Protein AF-A0A7C2E1X7-F1 (afdb_monomer_lite)

Sequence (528 aa):
MRSPKETRCRRMRRSRRALAAYLLIASTAAFFLSAGSLPERTWADPPPRVALTFDDGYNFDHRILDFLSSEGIKATAFVIGSWAQNNPSLLREMDGLGWEICNHTQNHPWLTKIPDQQIQAELNACQAVIASTTGQHQPFFRPPGGFIDARVNGVVTSMGYIPVLWSMDSMDALGPRVPDVQSRVAGMVNGARDGSIILFHFGGRNTLELVQGVVKGLQQRGFCFVTLGELYGMKNIMRGGECGPGQAEAAERHYFAEGTTRPGYEEWLLVLNPGEEAVEVEATFFSSHGRERKSFSVPARWRISIDVNSEVPWRDDLSVLLESSSPTAAERMLYFNRGRGYDGASMSAGTQGAATRFYFAEGSIRPGFEEWLALFNPSGAAEARVELEFFGGGGALGKTSLEVPPQSRVTVKVNDLVEENELVGGEKDISMILKSPQGVVAERSQYFVYDNLVPGAHSGSGCCRPRQEWYFAEGTTRRFFDGYLVLFNPCRYATPVKVSFLGSDGDSREENVELAAGQRRTLRVNDS

Structure (mmCIF, N/CA/C/O backbone):
data_AF-A0A7C2E1X7-F1
#
_entry.id   AF-A0A7C2E1X7-F1
#
loop_
_atom_site.group_PDB
_atom_site.id
_atom_site.type_symbol
_atom_site.label_atom_id
_atom_site.label_alt_id
_atom_site.label_comp_id
_atom_site.label_asym_id
_atom_site.label_entity_id
_atom_site.label_seq_id
_atom_site.pdbx_PDB_ins_code
_atom_site.Cartn_x
_atom_site.Cartn_y
_atom_site.Cartn_z
_atom_site.occupancy
_atom_site.B_iso_or_equiv
_atom_site.auth_seq_id
_atom_site.auth_comp_id
_atom_site.auth_asym_id
_atom_site.auth_atom_id
_atom_site.pdbx_PDB_model_num
ATOM 1 N N . MET A 1 1 ? -81.992 -33.797 -13.852 1.00 32.78 1 MET A N 1
ATOM 2 C CA . MET A 1 1 ? -81.246 -34.852 -14.580 1.00 32.78 1 MET A CA 1
ATOM 3 C C . MET A 1 1 ? -80.000 -34.235 -15.210 1.00 32.78 1 MET A C 1
ATOM 5 O O . MET A 1 1 ? -80.014 -33.050 -15.505 1.00 32.78 1 MET A O 1
ATOM 9 N N . ARG A 1 2 ? -78.918 -35.017 -15.284 1.00 32.97 2 ARG A N 1
ATOM 10 C CA . ARG A 1 2 ? -77.522 -34.652 -15.610 1.00 32.97 2 ARG A CA 1
ATOM 11 C C . ARG A 1 2 ? -77.336 -33.929 -16.969 1.00 32.97 2 ARG A C 1
ATOM 13 O O . ARG A 1 2 ? -78.003 -34.328 -17.909 1.00 32.97 2 ARG A O 1
ATOM 20 N N . SER A 1 3 ? -76.408 -32.943 -16.997 1.00 32.53 3 SER A N 1
ATOM 21 C CA . SER A 1 3 ? -75.247 -32.678 -17.917 1.00 32.53 3 SER A CA 1
ATOM 22 C C . SER A 1 3 ? -75.360 -33.036 -19.425 1.00 32.53 3 SER A C 1
ATOM 24 O O . SER A 1 3 ? -75.965 -34.073 -19.676 1.00 32.53 3 SER A O 1
ATOM 26 N N . PRO A 1 4 ? -74.693 -32.367 -20.424 1.00 53.72 4 PRO A N 1
ATOM 27 C CA . PRO A 1 4 ? -73.405 -31.624 -20.347 1.00 53.72 4 PRO A CA 1
ATOM 28 C C . PRO A 1 4 ? -73.165 -30.369 -21.256 1.00 53.72 4 PRO A C 1
ATOM 30 O O . PRO A 1 4 ? -73.873 -30.124 -22.224 1.00 53.72 4 PRO A O 1
ATOM 33 N N . LYS A 1 5 ? -72.013 -29.716 -20.971 1.00 34.50 5 LYS A N 1
ATOM 34 C CA . LYS A 1 5 ? -70.957 -29.123 -21.853 1.00 34.50 5 LYS A CA 1
ATOM 35 C C . LYS A 1 5 ? -71.065 -27.719 -22.507 1.00 34.50 5 LYS A C 1
ATOM 37 O O . LYS A 1 5 ? -71.833 -27.481 -23.423 1.00 34.50 5 LYS A O 1
ATOM 42 N N . GLU A 1 6 ? -70.142 -26.863 -22.030 1.00 32.47 6 GLU A N 1
ATOM 43 C CA . GLU A 1 6 ? -69.135 -26.015 -22.722 1.00 32.47 6 GLU A CA 1
ATOM 44 C C . GLU A 1 6 ? -69.499 -25.227 -24.000 1.00 32.47 6 GLU A C 1
ATOM 46 O O . GLU A 1 6 ? -69.821 -25.803 -25.031 1.00 32.47 6 GLU A O 1
ATOM 51 N N . THR A 1 7 ? -69.258 -23.904 -24.018 1.00 32.28 7 THR A N 1
ATOM 52 C CA . THR A 1 7 ? -68.025 -23.250 -24.543 1.00 32.28 7 THR A CA 1
ATOM 53 C C . THR A 1 7 ? -68.104 -21.721 -24.321 1.00 32.28 7 THR A C 1
ATOM 55 O O . THR A 1 7 ? -69.172 -21.143 -24.130 1.00 32.28 7 THR A O 1
ATOM 58 N N . ARG A 1 8 ? -66.939 -21.072 -24.246 1.00 31.45 8 ARG A N 1
ATOM 59 C CA . ARG A 1 8 ? -66.637 -19.767 -23.637 1.00 31.45 8 ARG A CA 1
ATOM 60 C C . ARG A 1 8 ? -66.768 -18.564 -24.599 1.00 31.45 8 ARG A C 1
ATOM 62 O O . ARG A 1 8 ? -66.474 -18.677 -25.780 1.00 31.45 8 ARG A O 1
ATOM 69 N N . CYS A 1 9 ? -66.967 -17.389 -23.981 1.00 26.27 9 CYS A N 1
ATOM 70 C CA . CYS A 1 9 ? -66.371 -16.072 -24.303 1.00 26.27 9 CYS A CA 1
ATOM 71 C C . CYS A 1 9 ? -67.192 -15.018 -25.089 1.00 26.27 9 CYS A C 1
ATOM 73 O O . CYS A 1 9 ? -67.172 -14.981 -26.313 1.00 26.27 9 CYS A O 1
ATOM 75 N N . ARG A 1 10 ? -67.786 -14.052 -24.361 1.00 28.80 10 ARG A N 1
ATOM 76 C CA . ARG A 1 10 ? -67.476 -12.595 -24.421 1.00 28.80 10 ARG A CA 1
ATOM 77 C C . ARG A 1 10 ? -68.437 -11.801 -23.509 1.00 28.80 10 ARG A C 1
ATOM 79 O O . ARG A 1 10 ? -69.646 -11.805 -23.702 1.00 28.80 10 ARG A O 1
ATOM 86 N N . ARG A 1 11 ? -67.895 -11.098 -22.512 1.00 31.66 11 ARG A N 1
ATOM 87 C CA . ARG A 1 11 ? -68.569 -10.132 -21.610 1.00 31.66 11 ARG A CA 1
ATOM 88 C C . ARG A 1 11 ? -67.714 -8.859 -21.602 1.00 31.66 11 ARG A C 1
ATOM 90 O O . ARG A 1 11 ? -66.505 -8.978 -21.714 1.00 31.66 11 ARG A O 1
ATOM 97 N N . MET A 1 12 ? -68.197 -7.642 -21.386 1.00 29.92 12 MET A N 1
ATOM 98 C CA . MET A 1 12 ? -69.519 -7.014 -21.396 1.00 29.92 12 MET A CA 1
ATOM 99 C C . MET A 1 12 ? -69.208 -5.506 -21.307 1.00 29.92 12 MET A C 1
ATOM 101 O O . MET A 1 12 ? -68.336 -5.116 -20.537 1.00 29.92 12 MET A O 1
ATOM 105 N N . ARG A 1 13 ? -69.921 -4.656 -22.050 1.00 31.45 13 ARG A N 1
ATOM 106 C CA . ARG A 1 13 ? -69.968 -3.197 -21.834 1.00 31.45 13 ARG A CA 1
ATOM 107 C C . ARG A 1 13 ? -71.212 -2.850 -21.011 1.00 31.45 13 ARG A C 1
ATOM 109 O O . ARG A 1 13 ? -72.276 -3.346 -21.365 1.00 31.45 13 ARG A O 1
ATOM 116 N N . ARG A 1 14 ? -71.106 -1.923 -20.048 1.00 33.66 14 ARG A N 1
ATOM 117 C CA . ARG A 1 14 ? -72.150 -0.970 -19.573 1.00 33.66 14 ARG A CA 1
ATOM 118 C C . ARG A 1 14 ? -71.395 0.223 -18.940 1.00 33.66 14 ARG A C 1
ATOM 120 O O . ARG A 1 14 ? -70.594 -0.027 -18.056 1.00 33.66 14 ARG A O 1
ATOM 127 N N . SER A 1 15 ? -71.344 1.448 -19.492 1.00 33.19 15 SER A N 1
ATOM 128 C CA . SER A 1 15 ? -72.352 2.536 -19.633 1.00 33.19 15 SER A CA 1
ATOM 129 C C . SER A 1 15 ? -72.818 3.083 -18.263 1.00 33.19 15 SER A C 1
ATOM 131 O O . SER A 1 15 ? -73.256 2.265 -17.465 1.00 33.19 15 SER A O 1
ATOM 133 N N . ARG A 1 16 ? -72.829 4.384 -17.902 1.00 36.03 16 ARG A N 1
ATOM 134 C CA . ARG A 1 16 ? -73.091 5.663 -18.614 1.00 36.03 16 ARG A CA 1
ATOM 135 C C . ARG A 1 16 ? -72.651 6.891 -17.766 1.00 36.03 16 ARG A C 1
ATOM 137 O O . ARG A 1 16 ? -72.594 6.753 -16.549 1.00 36.03 16 ARG A O 1
ATOM 144 N N . ARG A 1 17 ? -72.606 8.071 -18.429 1.00 34.22 17 ARG A N 1
ATOM 145 C CA . ARG A 1 17 ? -72.828 9.498 -18.005 1.00 34.22 17 ARG A CA 1
ATOM 146 C C . ARG A 1 17 ? -71.587 10.377 -18.270 1.00 34.22 17 ARG A C 1
ATOM 148 O O . ARG A 1 17 ? -70.505 9.916 -17.960 1.00 34.22 17 ARG A O 1
ATOM 155 N N . ALA A 1 18 ? -71.613 11.625 -18.752 1.00 32.00 18 ALA A N 1
ATOM 156 C CA . ALA A 1 18 ? -72.516 12.519 -19.508 1.00 32.00 18 ALA A CA 1
ATOM 157 C C . ALA A 1 18 ? -71.715 13.837 -19.765 1.00 32.00 18 ALA A C 1
ATOM 159 O O . ALA A 1 18 ? -70.933 14.164 -18.885 1.00 32.00 18 ALA A O 1
ATOM 160 N N . LEU A 1 19 ? -71.962 14.557 -20.887 1.00 30.72 19 LEU A N 1
ATOM 161 C CA . LEU A 1 19 ? -71.685 15.999 -21.203 1.00 30.72 19 LEU A CA 1
ATOM 162 C C . LEU A 1 19 ? -70.266 16.585 -20.939 1.00 30.72 19 LEU A C 1
ATOM 164 O O . LEU A 1 19 ? -69.676 16.331 -19.908 1.00 30.72 19 LEU A O 1
ATOM 168 N N . ALA A 1 20 ? -69.676 17.523 -21.684 1.00 32.53 20 ALA A N 1
ATOM 169 C CA . ALA A 1 20 ? -69.815 18.166 -22.997 1.00 32.53 20 ALA A CA 1
ATOM 170 C C . ALA A 1 20 ? -68.614 19.141 -23.108 1.00 32.53 20 ALA A C 1
ATOM 172 O O . ALA A 1 20 ? -68.264 19.715 -22.082 1.00 32.53 20 ALA A O 1
ATOM 173 N N . ALA A 1 21 ? -68.022 19.354 -24.295 1.00 31.22 21 ALA A N 1
ATOM 174 C CA . ALA A 1 21 ? -67.459 20.642 -24.764 1.00 31.22 21 ALA A CA 1
ATOM 175 C C . ALA A 1 21 ? -66.490 20.466 -25.953 1.00 31.22 21 ALA A C 1
ATOM 177 O O . ALA A 1 21 ? -65.570 19.661 -25.904 1.00 31.22 21 ALA A O 1
ATOM 178 N N . TYR A 1 22 ? -66.747 21.265 -26.993 1.00 30.77 22 TYR A N 1
ATOM 179 C CA . TYR A 1 22 ? -65.837 21.851 -27.985 1.00 30.77 22 TYR A CA 1
ATOM 180 C C . TYR A 1 22 ? -64.663 21.041 -28.579 1.00 30.77 22 TYR A C 1
ATOM 182 O O . TYR A 1 22 ? -63.651 20.754 -27.951 1.00 30.77 22 TYR A O 1
ATOM 190 N N . LEU A 1 23 ? -64.788 20.821 -29.893 1.00 31.80 23 LEU A N 1
ATOM 191 C CA . LEU A 1 23 ? -63.716 20.584 -30.861 1.00 31.80 23 LEU A CA 1
ATOM 192 C C . LEU A 1 23 ? -62.629 21.674 -30.781 1.00 31.80 23 LEU A C 1
ATOM 194 O O . LEU A 1 23 ? -62.978 22.845 -30.907 1.00 31.80 23 LEU A O 1
ATOM 198 N N . LEU A 1 24 ? -61.344 21.303 -30.671 1.00 28.83 24 LEU A N 1
ATOM 199 C CA . LEU A 1 24 ? -60.321 21.463 -31.727 1.00 28.83 24 LEU A CA 1
ATOM 200 C C . LEU A 1 24 ? -58.896 21.079 -31.240 1.00 28.83 24 LEU A C 1
ATOM 202 O O . LEU A 1 24 ? -58.451 21.508 -30.184 1.00 28.83 24 LEU A O 1
ATOM 206 N N . ILE A 1 25 ? -58.189 20.351 -32.119 1.00 36.88 25 ILE A N 1
ATOM 207 C CA . ILE A 1 25 ? -56.732 20.093 -32.215 1.00 36.88 25 ILE A CA 1
ATOM 208 C C . ILE A 1 25 ? -56.118 19.102 -31.207 1.00 36.88 25 ILE A C 1
ATOM 210 O O . ILE A 1 25 ? -55.617 19.465 -30.151 1.00 36.88 25 ILE A O 1
ATOM 214 N N . ALA A 1 26 ? -56.007 17.842 -31.639 1.00 30.55 26 ALA A N 1
ATOM 215 C CA . ALA A 1 26 ? -54.925 16.953 -31.221 1.00 30.55 26 ALA A CA 1
ATOM 216 C C . ALA A 1 26 ? -54.430 16.194 -32.459 1.00 30.55 26 ALA A C 1
ATOM 218 O O . ALA A 1 26 ? -55.022 15.206 -32.891 1.00 30.55 26 ALA A O 1
ATOM 219 N N . SER A 1 27 ? -53.375 16.717 -33.080 1.00 34.56 27 SER A N 1
ATOM 220 C CA . SER A 1 27 ? -52.619 16.024 -34.116 1.00 34.56 27 SER A CA 1
ATOM 221 C C . SER A 1 27 ? -51.944 14.794 -33.514 1.00 34.56 27 SER A C 1
ATOM 223 O O . SER A 1 27 ? -51.177 14.884 -32.558 1.00 34.56 27 SER A O 1
ATOM 225 N N . THR A 1 28 ? -52.236 13.643 -34.101 1.00 38.34 28 THR A N 1
ATOM 226 C CA . THR A 1 28 ? -51.605 12.354 -33.842 1.00 38.34 28 THR A CA 1
ATOM 227 C C . THR A 1 28 ? -50.117 12.391 -34.186 1.00 38.34 28 THR A C 1
ATOM 229 O O . THR A 1 28 ? -49.759 12.438 -35.361 1.00 38.34 28 THR A O 1
ATOM 232 N N . ALA A 1 29 ? -49.257 12.284 -33.177 1.00 34.19 29 ALA A N 1
ATOM 233 C CA . ALA A 1 29 ? -47.898 11.781 -33.333 1.00 34.19 29 ALA A CA 1
ATOM 234 C C . ALA A 1 29 ? -47.753 10.572 -32.405 1.00 34.19 29 ALA A C 1
ATOM 236 O O . ALA A 1 29 ? -47.477 10.697 -31.214 1.00 34.19 29 ALA A O 1
ATOM 237 N N . ALA A 1 30 ? -48.012 9.387 -32.957 1.00 32.91 30 ALA A N 1
ATOM 238 C CA . ALA A 1 30 ? -47.587 8.141 -32.348 1.00 32.91 30 ALA A CA 1
ATOM 239 C C . ALA A 1 30 ? -46.056 8.098 -32.430 1.00 32.91 30 ALA A C 1
ATOM 241 O O . ALA A 1 30 ? -45.492 7.724 -33.457 1.00 32.91 30 ALA A O 1
ATOM 242 N N . PHE A 1 31 ? -45.382 8.527 -31.364 1.00 32.88 31 PHE A N 1
ATOM 243 C CA . PHE A 1 31 ? -43.976 8.207 -31.173 1.00 32.88 31 PHE A CA 1
ATOM 244 C C . PHE A 1 31 ? -43.893 6.709 -30.875 1.00 32.88 31 PHE A C 1
ATOM 246 O O . PHE A 1 31 ? -44.191 6.256 -29.770 1.00 32.88 31 PHE A O 1
ATOM 253 N N . PHE A 1 32 ? -43.491 5.933 -31.880 1.00 33.69 32 PHE A N 1
ATOM 254 C CA . PHE A 1 32 ? -42.748 4.712 -31.621 1.00 33.69 32 PHE A CA 1
ATOM 255 C C . PHE A 1 32 ? -41.500 5.132 -30.841 1.00 33.69 32 PHE A C 1
ATOM 257 O O . PHE A 1 32 ? -40.530 5.613 -31.421 1.00 33.69 32 PHE A O 1
ATOM 264 N N . LEU A 1 33 ? -41.532 4.990 -29.517 1.00 31.06 33 LEU A N 1
ATOM 265 C CA . LEU A 1 33 ? -40.307 4.842 -28.747 1.00 31.06 33 LEU A CA 1
ATOM 266 C C . LEU A 1 33 ? -39.695 3.525 -29.221 1.00 31.06 33 LEU A C 1
ATOM 268 O O . LEU A 1 33 ? -40.044 2.450 -28.733 1.00 31.06 33 LEU A O 1
ATOM 272 N N . SER A 1 34 ? -38.811 3.600 -30.222 1.00 31.91 34 SER A N 1
ATOM 273 C CA . SER A 1 34 ? -37.776 2.583 -30.337 1.00 31.91 34 SER A CA 1
ATOM 274 C C . SER A 1 34 ? -37.136 2.504 -28.959 1.00 31.91 34 SER A C 1
ATOM 276 O O . SER A 1 34 ? -36.837 3.553 -28.382 1.00 31.91 34 SER A O 1
ATOM 278 N N . ALA A 1 35 ? -36.957 1.298 -28.427 1.00 37.38 35 ALA A N 1
ATOM 279 C CA . ALA A 1 35 ? -36.055 1.084 -27.312 1.00 37.38 35 ALA A CA 1
ATOM 280 C C . ALA A 1 35 ? -34.696 1.646 -27.743 1.00 37.38 35 ALA A C 1
ATOM 282 O O . ALA A 1 35 ? -33.957 1.002 -28.482 1.00 37.38 35 ALA A O 1
ATOM 283 N N . GLY A 1 36 ? -34.441 2.907 -27.393 1.00 31.80 36 GLY A N 1
ATOM 284 C CA . GLY A 1 36 ? -33.149 3.525 -27.566 1.00 31.80 36 GLY A CA 1
ATOM 285 C C . GLY A 1 36 ? -32.239 2.715 -26.678 1.00 31.80 36 GLY A C 1
ATOM 286 O O . GLY A 1 36 ? -32.358 2.776 -25.455 1.00 31.80 36 GLY A O 1
ATOM 287 N N . SER A 1 37 ? -31.398 1.895 -27.299 1.00 37.72 37 SER A N 1
ATOM 288 C CA . SER A 1 37 ? -30.182 1.425 -26.666 1.00 37.72 37 SER A CA 1
ATOM 289 C C . SER A 1 37 ? -29.575 2.628 -25.956 1.00 37.72 37 SER A C 1
ATOM 291 O O . SER A 1 37 ? -29.376 3.675 -26.584 1.00 37.72 37 SER A O 1
ATOM 293 N N . LEU A 1 38 ? -29.346 2.492 -24.647 1.00 32.72 38 LEU A N 1
ATOM 294 C CA . LEU A 1 38 ? -28.453 3.380 -23.910 1.00 32.72 38 LEU A CA 1
ATOM 295 C C . LEU A 1 38 ? -27.246 3.654 -24.817 1.00 32.72 38 LEU A C 1
ATOM 297 O O . LEU A 1 38 ? -26.795 2.702 -25.462 1.00 32.72 38 LEU A O 1
ATOM 301 N N . PRO A 1 39 ? -26.753 4.900 -24.937 1.00 31.66 39 PRO A N 1
ATOM 302 C CA . PRO A 1 39 ? -25.530 5.122 -25.684 1.00 31.66 39 PRO A CA 1
ATOM 303 C C . PRO A 1 39 ? -24.493 4.186 -25.073 1.00 31.66 39 PRO A C 1
ATOM 305 O O . PRO A 1 39 ? -24.171 4.305 -23.888 1.00 31.66 39 PRO A O 1
ATOM 308 N N . GLU A 1 40 ? -24.048 3.199 -25.852 1.00 32.66 40 GLU A N 1
ATOM 309 C CA . GLU A 1 40 ? -22.852 2.446 -25.530 1.00 32.66 40 GLU A CA 1
ATOM 310 C C . GLU A 1 40 ? -21.811 3.517 -25.232 1.00 32.66 40 GLU A C 1
ATOM 312 O O . GLU A 1 40 ? -21.479 4.338 -26.091 1.00 32.66 40 GLU A O 1
ATOM 317 N N . ARG A 1 41 ? -21.350 3.576 -23.981 1.00 32.28 41 ARG A N 1
ATOM 318 C CA . ARG A 1 41 ? -20.080 4.217 -23.680 1.00 32.28 41 ARG A CA 1
ATOM 319 C C . ARG A 1 41 ? -19.079 3.399 -24.486 1.00 32.28 41 ARG A C 1
ATOM 321 O O . ARG A 1 41 ? -18.617 2.358 -24.030 1.00 32.28 41 ARG A O 1
ATOM 328 N N . THR A 1 42 ? -18.822 3.809 -25.723 1.00 29.17 42 THR A N 1
ATOM 329 C CA . THR A 1 42 ? -17.685 3.322 -26.481 1.00 29.17 42 THR A CA 1
ATOM 330 C C . THR A 1 42 ? -16.493 3.860 -25.715 1.00 29.17 42 THR A C 1
ATOM 332 O O . THR A 1 42 ? -16.123 5.026 -25.866 1.00 29.17 42 THR A O 1
ATOM 335 N N . TRP A 1 43 ? -15.971 3.060 -24.788 1.00 32.22 43 TRP A N 1
ATOM 336 C CA . TRP A 1 43 ? -14.614 3.231 -24.306 1.00 32.22 43 TRP A CA 1
ATOM 337 C C . TRP A 1 43 ? -13.777 3.264 -25.580 1.00 32.22 43 TRP A C 1
ATOM 339 O O . TRP A 1 43 ? -13.671 2.250 -26.263 1.00 32.22 43 TRP A O 1
ATOM 349 N N . ALA A 1 44 ? -13.329 4.449 -26.003 1.00 38.94 44 ALA A N 1
ATOM 350 C CA . ALA A 1 44 ? -12.331 4.504 -27.054 1.00 38.94 44 ALA A CA 1
ATOM 351 C C . ALA A 1 44 ? -11.185 3.616 -26.569 1.00 38.94 44 ALA A C 1
ATOM 353 O O . ALA A 1 44 ? -10.798 3.736 -25.400 1.00 38.94 44 ALA A O 1
ATOM 354 N N . ASP A 1 45 ? -10.714 2.699 -27.417 1.00 41.56 45 ASP A N 1
ATOM 355 C CA . ASP A 1 45 ? -9.568 1.872 -27.061 1.00 41.56 45 ASP A CA 1
ATOM 356 C C . ASP A 1 45 ? -8.461 2.799 -26.539 1.00 41.56 45 ASP A C 1
ATOM 358 O O . ASP A 1 45 ? -8.239 3.873 -27.121 1.00 41.56 45 ASP A O 1
ATOM 362 N N . PRO A 1 46 ? -7.816 2.454 -25.411 1.00 55.94 46 PRO A N 1
ATOM 363 C CA . PRO A 1 46 ? -6.755 3.282 -24.870 1.00 55.94 46 PRO A CA 1
ATOM 364 C C . PRO A 1 46 ? -5.694 3.521 -25.955 1.00 55.94 46 PRO A C 1
ATOM 366 O O . PRO A 1 46 ? -5.452 2.637 -26.784 1.00 55.94 46 PRO A O 1
ATOM 369 N N . PRO A 1 47 ? -5.069 4.711 -25.982 1.00 69.38 47 PRO A N 1
ATOM 370 C CA . PRO A 1 47 ? -4.065 5.022 -26.990 1.00 69.38 47 PRO A CA 1
ATOM 371 C C . PRO A 1 47 ? -2.950 3.964 -26.974 1.00 69.38 47 PRO A C 1
ATOM 373 O O . PRO A 1 47 ? -2.571 3.499 -25.893 1.00 69.38 47 PRO A O 1
ATOM 376 N N . PRO A 1 48 ? -2.417 3.570 -28.146 1.00 82.94 48 PRO A N 1
ATOM 377 C CA . PRO A 1 48 ? -1.390 2.540 -28.223 1.00 82.94 48 PRO A CA 1
ATOM 378 C C . PRO A 1 48 ? -0.139 2.971 -27.453 1.00 82.94 48 PRO A C 1
ATOM 380 O O . PRO A 1 48 ? 0.280 4.125 -27.516 1.00 82.94 48 PRO A O 1
ATOM 383 N N . ARG A 1 49 ? 0.477 2.045 -26.725 1.00 88.56 49 ARG A N 1
ATOM 384 C CA . ARG A 1 49 ? 1.583 2.311 -25.802 1.00 88.56 49 ARG A CA 1
ATOM 385 C C . ARG A 1 49 ? 2.905 1.776 -26.338 1.00 88.56 49 ARG A C 1
ATOM 387 O O . ARG A 1 49 ? 2.955 0.736 -26.997 1.00 88.56 49 ARG A O 1
ATOM 394 N N . VAL A 1 50 ? 3.988 2.480 -26.028 1.00 97.06 50 VAL A N 1
ATOM 395 C CA . VAL A 1 50 ? 5.362 2.088 -26.361 1.00 97.06 50 VAL A CA 1
ATOM 396 C C . VAL A 1 50 ? 6.302 2.400 -25.199 1.00 97.06 50 VAL A C 1
ATOM 398 O O . VAL A 1 50 ? 6.167 3.445 -24.565 1.00 97.06 50 VAL A O 1
ATOM 401 N N . ALA A 1 51 ? 7.271 1.521 -24.944 1.00 97.81 51 ALA A N 1
ATOM 402 C CA . ALA A 1 51 ? 8.334 1.763 -23.973 1.00 97.81 51 ALA A CA 1
ATOM 403 C C . ALA A 1 51 ? 9.653 2.101 -24.671 1.00 97.81 51 ALA A C 1
ATOM 405 O O . ALA A 1 51 ? 10.144 1.336 -25.510 1.00 97.81 51 ALA A O 1
ATOM 406 N N . LEU A 1 52 ? 10.238 3.242 -24.302 1.00 98.50 52 LEU A N 1
ATOM 407 C CA . LEU A 1 52 ? 11.614 3.581 -24.658 1.00 98.50 52 LEU A CA 1
ATOM 408 C C . LEU A 1 52 ? 12.535 2.993 -23.597 1.00 98.50 52 LEU A C 1
ATOM 410 O O . LEU A 1 52 ? 12.356 3.251 -22.406 1.00 98.50 52 LEU A O 1
ATOM 414 N N . THR A 1 53 ? 13.508 2.196 -24.031 1.00 98.56 53 THR A N 1
ATOM 415 C CA . THR A 1 53 ? 14.465 1.559 -23.128 1.00 98.56 53 THR A CA 1
ATOM 416 C C . THR A 1 53 ? 15.892 1.879 -23.530 1.00 98.56 53 THR A C 1
ATOM 418 O O . THR A 1 53 ? 16.194 1.923 -24.722 1.00 98.56 53 THR A O 1
ATOM 421 N N . PHE A 1 54 ? 16.752 2.100 -22.541 1.00 98.25 54 PHE A N 1
ATOM 422 C CA . PHE A 1 54 ? 18.139 2.509 -22.747 1.00 98.25 54 PHE A CA 1
ATOM 423 C C . PHE A 1 54 ? 19.089 1.585 -21.995 1.00 98.25 54 PHE A C 1
ATOM 425 O O . PHE A 1 54 ? 18.974 1.466 -20.777 1.00 98.25 54 PHE A O 1
ATOM 432 N N . ASP A 1 55 ? 20.027 0.974 -22.711 1.00 97.62 55 ASP A N 1
ATOM 433 C CA . ASP A 1 55 ? 21.022 0.071 -22.137 1.00 97.62 55 ASP A CA 1
ATOM 434 C C . ASP A 1 55 ? 22.349 0.789 -21.841 1.00 97.62 55 ASP A C 1
ATOM 436 O O . ASP A 1 55 ? 22.687 1.835 -22.416 1.00 97.62 55 ASP A O 1
ATOM 440 N N . ASP A 1 56 ? 23.111 0.169 -20.943 1.00 89.56 56 ASP A N 1
ATOM 441 C CA . ASP A 1 56 ? 24.463 0.513 -20.510 1.00 89.56 56 ASP A CA 1
ATOM 442 C C . ASP A 1 56 ? 24.565 1.766 -19.625 1.00 89.56 56 ASP A C 1
ATOM 444 O O . ASP A 1 56 ? 24.164 1.761 -18.461 1.00 89.56 56 ASP A O 1
ATOM 448 N N . GLY A 1 57 ? 25.219 2.809 -20.145 1.00 75.44 57 GLY A N 1
ATOM 449 C CA . GLY A 1 57 ? 25.597 4.023 -19.422 1.00 75.44 57 GLY A CA 1
ATOM 450 C C . GLY A 1 57 ? 26.943 4.617 -19.861 1.00 75.44 57 GLY A C 1
ATOM 451 O O . GLY A 1 57 ? 27.223 5.789 -19.613 1.00 75.44 57 GLY A O 1
ATOM 452 N N . TYR A 1 58 ? 27.792 3.868 -20.570 1.00 84.69 58 TYR A N 1
ATOM 453 C CA . TYR A 1 58 ? 29.029 4.434 -21.120 1.00 84.69 58 TYR A CA 1
ATOM 454 C C . TYR A 1 58 ? 28.744 5.516 -22.170 1.00 84.69 58 TYR A C 1
ATOM 456 O O . TYR A 1 58 ? 27.800 5.400 -22.944 1.00 84.69 58 TYR A O 1
ATOM 464 N N . ASN A 1 59 ? 29.594 6.550 -22.214 1.00 86.56 59 ASN A N 1
ATOM 465 C CA . ASN A 1 59 ? 29.482 7.691 -23.138 1.00 86.56 59 ASN A CA 1
ATOM 466 C C . ASN A 1 59 ? 28.097 8.360 -23.137 1.00 86.56 59 ASN A C 1
ATOM 468 O O . ASN A 1 59 ? 27.630 8.813 -24.178 1.00 86.56 59 ASN A O 1
ATOM 472 N N . PHE A 1 60 ? 27.452 8.394 -21.972 1.00 91.06 60 PHE A N 1
ATOM 473 C CA . PHE A 1 60 ? 26.119 8.946 -21.784 1.00 91.06 60 PHE A CA 1
ATOM 474 C C . PHE A 1 60 ? 25.968 10.360 -22.366 1.00 91.06 60 PHE A C 1
ATOM 476 O O . PHE A 1 60 ? 26.698 11.277 -21.984 1.00 91.06 60 PHE A O 1
ATOM 483 N N . ASP A 1 61 ? 24.989 10.541 -23.255 1.00 93.19 61 ASP A N 1
ATOM 484 C CA . ASP A 1 61 ? 24.614 11.848 -23.795 1.00 93.19 61 ASP A CA 1
ATOM 485 C C . ASP A 1 61 ? 23.456 12.459 -22.993 1.00 93.19 61 ASP A C 1
ATOM 487 O O . ASP A 1 61 ? 22.290 12.098 -23.163 1.00 93.19 61 ASP A O 1
ATOM 491 N N . HIS A 1 62 ? 23.782 13.417 -22.121 1.00 93.94 62 HIS A N 1
ATOM 492 C CA . HIS A 1 62 ? 22.823 14.060 -21.210 1.00 93.94 62 HIS A CA 1
ATOM 493 C C . HIS A 1 62 ? 21.666 14.769 -21.935 1.00 93.94 62 HIS A C 1
ATOM 495 O O . HIS A 1 62 ? 20.544 14.800 -21.434 1.00 93.94 62 HIS A O 1
ATOM 501 N N . ARG A 1 63 ? 21.868 15.167 -23.198 1.00 95.94 63 ARG A N 1
ATOM 502 C CA . ARG A 1 63 ? 20.825 15.781 -24.038 1.00 95.94 63 ARG A CA 1
ATOM 503 C C . ARG A 1 63 ? 19.618 14.868 -24.283 1.00 95.94 63 ARG A C 1
ATOM 505 O O . ARG A 1 63 ? 18.547 15.363 -24.631 1.00 95.94 63 ARG A O 1
ATOM 512 N N . ILE A 1 64 ? 19.770 13.548 -24.135 1.00 96.31 64 ILE A N 1
ATOM 513 C CA . ILE A 1 64 ? 18.656 12.592 -24.231 1.00 96.31 64 ILE A CA 1
ATOM 514 C C . ILE A 1 64 ? 17.685 12.789 -23.060 1.00 96.31 64 ILE A C 1
ATOM 516 O O . ILE A 1 64 ? 16.474 12.822 -23.280 1.00 96.31 64 ILE A O 1
ATOM 520 N N . LEU A 1 65 ? 18.206 12.950 -21.838 1.00 95.38 65 LEU A N 1
ATOM 521 C CA . LEU A 1 65 ? 17.391 13.209 -20.647 1.00 95.38 65 LEU A CA 1
ATOM 522 C C . LEU A 1 65 ? 16.692 14.557 -20.761 1.00 95.38 65 LEU A C 1
ATOM 524 O O . LEU A 1 65 ? 15.483 14.617 -20.551 1.00 95.38 65 LEU A O 1
ATOM 528 N N . ASP A 1 66 ? 17.423 15.600 -21.163 1.00 94.38 66 ASP A N 1
ATOM 529 C CA . ASP A 1 66 ? 16.856 16.936 -21.376 1.00 94.38 66 ASP A CA 1
ATOM 530 C C . ASP A 1 66 ? 15.680 16.894 -22.358 1.00 94.38 66 ASP A C 1
ATOM 532 O O . ASP A 1 66 ? 14.606 17.432 -22.084 1.00 94.38 66 ASP A O 1
ATOM 536 N N . PHE A 1 67 ? 15.863 16.214 -23.495 1.00 97.44 67 PHE A N 1
ATOM 537 C CA . PHE A 1 67 ? 14.822 16.087 -24.507 1.00 97.44 67 PHE A CA 1
ATOM 538 C C . PHE A 1 67 ? 13.599 15.330 -23.978 1.00 97.44 67 PHE A C 1
ATOM 540 O O . PHE A 1 67 ? 12.489 15.857 -24.044 1.00 97.44 67 PHE A O 1
ATOM 547 N N . LEU A 1 68 ? 13.780 14.129 -23.419 1.00 96.31 68 LEU A N 1
ATOM 548 C CA . LEU A 1 68 ? 12.657 13.322 -22.933 1.00 96.31 68 LEU A CA 1
ATOM 549 C C . LEU A 1 68 ? 11.918 14.009 -21.778 1.00 96.31 68 LEU A C 1
ATOM 551 O O . LEU A 1 68 ? 10.689 14.005 -21.758 1.00 96.31 68 LEU A O 1
ATOM 555 N N . SER A 1 69 ? 12.647 14.675 -20.881 1.00 91.00 69 SER A N 1
ATOM 556 C CA . SER A 1 69 ? 12.071 15.499 -19.815 1.00 91.00 69 SER A CA 1
ATOM 557 C C . SER A 1 69 ? 11.242 16.661 -20.375 1.00 91.00 69 SER A C 1
ATOM 559 O O . SER A 1 69 ? 10.109 16.871 -19.943 1.00 91.00 69 SER A O 1
ATOM 561 N N . SER A 1 70 ? 11.746 17.366 -21.399 1.00 87.12 70 SER A N 1
ATOM 562 C CA . SER A 1 70 ? 11.013 18.465 -22.051 1.00 87.12 70 SER A CA 1
ATOM 563 C C . SER A 1 70 ? 9.722 18.015 -22.747 1.00 87.12 70 SER A C 1
ATOM 565 O O . SER A 1 70 ? 8.766 18.783 -22.828 1.00 87.12 70 SER A O 1
ATOM 567 N N . GLU A 1 71 ? 9.674 16.757 -23.190 1.00 88.50 71 GLU A N 1
ATOM 568 C CA . GLU A 1 71 ? 8.497 16.125 -23.794 1.00 88.50 71 GLU A CA 1
ATOM 569 C C . GLU A 1 71 ? 7.574 15.466 -22.747 1.00 88.50 71 GLU A C 1
ATOM 571 O O . GLU A 1 71 ? 6.528 14.920 -23.098 1.00 88.50 71 GLU A O 1
ATOM 576 N N . GLY A 1 72 ? 7.944 15.487 -21.459 1.00 81.88 72 GLY A N 1
ATOM 577 C CA . GLY A 1 72 ? 7.201 14.821 -20.385 1.00 81.88 72 GLY A CA 1
ATOM 578 C C . GLY A 1 72 ? 7.212 13.289 -20.483 1.00 81.88 72 GLY A C 1
ATOM 579 O O . GLY A 1 72 ? 6.296 12.634 -19.984 1.00 81.88 72 GLY A O 1
ATOM 580 N N . ILE A 1 73 ? 8.218 12.713 -21.146 1.00 90.38 73 ILE A N 1
ATOM 581 C CA . ILE A 1 73 ? 8.338 11.276 -21.404 1.00 90.38 73 ILE A CA 1
ATOM 582 C C . ILE A 1 73 ? 9.234 10.620 -20.352 1.00 90.38 73 ILE A C 1
ATOM 584 O O . ILE A 1 73 ? 10.396 10.987 -20.169 1.00 90.38 73 ILE A O 1
ATOM 588 N N . LYS A 1 74 ? 8.699 9.581 -19.707 1.00 89.12 74 LYS A N 1
ATOM 589 C CA . LYS A 1 74 ? 9.457 8.657 -18.855 1.00 89.12 74 LYS A CA 1
ATOM 590 C C . LYS A 1 74 ? 9.990 7.495 -19.691 1.00 89.12 74 LYS A C 1
ATOM 592 O O . LYS A 1 74 ? 9.372 7.105 -20.683 1.00 89.12 74 LYS A O 1
ATOM 597 N N . ALA A 1 75 ? 11.110 6.922 -19.273 1.00 96.69 75 ALA A N 1
ATOM 598 C CA . ALA A 1 75 ? 11.715 5.764 -19.924 1.00 96.69 75 ALA A CA 1
ATOM 599 C C . ALA A 1 75 ? 12.204 4.737 -18.893 1.00 96.69 75 ALA A C 1
ATOM 601 O O . ALA A 1 75 ? 12.165 4.981 -17.684 1.00 96.69 75 ALA A O 1
ATOM 602 N N . THR A 1 76 ? 12.667 3.585 -19.379 1.00 98.19 76 THR A N 1
ATOM 603 C CA . THR A 1 76 ? 13.287 2.549 -18.543 1.00 98.19 76 THR A CA 1
ATOM 604 C C . THR A 1 76 ? 14.764 2.384 -18.907 1.00 98.19 76 THR A C 1
ATOM 606 O O . THR A 1 76 ? 15.105 2.085 -20.050 1.00 98.19 76 THR A O 1
ATOM 609 N N . ALA A 1 77 ? 15.655 2.562 -17.938 1.00 98.12 77 ALA A N 1
ATOM 610 C CA . ALA A 1 77 ? 17.096 2.408 -18.093 1.00 98.12 77 ALA A CA 1
ATOM 611 C C . ALA A 1 77 ? 17.556 1.042 -17.565 1.00 98.12 77 ALA A C 1
ATOM 613 O O . ALA A 1 77 ? 17.300 0.716 -16.411 1.00 98.12 77 ALA A O 1
ATOM 614 N N . PHE A 1 78 ? 18.274 0.261 -18.367 1.00 98.56 78 PHE A N 1
ATOM 615 C CA . PHE A 1 78 ? 18.978 -0.945 -17.936 1.00 98.56 78 PHE A CA 1
ATOM 616 C C . PHE A 1 78 ? 20.453 -0.606 -17.731 1.00 98.56 78 PHE A C 1
ATOM 618 O O . PHE A 1 78 ? 21.219 -0.508 -18.688 1.00 98.56 78 PHE A O 1
ATOM 625 N N . VAL A 1 79 ? 20.860 -0.429 -16.473 1.00 98.12 79 VAL A N 1
ATOM 626 C CA . VAL A 1 79 ? 22.195 0.086 -16.138 1.00 98.12 79 VAL A CA 1
ATOM 627 C C . VAL A 1 79 ? 23.168 -1.022 -15.750 1.00 98.12 79 VAL A C 1
ATOM 629 O O . VAL A 1 79 ? 22.823 -1.958 -15.024 1.00 98.12 79 VAL A O 1
ATOM 632 N N . ILE A 1 80 ? 24.420 -0.888 -16.191 1.00 98.44 80 ILE A N 1
ATOM 633 C CA . ILE A 1 80 ? 25.519 -1.743 -15.726 1.00 98.44 80 ILE A CA 1
ATOM 634 C C . ILE A 1 80 ? 25.913 -1.303 -14.312 1.00 98.44 80 ILE A C 1
ATOM 636 O O . ILE A 1 80 ? 26.199 -0.128 -14.072 1.00 98.44 80 ILE A O 1
ATOM 640 N N . GLY A 1 81 ? 25.979 -2.241 -13.367 1.00 97.94 81 GLY A N 1
ATOM 641 C CA . GLY A 1 81 ? 26.221 -1.930 -11.954 1.00 97.94 81 GLY A CA 1
ATOM 642 C C . GLY A 1 81 ? 27.553 -1.215 -11.685 1.00 97.94 81 GLY A C 1
ATOM 643 O O . GLY A 1 81 ? 27.592 -0.244 -10.931 1.00 97.94 81 GLY A O 1
ATOM 644 N N . SER A 1 82 ? 28.641 -1.617 -12.347 1.00 97.75 82 SER A N 1
ATOM 645 C CA . SER A 1 82 ? 29.948 -0.943 -12.233 1.00 97.75 82 SER A CA 1
ATOM 646 C C . SER A 1 82 ? 29.941 0.485 -12.790 1.00 97.75 82 SER A C 1
ATOM 648 O O . SER A 1 82 ? 30.626 1.365 -12.266 1.00 97.75 82 SER A O 1
ATOM 650 N N . TRP A 1 83 ? 29.134 0.756 -13.817 1.00 97.25 83 TRP A N 1
ATOM 651 C CA . TRP A 1 83 ? 28.920 2.115 -14.301 1.00 97.25 83 TRP A CA 1
ATOM 652 C C . TRP A 1 83 ? 28.073 2.925 -13.313 1.00 97.25 83 TRP A C 1
ATOM 654 O O . TRP A 1 83 ? 28.451 4.040 -12.953 1.00 97.25 83 TRP A O 1
ATOM 664 N N . ALA A 1 84 ? 26.982 2.345 -12.812 1.00 97.44 84 ALA A N 1
ATOM 665 C CA . ALA A 1 84 ? 26.088 2.977 -11.849 1.00 97.44 84 ALA A CA 1
ATOM 666 C C . ALA A 1 84 ? 26.810 3.395 -10.554 1.00 97.44 84 ALA A C 1
ATOM 668 O O . ALA A 1 84 ? 26.584 4.498 -10.057 1.00 97.44 84 ALA A O 1
ATOM 669 N N . GLN A 1 85 ? 27.749 2.576 -10.061 1.00 97.31 85 GLN A N 1
ATOM 670 C CA . GLN A 1 85 ? 28.598 2.898 -8.901 1.00 97.31 85 GLN A CA 1
ATOM 671 C C . GLN A 1 85 ? 29.377 4.205 -9.077 1.00 97.31 85 GLN A C 1
ATOM 673 O O . GLN A 1 85 ? 29.563 4.950 -8.118 1.00 97.31 85 GLN A O 1
ATOM 678 N N . ASN A 1 86 ? 29.823 4.484 -10.302 1.00 97.06 86 ASN A N 1
ATOM 679 C CA . ASN A 1 86 ? 30.603 5.673 -10.629 1.00 97.06 86 ASN A CA 1
ATOM 680 C C . ASN A 1 86 ? 29.729 6.871 -11.033 1.00 97.06 86 ASN A C 1
ATOM 682 O O . ASN A 1 86 ? 30.242 7.982 -11.139 1.00 97.06 86 ASN A O 1
ATOM 686 N N . ASN A 1 87 ? 28.422 6.670 -11.237 1.00 97.06 87 ASN A N 1
ATOM 687 C CA . ASN A 1 87 ? 27.491 7.700 -11.705 1.00 97.06 87 ASN A CA 1
ATOM 688 C C . ASN A 1 87 ? 26.229 7.828 -10.820 1.00 97.06 87 ASN A C 1
ATOM 690 O O . ASN A 1 87 ? 25.117 7.943 -11.341 1.00 97.06 87 ASN A O 1
ATOM 694 N N . PRO A 1 88 ? 26.345 7.855 -9.476 1.00 96.31 88 PRO A N 1
ATOM 695 C CA . PRO A 1 88 ? 25.178 7.824 -8.596 1.00 96.31 88 PRO A CA 1
ATOM 696 C C . PRO A 1 88 ? 24.314 9.093 -8.676 1.00 96.31 88 PRO A C 1
ATOM 698 O O . PRO A 1 88 ? 23.119 9.041 -8.396 1.00 96.31 88 PRO A O 1
ATOM 701 N N . SER A 1 89 ? 24.892 10.244 -9.046 1.00 96.06 89 SER A N 1
ATOM 702 C CA . SER A 1 89 ? 24.127 11.480 -9.272 1.00 96.06 89 SER A CA 1
ATOM 703 C C . SER A 1 89 ? 23.169 11.342 -10.448 1.00 96.06 89 SER A C 1
ATOM 705 O O . SER A 1 89 ? 22.033 11.787 -10.355 1.00 96.06 89 SER A O 1
ATOM 707 N N . LEU A 1 90 ? 23.614 10.680 -11.513 1.00 95.81 90 LEU A N 1
ATOM 708 C CA . LEU A 1 90 ? 22.834 10.503 -12.725 1.00 95.81 90 LEU A CA 1
ATOM 709 C C . LEU A 1 90 ? 21.707 9.480 -12.530 1.00 95.81 90 LEU A C 1
ATOM 711 O O . LEU A 1 90 ? 20.602 9.677 -13.024 1.00 95.81 90 LEU A O 1
ATOM 715 N N . LEU A 1 91 ? 21.951 8.428 -11.742 1.00 96.62 91 LEU A N 1
ATOM 716 C CA . LEU A 1 91 ? 20.890 7.514 -11.309 1.00 96.62 91 LEU A CA 1
ATOM 717 C C . LEU A 1 91 ? 19.797 8.254 -10.527 1.00 96.62 91 LEU A C 1
ATOM 719 O O . LEU A 1 91 ? 18.618 8.076 -10.810 1.00 96.62 91 LEU A O 1
ATOM 723 N N . ARG A 1 92 ? 20.177 9.112 -9.573 1.00 93.25 92 ARG A N 1
ATOM 724 C CA . ARG A 1 92 ? 19.208 9.928 -8.822 1.00 93.25 92 ARG A CA 1
ATOM 725 C C . ARG A 1 92 ? 18.465 10.931 -9.701 1.00 93.25 92 ARG A C 1
ATOM 727 O O . ARG A 1 92 ? 17.312 11.229 -9.425 1.00 93.25 92 ARG A O 1
ATOM 734 N N . GLU A 1 93 ? 19.112 11.458 -10.736 1.00 93.19 93 GLU A N 1
ATOM 735 C CA . GLU A 1 93 ? 18.469 12.348 -11.703 1.00 93.19 93 GLU A CA 1
ATOM 736 C C . GLU A 1 93 ? 17.407 11.606 -12.523 1.00 93.19 93 GLU A C 1
ATOM 738 O O . GLU A 1 93 ? 16.263 12.048 -12.565 1.00 93.19 93 GLU A O 1
ATOM 743 N N . MET A 1 94 ? 17.743 10.441 -13.093 1.00 94.56 94 MET A N 1
ATOM 744 C CA . MET A 1 94 ? 16.773 9.586 -13.792 1.00 94.56 94 MET A CA 1
ATOM 745 C C . MET A 1 94 ? 15.594 9.199 -12.883 1.00 94.56 94 MET A C 1
ATOM 747 O O . MET A 1 94 ? 14.438 9.319 -13.285 1.00 94.56 94 MET A O 1
ATOM 751 N N . ASP A 1 95 ? 15.878 8.794 -11.644 1.00 91.12 95 ASP A N 1
ATOM 752 C CA . ASP A 1 95 ? 14.865 8.472 -10.632 1.00 91.12 95 ASP A CA 1
ATOM 753 C C . ASP A 1 95 ? 13.958 9.677 -10.319 1.00 91.12 95 ASP A C 1
ATOM 755 O O . ASP A 1 95 ? 12.734 9.566 -10.346 1.00 91.12 95 ASP A O 1
ATOM 759 N N . GLY A 1 96 ? 14.541 10.866 -10.128 1.00 79.25 96 GLY A N 1
ATOM 760 C CA . GLY A 1 96 ? 13.802 12.112 -9.908 1.00 79.25 96 GLY A CA 1
ATOM 761 C C . GLY A 1 96 ? 12.929 12.542 -11.094 1.00 79.25 96 GLY A C 1
ATOM 762 O O . GLY A 1 96 ? 11.919 13.218 -10.896 1.00 79.25 96 GLY A O 1
ATOM 763 N N . LEU A 1 97 ? 13.274 12.115 -12.314 1.00 80.75 97 LEU A N 1
ATOM 764 C CA . LEU A 1 97 ? 12.458 12.274 -13.525 1.00 80.75 97 LEU A CA 1
ATOM 765 C C . LEU A 1 97 ? 11.372 11.188 -13.664 1.00 80.75 97 LEU A C 1
ATOM 767 O O . LEU A 1 97 ? 10.593 11.206 -14.618 1.00 80.75 97 LEU A O 1
ATOM 771 N N . GLY A 1 98 ? 11.298 10.244 -12.724 1.00 83.19 98 GLY A N 1
ATOM 772 C CA . GLY A 1 98 ? 10.330 9.152 -12.718 1.00 83.19 98 GLY A CA 1
ATOM 773 C C . GLY A 1 98 ? 10.654 8.028 -13.702 1.00 83.19 98 GLY A C 1
ATOM 774 O O . GLY A 1 98 ? 9.735 7.332 -14.134 1.00 83.19 98 GLY A O 1
ATOM 775 N N . TRP A 1 99 ? 11.920 7.869 -14.097 1.00 94.00 99 TRP A N 1
ATOM 776 C CA . TRP A 1 99 ? 12.356 6.736 -14.914 1.00 94.00 99 TRP A CA 1
ATOM 777 C C . TRP A 1 99 ? 12.459 5.466 -14.074 1.00 94.00 99 TRP A C 1
ATOM 779 O O . TRP A 1 99 ? 12.785 5.508 -12.890 1.00 94.00 99 TRP A O 1
ATOM 789 N N . GLU A 1 100 ? 12.255 4.316 -14.707 1.00 94.00 100 GLU A N 1
ATOM 790 C CA . GLU A 1 100 ? 12.565 3.024 -14.094 1.00 94.00 100 GLU A CA 1
ATOM 791 C C . GLU A 1 100 ? 14.045 2.694 -14.278 1.00 94.00 100 GLU A C 1
ATOM 793 O O . GLU A 1 100 ? 14.552 2.741 -15.397 1.00 94.00 100 GLU A O 1
ATOM 798 N N . ILE A 1 101 ? 14.730 2.300 -13.206 1.00 96.81 101 ILE A N 1
ATOM 799 C CA . ILE A 1 101 ? 16.140 1.900 -13.250 1.00 96.81 101 ILE A CA 1
ATOM 800 C C . ILE A 1 101 ? 16.227 0.404 -12.958 1.00 96.81 101 ILE A C 1
ATOM 802 O O . ILE A 1 101 ? 15.871 -0.074 -11.881 1.00 96.81 101 ILE A O 1
ATOM 806 N N . CYS A 1 102 ? 16.676 -0.337 -13.963 1.00 97.56 102 CYS A N 1
ATOM 807 C CA . CYS A 1 102 ? 16.609 -1.785 -14.063 1.00 97.56 102 CYS A CA 1
ATOM 808 C C . CYS A 1 102 ? 18.000 -2.398 -14.245 1.00 97.56 102 CYS A C 1
ATOM 810 O O . CYS A 1 102 ? 18.979 -1.729 -14.581 1.00 97.56 102 CYS A O 1
ATOM 812 N N . ASN A 1 103 ? 18.083 -3.704 -14.015 1.00 98.12 103 ASN A N 1
ATOM 813 C CA . ASN A 1 103 ? 19.344 -4.420 -13.895 1.00 98.12 103 ASN A CA 1
ATOM 814 C C . ASN A 1 103 ? 19.902 -4.841 -15.267 1.00 98.12 103 ASN A C 1
ATOM 816 O O . ASN A 1 103 ? 19.245 -5.578 -16.009 1.00 98.12 103 ASN A O 1
ATOM 820 N N . HIS A 1 104 ? 21.133 -4.430 -15.587 1.00 98.31 104 HIS A N 1
ATOM 821 C CA . HIS A 1 104 ? 21.865 -4.887 -16.776 1.00 98.31 104 HIS A CA 1
ATOM 822 C C . HIS A 1 104 ? 23.157 -5.629 -16.430 1.00 98.31 104 HIS A C 1
ATOM 824 O O . HIS A 1 104 ? 24.140 -5.566 -17.167 1.00 98.31 104 HIS A O 1
ATOM 830 N N . THR A 1 105 ? 23.146 -6.368 -15.314 1.00 98.56 105 THR A N 1
ATOM 831 C CA . THR A 1 105 ? 24.293 -7.054 -14.691 1.00 98.56 105 THR A CA 1
ATOM 832 C C . THR A 1 105 ? 25.349 -6.095 -14.131 1.00 98.56 105 THR A C 1
ATOM 834 O O . THR A 1 105 ? 25.302 -4.882 -14.335 1.00 98.56 105 THR A O 1
ATOM 837 N N . GLN A 1 106 ? 26.304 -6.613 -13.361 1.00 98.25 106 GLN A N 1
ATOM 838 C CA . GLN A 1 106 ? 27.318 -5.787 -12.709 1.00 98.25 106 GLN A CA 1
ATOM 839 C C . GLN A 1 106 ? 28.417 -5.368 -13.691 1.00 98.25 106 GLN A C 1
ATOM 841 O O . GLN A 1 106 ? 28.864 -4.219 -13.659 1.00 98.25 106 GLN A O 1
ATOM 846 N N . ASN A 1 107 ? 28.846 -6.287 -14.556 1.00 97.62 107 ASN A N 1
ATOM 847 C CA . ASN A 1 107 ? 30.002 -6.123 -15.440 1.00 97.62 107 ASN A CA 1
ATOM 848 C C . ASN A 1 107 ? 29.711 -6.491 -16.904 1.00 97.62 107 ASN A C 1
ATOM 850 O O . ASN A 1 107 ? 30.643 -6.652 -17.691 1.00 97.62 107 ASN A O 1
ATOM 854 N N . HIS A 1 108 ? 28.437 -6.647 -17.270 1.00 97.38 108 HIS A N 1
ATOM 855 C CA . HIS A 1 108 ? 27.996 -6.935 -18.636 1.00 97.38 108 HIS A CA 1
ATOM 856 C C . HIS A 1 108 ? 28.544 -8.249 -19.266 1.00 97.38 108 HIS A C 1
ATOM 858 O O . HIS A 1 108 ? 28.860 -8.271 -20.462 1.00 97.38 108 HIS A O 1
ATOM 864 N N . PRO A 1 109 ? 28.677 -9.382 -18.531 1.00 98.00 109 PRO A N 1
ATOM 865 C CA . PRO A 1 109 ? 29.089 -10.646 -19.138 1.00 98.00 109 PRO A CA 1
ATOM 866 C C . PRO A 1 109 ? 27.946 -11.310 -19.918 1.00 98.00 109 PRO A C 1
ATOM 868 O O . PRO A 1 109 ? 26.769 -11.208 -19.573 1.00 98.00 109 PRO A O 1
ATOM 871 N N . TRP A 1 110 ? 28.290 -12.116 -20.923 1.00 98.06 110 TRP A N 1
ATOM 872 C CA . TRP A 1 110 ? 27.315 -13.017 -21.540 1.00 98.06 110 TRP A CA 1
ATOM 873 C C . TRP A 1 110 ? 26.958 -14.143 -20.570 1.00 98.06 110 TRP A C 1
ATOM 875 O O . TRP A 1 110 ? 27.757 -15.050 -20.331 1.00 98.06 110 TRP A O 1
ATOM 885 N N . LEU A 1 111 ? 25.734 -14.118 -20.037 1.00 97.75 111 LEU A N 1
ATOM 886 C CA . LEU A 1 111 ? 25.291 -15.062 -19.003 1.00 97.75 111 LEU A CA 1
ATOM 887 C C . LEU A 1 111 ? 25.320 -16.530 -19.465 1.00 97.75 111 LEU A C 1
ATOM 889 O O . LEU A 1 111 ? 25.545 -17.451 -18.680 1.00 97.75 111 LEU A O 1
ATOM 893 N N . THR A 1 112 ? 25.174 -16.761 -20.770 1.00 97.81 112 THR A N 1
ATOM 894 C CA . THR A 1 112 ? 25.296 -18.091 -21.389 1.00 97.81 112 THR A CA 1
ATOM 895 C C . THR A 1 112 ? 26.717 -18.667 -21.321 1.00 97.81 112 THR A C 1
ATOM 897 O O . THR A 1 112 ? 26.914 -19.845 -21.617 1.00 97.81 112 THR A O 1
ATOM 900 N N . LYS A 1 113 ? 27.715 -17.862 -20.932 1.00 97.81 113 LYS A N 1
ATOM 901 C CA . LYS A 1 113 ? 29.133 -18.241 -20.830 1.00 97.81 113 LYS A CA 1
ATOM 902 C C . LYS A 1 113 ? 29.648 -18.342 -19.396 1.00 97.81 113 LYS A C 1
ATOM 904 O O . LYS A 1 113 ? 30.811 -18.695 -19.221 1.00 97.81 113 LYS A O 1
ATOM 909 N N . ILE A 1 114 ? 28.810 -18.068 -18.396 1.00 98.19 114 ILE A N 1
ATOM 910 C CA . ILE A 1 114 ? 29.202 -18.109 -16.983 1.00 98.19 114 ILE A CA 1
ATOM 911 C C . ILE A 1 114 ? 28.325 -19.084 -16.169 1.00 98.19 114 ILE A C 1
ATOM 913 O O . ILE A 1 114 ? 27.180 -19.360 -16.555 1.00 98.19 114 ILE A O 1
ATOM 917 N N . PRO A 1 115 ? 28.842 -19.632 -15.049 1.00 98.19 115 PRO A N 1
ATOM 918 C CA . PRO A 1 115 ? 28.082 -20.500 -14.149 1.00 98.19 115 PRO A CA 1
ATOM 919 C C . PRO A 1 115 ? 26.954 -19.766 -13.412 1.00 98.19 115 PRO A C 1
ATOM 921 O O . PRO A 1 115 ? 27.053 -18.570 -13.146 1.00 98.19 115 PRO A O 1
ATOM 924 N N . ASP A 1 116 ? 25.928 -20.502 -12.983 1.00 97.44 116 ASP A N 1
ATOM 925 C CA . ASP A 1 116 ? 24.723 -19.961 -12.331 1.00 97.44 116 ASP A CA 1
ATOM 926 C C . ASP A 1 116 ? 25.030 -19.112 -11.085 1.00 97.44 116 ASP A C 1
ATOM 928 O O . ASP A 1 116 ? 24.427 -18.060 -10.886 1.00 97.44 116 ASP A O 1
ATOM 932 N N . GLN A 1 117 ? 26.025 -19.505 -10.280 1.00 96.12 117 GLN A N 1
ATOM 933 C CA . GLN A 1 117 ? 26.458 -18.721 -9.117 1.00 96.12 117 GLN A CA 1
ATOM 934 C C . GLN A 1 117 ? 27.007 -17.341 -9.515 1.00 96.12 117 GLN A C 1
ATOM 936 O O . GLN A 1 117 ? 26.794 -16.361 -8.804 1.00 96.12 117 GLN A O 1
ATOM 941 N N . GLN A 1 118 ? 27.696 -17.244 -10.657 1.00 98.00 118 GLN A N 1
ATOM 942 C CA . GLN A 1 118 ? 28.183 -15.961 -11.167 1.00 98.00 118 GLN A CA 1
ATOM 943 C C . GLN A 1 118 ? 27.039 -15.121 -11.737 1.00 98.00 118 GLN A C 1
ATOM 945 O O . GLN A 1 118 ? 27.035 -13.915 -11.525 1.00 98.00 118 GLN A O 1
ATOM 950 N N . ILE A 1 119 ? 26.032 -15.739 -12.371 1.00 97.75 119 ILE A N 1
ATOM 951 C CA . ILE A 1 119 ? 24.802 -15.037 -12.780 1.00 97.75 119 ILE A CA 1
ATOM 952 C C . ILE A 1 119 ? 24.135 -14.392 -11.557 1.00 97.75 119 ILE A C 1
ATOM 954 O O . ILE A 1 119 ? 23.818 -13.204 -11.579 1.00 97.75 119 ILE A O 1
ATOM 958 N N . GLN A 1 120 ? 23.972 -15.156 -10.471 1.00 91.19 120 GLN A N 1
ATOM 959 C CA . GLN A 1 120 ? 23.381 -14.648 -9.232 1.00 91.19 120 GLN A CA 1
ATOM 960 C C . GLN A 1 120 ? 24.195 -13.489 -8.644 1.00 91.19 120 GLN A C 1
ATOM 962 O O . GLN A 1 120 ? 23.624 -12.477 -8.239 1.00 91.19 120 GLN A O 1
ATOM 967 N N . ALA A 1 121 ? 25.526 -13.611 -8.623 1.00 96.19 121 ALA A N 1
ATOM 968 C CA . ALA A 1 121 ? 26.413 -12.565 -8.123 1.00 96.19 121 ALA A CA 1
ATOM 969 C C . ALA A 1 121 ? 26.333 -11.277 -8.963 1.00 96.19 121 ALA A C 1
ATOM 971 O O . ALA A 1 121 ? 26.236 -10.191 -8.398 1.00 96.19 121 ALA A O 1
ATOM 972 N N . GLU A 1 122 ? 26.322 -11.396 -10.293 1.00 98.56 122 GLU A N 1
ATOM 973 C CA . GLU A 1 122 ? 26.202 -10.269 -11.224 1.00 98.56 122 GLU A CA 1
ATOM 974 C C . GLU A 1 122 ? 24.890 -9.499 -11.026 1.00 98.56 122 GLU A C 1
ATOM 976 O O . GLU A 1 122 ? 24.894 -8.269 -10.944 1.00 98.56 122 GLU A O 1
ATOM 981 N N . LEU A 1 123 ? 23.768 -10.213 -10.899 1.00 96.88 123 LEU A N 1
ATOM 982 C CA . LEU A 1 123 ? 22.464 -9.586 -10.696 1.00 96.88 123 LEU A CA 1
ATOM 983 C C . LEU A 1 123 ? 22.339 -8.965 -9.302 1.00 96.88 123 LEU A C 1
ATOM 985 O O . LEU A 1 123 ? 21.900 -7.822 -9.188 1.00 96.88 123 LEU A O 1
ATOM 989 N N . ASN A 1 124 ? 22.761 -9.666 -8.247 1.00 93.81 124 ASN A N 1
ATOM 990 C CA . ASN A 1 124 ? 22.681 -9.148 -6.879 1.00 93.81 124 ASN A CA 1
ATOM 991 C C . ASN A 1 124 ? 23.565 -7.911 -6.675 1.00 93.81 124 ASN A C 1
ATOM 993 O O . ASN A 1 124 ? 23.129 -6.948 -6.045 1.00 93.81 124 ASN A O 1
ATOM 997 N N . ALA A 1 125 ? 24.785 -7.910 -7.224 1.00 97.19 125 ALA A N 1
ATOM 998 C CA . ALA A 1 125 ? 25.696 -6.775 -7.104 1.00 97.19 125 ALA A CA 1
ATOM 999 C C . ALA A 1 125 ? 25.146 -5.527 -7.810 1.00 97.19 125 ALA A C 1
ATOM 1001 O O . ALA A 1 125 ? 25.107 -4.458 -7.202 1.00 97.19 125 ALA A O 1
ATOM 1002 N N . CYS A 1 126 ? 24.642 -5.670 -9.041 1.00 97.94 126 CYS A N 1
ATOM 1003 C CA . CYS A 1 126 ? 24.017 -4.560 -9.762 1.00 97.94 126 CYS A CA 1
ATOM 1004 C C . CYS A 1 126 ? 22.787 -4.025 -9.012 1.00 97.94 126 CYS A C 1
ATOM 1006 O O . CYS A 1 126 ? 22.665 -2.819 -8.789 1.00 97.94 126 CYS A O 1
ATOM 1008 N N . GLN A 1 127 ? 21.917 -4.918 -8.530 1.00 96.00 127 GLN A N 1
ATOM 1009 C CA . GLN A 1 127 ? 20.711 -4.517 -7.808 1.00 96.00 127 GLN A CA 1
ATOM 1010 C C . GLN A 1 127 ? 21.017 -3.781 -6.504 1.00 96.00 127 GLN A C 1
ATOM 1012 O O . GLN A 1 127 ? 20.332 -2.813 -6.181 1.00 96.00 127 GLN A O 1
ATOM 1017 N N . ALA A 1 128 ? 22.051 -4.195 -5.766 1.00 87.69 128 ALA A N 1
ATOM 1018 C CA . ALA A 1 128 ? 22.473 -3.512 -4.545 1.00 87.69 128 ALA A CA 1
ATOM 1019 C C . ALA A 1 128 ? 22.907 -2.061 -4.815 1.00 87.69 128 ALA A C 1
ATOM 1021 O O . ALA A 1 128 ? 22.609 -1.163 -4.025 1.00 87.69 128 ALA A O 1
ATOM 1022 N N . VAL A 1 129 ? 23.568 -1.804 -5.947 1.00 95.12 129 VAL A N 1
ATOM 1023 C CA . VAL A 1 129 ? 23.968 -0.450 -6.364 1.00 95.12 129 VAL A CA 1
ATOM 1024 C C . VAL A 1 129 ? 22.747 0.404 -6.704 1.00 95.12 129 VAL A C 1
ATOM 1026 O O . VAL A 1 129 ? 22.639 1.531 -6.219 1.00 95.12 129 VAL A O 1
ATOM 1029 N N . ILE A 1 130 ? 21.810 -0.131 -7.495 1.00 93.56 130 ILE A N 1
ATOM 1030 C CA . ILE A 1 130 ? 20.577 0.580 -7.872 1.00 93.56 130 ILE A CA 1
ATOM 1031 C C . ILE A 1 130 ? 19.771 0.927 -6.615 1.00 93.56 130 ILE A C 1
ATOM 1033 O O . ILE A 1 130 ? 19.435 2.094 -6.394 1.00 93.56 130 ILE A O 1
ATOM 1037 N N . ALA A 1 131 ? 19.544 -0.066 -5.753 1.00 82.44 131 ALA A N 1
ATOM 1038 C CA . ALA A 1 131 ? 18.785 0.067 -4.517 1.00 82.44 131 ALA A CA 1
ATOM 1039 C C . ALA A 1 131 ? 19.412 1.074 -3.548 1.00 82.44 131 ALA A C 1
ATOM 1041 O O . ALA A 1 131 ? 18.731 1.974 -3.067 1.00 82.44 131 ALA A O 1
ATOM 1042 N N . SER A 1 132 ? 20.722 0.982 -3.300 1.00 83.56 132 SER A N 1
ATOM 1043 C CA . SER A 1 132 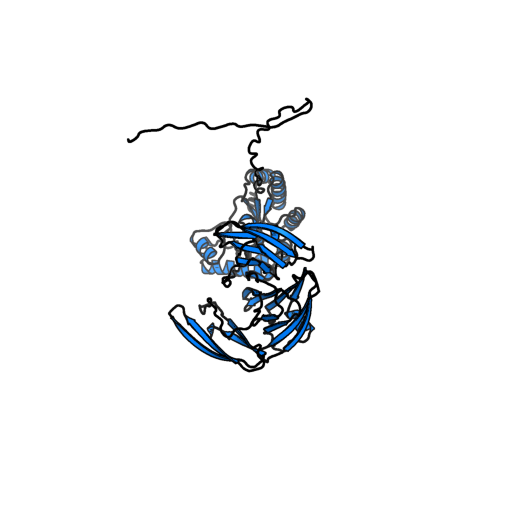? 21.405 1.916 -2.392 1.00 83.56 132 SER A CA 1
ATOM 1044 C C . SER A 1 132 ? 21.438 3.357 -2.913 1.00 83.56 132 SER A C 1
ATOM 1046 O O . SER A 1 132 ? 21.553 4.289 -2.119 1.00 83.56 132 SER A O 1
ATOM 1048 N N . THR A 1 133 ? 21.322 3.559 -4.229 1.00 84.81 133 THR A N 1
ATOM 1049 C CA . THR A 1 133 ? 21.391 4.891 -4.847 1.00 84.81 133 THR A CA 1
ATOM 1050 C C . THR A 1 133 ? 20.022 5.552 -5.004 1.00 84.81 133 THR A C 1
ATOM 1052 O O . THR A 1 133 ? 19.926 6.772 -4.860 1.00 84.81 133 THR A O 1
ATOM 1055 N N . THR A 1 134 ? 18.989 4.764 -5.314 1.00 81.94 134 THR A N 1
ATOM 1056 C CA . THR A 1 134 ? 17.664 5.252 -5.758 1.00 81.94 134 THR A CA 1
ATOM 1057 C C . THR A 1 134 ? 16.499 4.670 -4.957 1.00 81.94 134 THR A C 1
ATOM 1059 O O . THR A 1 134 ? 15.398 5.200 -4.978 1.00 81.94 134 THR A O 1
ATOM 1062 N N . GLY A 1 135 ? 16.711 3.567 -4.236 1.00 78.50 135 GLY A N 1
ATOM 1063 C CA . GLY A 1 135 ? 15.637 2.803 -3.600 1.00 78.50 135 GLY A CA 1
ATOM 1064 C C . GLY A 1 135 ? 14.774 1.993 -4.575 1.00 78.50 135 GLY A C 1
ATOM 1065 O O . GLY A 1 135 ? 13.849 1.322 -4.126 1.00 78.50 135 GLY A O 1
ATOM 1066 N N . GLN A 1 136 ? 15.053 2.022 -5.885 1.00 84.00 136 GLN A N 1
ATOM 1067 C CA . GLN A 1 136 ? 14.285 1.259 -6.866 1.00 84.00 136 GLN A CA 1
ATOM 1068 C C . GLN A 1 136 ? 14.627 -0.235 -6.851 1.00 84.00 136 GLN A C 1
ATOM 1070 O O . GLN A 1 136 ? 15.788 -0.640 -6.752 1.00 84.00 136 GLN A O 1
ATOM 1075 N N . HIS A 1 137 ? 13.592 -1.055 -7.035 1.00 81.88 137 HIS A N 1
ATOM 1076 C CA . HIS A 1 137 ? 13.687 -2.509 -7.126 1.00 81.88 137 HIS A CA 1
ATOM 1077 C C . HIS A 1 137 ? 12.741 -3.076 -8.196 1.00 81.88 137 HIS A C 1
ATOM 1079 O O . HIS A 1 137 ? 11.894 -3.932 -7.922 1.00 81.88 137 HIS A O 1
ATOM 1085 N N . GLN A 1 138 ? 12.880 -2.596 -9.429 1.00 82.94 138 GLN A N 1
ATOM 1086 C CA . GLN A 1 138 ? 12.126 -3.149 -10.553 1.00 82.94 138 GLN A CA 1
ATOM 1087 C C . GLN A 1 138 ? 12.527 -4.617 -10.792 1.00 82.94 138 GLN A C 1
ATOM 1089 O O . GLN A 1 138 ? 13.679 -4.985 -10.558 1.00 82.94 138 GLN A O 1
ATOM 1094 N N . PRO A 1 139 ? 11.617 -5.486 -11.262 1.00 84.50 139 PRO A N 1
ATOM 1095 C CA . PRO A 1 139 ? 11.883 -6.902 -11.443 1.00 84.50 139 PRO A CA 1
ATOM 1096 C C . PRO A 1 139 ? 12.525 -7.127 -12.815 1.00 84.50 139 PRO A C 1
ATOM 1098 O O . PRO A 1 139 ? 12.739 -8.260 -13.217 1.00 84.50 139 PRO A O 1
ATOM 1101 N N . PHE A 1 140 ? 12.756 -6.072 -13.597 1.00 95.00 140 PHE A N 1
ATOM 1102 C CA . PHE A 1 140 ? 13.198 -6.181 -14.966 1.00 95.00 140 PHE A CA 1
ATOM 1103 C C . PHE A 1 140 ? 14.709 -6.298 -15.000 1.00 95.00 140 PHE A C 1
ATOM 1105 O O . PHE A 1 140 ? 15.449 -5.542 -14.366 1.00 95.00 140 PHE A O 1
ATOM 1112 N N . PHE A 1 141 ? 15.156 -7.245 -15.804 1.00 96.00 141 PHE A N 1
ATOM 1113 C CA . PHE A 1 141 ? 16.554 -7.417 -16.134 1.00 96.00 141 PHE A CA 1
ATOM 1114 C C . PHE A 1 141 ? 16.672 -7.604 -17.643 1.00 96.00 141 PHE A C 1
ATOM 1116 O O . PHE A 1 141 ? 15.826 -8.259 -18.257 1.00 96.00 141 PHE A O 1
ATOM 1123 N N . ARG A 1 142 ? 17.730 -7.062 -18.243 1.00 98.50 142 ARG A N 1
ATOM 1124 C CA . ARG A 1 142 ? 18.043 -7.310 -19.652 1.00 98.50 142 ARG A CA 1
ATOM 1125 C C . ARG A 1 142 ? 19.351 -8.093 -19.774 1.00 98.50 142 ARG A C 1
ATOM 1127 O O . ARG A 1 142 ? 20.359 -7.645 -19.227 1.00 98.50 142 ARG A O 1
ATOM 1134 N N . PRO A 1 143 ? 19.375 -9.249 -20.463 1.00 98.00 143 PRO A N 1
ATOM 1135 C CA . PRO A 1 143 ? 20.608 -10.004 -20.673 1.00 98.00 143 PRO A CA 1
ATOM 1136 C C . PRO A 1 143 ? 21.565 -9.239 -21.599 1.00 98.00 143 PRO A C 1
ATOM 1138 O O . PRO A 1 143 ? 21.142 -8.851 -22.691 1.00 98.00 143 PRO A O 1
ATOM 1141 N N . PRO A 1 144 ? 22.851 -9.080 -21.229 1.00 97.31 144 PRO A N 1
ATOM 1142 C CA . PRO A 1 144 ? 23.875 -8.525 -22.109 1.00 97.31 144 PRO A CA 1
ATOM 1143 C C . PRO A 1 144 ? 23.871 -9.172 -23.499 1.00 97.31 144 PRO A C 1
ATOM 1145 O O . PRO A 1 144 ? 23.960 -10.398 -23.639 1.00 97.31 144 PRO A O 1
ATOM 1148 N N . GLY A 1 145 ? 23.734 -8.342 -24.536 1.00 93.00 145 GLY A N 1
ATOM 1149 C CA . GLY A 1 145 ? 23.646 -8.771 -25.938 1.00 93.00 145 GLY A CA 1
ATOM 1150 C C . GLY A 1 145 ? 22.381 -9.556 -26.313 1.00 93.00 145 GLY A C 1
ATOM 1151 O O . GLY A 1 145 ? 22.349 -10.177 -27.372 1.00 93.00 145 GLY A O 1
ATOM 1152 N N . GLY A 1 146 ? 21.358 -9.590 -25.454 1.00 95.81 146 GLY A N 1
ATOM 1153 C CA . GLY A 1 146 ? 20.150 -10.390 -25.673 1.00 95.81 146 GLY A CA 1
ATOM 1154 C C . GLY A 1 146 ? 20.360 -11.901 -25.494 1.00 95.81 146 GLY A C 1
ATOM 1155 O O . GLY A 1 146 ? 19.457 -12.687 -25.781 1.00 95.81 146 GLY A O 1
ATOM 1156 N N . PHE A 1 147 ? 21.539 -12.338 -25.032 1.00 96.31 147 PHE A N 1
ATOM 1157 C CA . PHE A 1 147 ? 21.878 -13.757 -24.938 1.00 96.31 147 PHE A CA 1
ATOM 1158 C C . PHE A 1 147 ? 21.256 -14.410 -23.702 1.00 96.31 147 PHE A C 1
ATOM 1160 O O . PHE A 1 147 ? 21.775 -14.302 -22.589 1.00 96.31 147 PHE A O 1
ATOM 1167 N N . ILE A 1 148 ? 20.176 -15.156 -23.921 1.00 95.50 148 ILE A N 1
ATOM 1168 C CA . ILE A 1 148 ? 19.474 -15.930 -22.898 1.00 95.50 148 ILE A CA 1
ATOM 1169 C C . ILE A 1 148 ? 19.128 -17.327 -23.430 1.00 95.50 148 ILE A C 1
ATOM 1171 O O . ILE A 1 148 ? 18.704 -17.482 -24.572 1.00 95.50 148 ILE A O 1
ATOM 1175 N N . ASP A 1 149 ? 19.334 -18.351 -22.604 1.00 96.62 149 ASP A N 1
ATOM 1176 C CA . ASP A 1 149 ? 18.912 -19.732 -22.858 1.00 96.62 149 ASP A CA 1
ATOM 1177 C C . ASP A 1 149 ? 17.985 -20.214 -21.726 1.00 96.62 149 ASP A C 1
ATOM 1179 O O . ASP A 1 149 ? 17.741 -19.491 -20.756 1.00 96.62 149 ASP A O 1
ATOM 1183 N N . ALA A 1 150 ? 17.448 -21.433 -21.831 1.00 96.50 150 ALA A N 1
ATOM 1184 C CA . ALA A 1 150 ? 16.524 -21.969 -20.828 1.00 96.50 150 ALA A CA 1
ATOM 1185 C C . ALA A 1 150 ? 17.138 -22.052 -19.415 1.00 96.50 150 ALA A C 1
ATOM 1187 O O . ALA A 1 150 ? 16.423 -21.858 -18.432 1.00 96.50 150 ALA A O 1
ATOM 1188 N N . ARG A 1 151 ? 18.453 -22.298 -19.309 1.00 97.81 151 ARG A N 1
ATOM 1189 C CA . ARG A 1 151 ? 19.168 -22.347 -18.025 1.00 97.81 151 ARG A CA 1
ATOM 1190 C C . ARG A 1 151 ? 19.243 -20.952 -17.421 1.00 97.81 151 ARG A C 1
ATOM 1192 O O . ARG A 1 151 ? 18.814 -20.767 -16.287 1.00 97.81 151 ARG A O 1
ATOM 1199 N N . VAL A 1 152 ? 19.727 -19.972 -18.184 1.00 97.12 152 VAL A N 1
ATOM 1200 C CA . VAL A 1 152 ? 19.806 -18.575 -17.737 1.00 97.12 152 VAL A CA 1
ATOM 1201 C C . VAL A 1 152 ? 18.417 -18.076 -17.336 1.00 97.12 152 VAL A C 1
ATOM 1203 O O . VAL A 1 152 ? 18.271 -17.537 -16.245 1.00 97.12 152 VAL A O 1
ATOM 1206 N N . ASN A 1 153 ? 17.385 -18.323 -18.152 1.00 92.06 153 ASN A N 1
ATOM 1207 C CA . ASN A 1 153 ? 16.006 -17.944 -17.839 1.00 92.06 153 ASN A CA 1
ATOM 1208 C C . ASN A 1 153 ? 15.511 -18.557 -16.517 1.00 92.06 153 ASN A C 1
ATOM 1210 O O . ASN A 1 153 ? 14.925 -17.853 -15.699 1.00 92.06 153 ASN A O 1
ATOM 1214 N N . GLY A 1 154 ? 15.771 -19.846 -16.275 1.00 80.12 154 GLY A N 1
ATOM 1215 C CA . GLY A 1 154 ? 15.417 -20.506 -15.014 1.00 80.12 154 GLY A CA 1
ATOM 1216 C C . GLY A 1 154 ? 16.112 -19.882 -13.799 1.00 80.12 154 GLY A C 1
ATOM 1217 O O . GLY A 1 154 ? 15.469 -19.622 -12.786 1.00 80.12 154 GLY A O 1
ATOM 1218 N N . VAL A 1 155 ? 17.407 -19.572 -13.916 1.00 84.12 155 VAL A N 1
ATOM 1219 C CA . VAL A 1 155 ? 18.179 -18.932 -12.839 1.00 84.12 155 VAL A CA 1
ATOM 1220 C C . VAL A 1 155 ? 17.611 -17.552 -12.514 1.00 84.12 155 VAL A C 1
ATOM 1222 O O . VAL A 1 155 ? 17.263 -17.293 -11.365 1.00 84.12 155 VAL A O 1
ATOM 1225 N N . VAL A 1 156 ? 17.462 -16.675 -13.507 1.00 85.81 156 VAL A N 1
ATOM 1226 C CA . VAL A 1 156 ? 17.034 -15.286 -13.260 1.00 85.81 156 VAL A CA 1
ATOM 1227 C C . VAL A 1 156 ? 15.580 -15.194 -12.781 1.00 85.81 156 VAL A C 1
ATOM 1229 O O . VAL A 1 156 ? 15.288 -14.411 -11.880 1.00 85.81 156 VAL A O 1
ATOM 1232 N N . THR A 1 157 ? 14.682 -16.048 -13.285 1.00 82.38 157 THR A N 1
ATOM 1233 C CA . THR A 1 157 ? 13.290 -16.112 -12.800 1.00 82.38 157 THR A CA 1
ATOM 1234 C C . THR A 1 157 ? 13.198 -16.654 -11.375 1.00 82.38 157 THR A C 1
ATOM 1236 O O . THR A 1 157 ? 12.412 -16.136 -10.586 1.00 82.38 157 THR A O 1
ATOM 1239 N N . SER A 1 158 ? 14.049 -17.614 -10.985 1.00 76.44 158 SER A N 1
ATOM 1240 C CA . SER A 1 158 ? 14.127 -18.085 -9.589 1.00 76.44 158 SER A CA 1
ATOM 1241 C C . SER A 1 158 ? 14.591 -17.003 -8.604 1.00 76.44 158 SER A C 1
ATOM 1243 O O . SER A 1 158 ? 14.307 -17.085 -7.413 1.00 76.44 158 SER A O 1
ATOM 1245 N N . MET A 1 159 ? 15.270 -15.969 -9.109 1.00 84.38 159 MET A N 1
ATOM 1246 C CA . MET A 1 159 ? 15.677 -14.786 -8.349 1.00 84.38 159 MET A CA 1
ATOM 1247 C C . MET A 1 159 ? 14.617 -13.671 -8.352 1.00 84.38 159 MET A C 1
ATOM 1249 O O . MET A 1 159 ? 14.865 -12.600 -7.805 1.00 84.38 159 MET A O 1
ATOM 1253 N N . GLY A 1 160 ? 13.456 -13.893 -8.978 1.00 76.62 160 GLY A N 1
ATOM 1254 C CA . GLY A 1 160 ? 12.375 -12.911 -9.073 1.00 76.62 160 GLY A CA 1
ATOM 1255 C C . GLY A 1 160 ? 12.516 -11.900 -10.215 1.00 76.62 160 GLY A C 1
ATOM 1256 O O . GLY A 1 160 ? 11.758 -10.933 -10.246 1.00 76.62 160 GLY A O 1
ATOM 1257 N N . TYR A 1 161 ? 13.450 -12.106 -11.155 1.00 86.94 161 TYR A N 1
ATOM 1258 C CA . TYR A 1 161 ? 13.578 -11.243 -12.331 1.00 86.94 161 TYR A CA 1
ATOM 1259 C C . TYR A 1 161 ? 12.704 -11.699 -13.504 1.00 86.94 161 TYR A C 1
ATOM 1261 O O . TYR A 1 161 ? 12.553 -12.887 -13.788 1.00 86.94 161 TYR A O 1
ATOM 1269 N N . ILE A 1 162 ? 12.219 -10.715 -14.251 1.00 90.94 162 ILE A N 1
ATOM 1270 C CA . ILE A 1 162 ? 11.559 -10.818 -15.545 1.00 90.94 162 ILE A CA 1
ATOM 1271 C C . ILE A 1 162 ? 12.580 -10.397 -16.613 1.00 90.94 162 ILE A C 1
ATOM 1273 O O . ILE A 1 162 ? 12.949 -9.219 -16.672 1.00 90.94 162 ILE A O 1
ATOM 1277 N N . PRO A 1 163 ? 13.057 -11.325 -17.463 1.00 93.00 163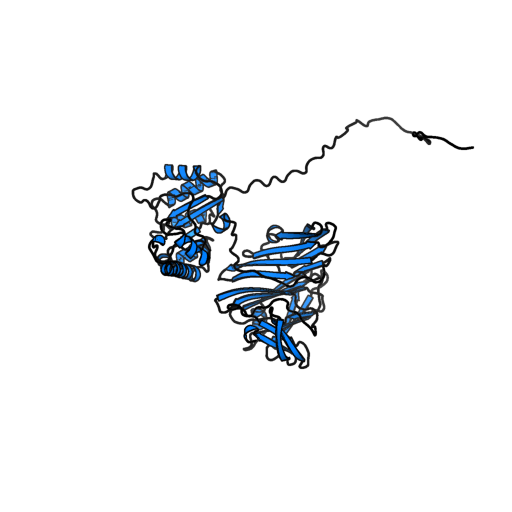 PRO A N 1
ATOM 1278 C CA . PRO A 1 163 ? 13.925 -10.981 -18.581 1.00 93.00 163 PRO A CA 1
ATOM 1279 C C . PRO A 1 163 ? 13.178 -10.151 -19.624 1.00 93.00 163 PRO A C 1
ATOM 1281 O O . PRO A 1 163 ? 12.132 -10.570 -20.121 1.00 93.00 163 PRO A O 1
ATOM 1284 N N . VAL A 1 164 ? 13.735 -9.001 -19.996 1.00 97.31 164 VAL A N 1
ATOM 1285 C CA . VAL A 1 164 ? 13.143 -8.095 -20.983 1.00 97.31 164 VAL A CA 1
ATOM 1286 C C . VAL A 1 164 ? 14.069 -7.945 -22.184 1.00 97.31 164 VAL A C 1
ATOM 1288 O O . VAL A 1 164 ? 15.167 -7.400 -22.084 1.00 97.31 164 VAL A O 1
ATOM 1291 N N . LEU A 1 165 ? 13.598 -8.401 -23.345 1.00 96.69 165 LEU A N 1
ATOM 1292 C CA . LEU A 1 165 ? 14.234 -8.139 -24.639 1.00 96.69 165 LEU A CA 1
ATOM 1293 C C . LEU A 1 165 ? 13.634 -6.870 -25.268 1.00 96.69 165 LEU A C 1
ATOM 1295 O O . LEU A 1 165 ? 13.249 -5.932 -24.568 1.00 96.69 165 LEU A O 1
ATOM 1299 N N . TRP A 1 166 ? 13.573 -6.809 -26.590 1.00 98.00 166 TRP A N 1
ATOM 1300 C CA . TRP A 1 166 ? 12.987 -5.701 -27.327 1.00 98.00 166 TRP A CA 1
ATOM 1301 C C . TRP A 1 166 ? 12.268 -6.229 -28.562 1.00 98.00 166 TRP A C 1
ATOM 1303 O O . TRP A 1 166 ? 12.644 -7.249 -29.139 1.00 98.00 166 TRP A O 1
ATOM 1313 N N . SER A 1 167 ? 11.225 -5.518 -28.981 1.00 96.69 167 SER A N 1
ATOM 1314 C CA . SER A 1 167 ? 10.543 -5.782 -30.251 1.00 96.69 167 SER A CA 1
ATOM 1315 C C . SER A 1 167 ? 11.160 -4.987 -31.402 1.00 96.69 167 SER A C 1
ATOM 1317 O O . SER A 1 167 ? 10.971 -5.336 -32.565 1.00 96.69 167 SER A O 1
ATOM 1319 N N . MET A 1 168 ? 11.867 -3.892 -31.094 1.00 96.31 168 MET A N 1
ATOM 1320 C CA . MET A 1 168 ? 12.505 -3.020 -32.080 1.00 96.31 168 MET A CA 1
ATOM 1321 C C . MET A 1 168 ? 13.879 -2.565 -31.594 1.00 96.31 168 MET A C 1
ATOM 1323 O O . MET A 1 168 ? 14.014 -2.048 -30.492 1.00 96.31 168 MET A O 1
ATOM 1327 N N . ASP A 1 169 ? 14.885 -2.754 -32.440 1.00 96.62 169 ASP A N 1
ATOM 1328 C CA . ASP A 1 169 ? 16.273 -2.361 -32.189 1.00 96.62 169 ASP A CA 1
ATOM 1329 C C . ASP A 1 169 ? 16.580 -1.041 -32.912 1.00 96.62 169 ASP A C 1
ATOM 1331 O O . ASP A 1 169 ? 16.309 -0.935 -34.115 1.00 96.62 169 ASP A O 1
ATOM 1335 N N . SER A 1 170 ? 17.116 -0.026 -32.233 1.00 95.62 170 SER A N 1
ATOM 1336 C CA . SER A 1 170 ? 17.558 1.214 -32.888 1.00 95.62 170 SER A CA 1
ATOM 1337 C C . SER A 1 170 ? 18.768 0.992 -33.801 1.00 95.62 170 SER A C 1
ATOM 1339 O O . SER A 1 170 ? 18.950 1.742 -34.762 1.00 95.62 170 SER A O 1
ATOM 1341 N N . MET A 1 171 ? 19.542 -0.071 -33.551 1.00 94.81 171 MET A N 1
ATOM 1342 C CA . MET A 1 171 ? 20.828 -0.387 -34.170 1.00 94.81 171 MET A CA 1
ATOM 1343 C C . MET A 1 171 ? 21.932 0.646 -33.883 1.00 94.81 171 MET A C 1
ATOM 1345 O O . MET A 1 171 ? 22.966 0.619 -34.552 1.00 94.81 171 MET A O 1
ATOM 1349 N N . ASP A 1 172 ? 21.750 1.534 -32.900 1.00 92.94 172 ASP A N 1
ATOM 1350 C CA . ASP A 1 172 ? 22.700 2.602 -32.533 1.00 92.94 172 ASP A CA 1
ATOM 1351 C C . ASP A 1 172 ? 24.050 2.077 -31.994 1.00 92.94 172 ASP A C 1
ATOM 1353 O O . ASP A 1 172 ? 25.079 2.749 -32.119 1.00 92.94 172 ASP A O 1
ATOM 1357 N N . ALA A 1 173 ? 24.085 0.838 -31.496 1.00 91.12 173 ALA A N 1
ATOM 1358 C CA . ALA A 1 173 ? 25.292 0.154 -31.031 1.00 91.12 173 ALA A CA 1
ATOM 1359 C C . ALA A 1 173 ? 26.176 -0.428 -32.158 1.00 91.12 173 ALA A C 1
ATOM 1361 O O . ALA A 1 173 ? 27.282 -0.901 -31.897 1.00 91.12 173 ALA A O 1
ATOM 1362 N N . LEU A 1 174 ? 25.755 -0.382 -33.432 1.00 88.12 174 LEU A N 1
ATOM 1363 C CA . LEU A 1 174 ? 26.528 -0.954 -34.552 1.00 88.12 174 LEU A CA 1
ATOM 1364 C C . LEU A 1 174 ? 27.722 -0.088 -35.018 1.00 88.12 174 LEU A C 1
ATOM 1366 O O . LEU A 1 174 ? 28.424 -0.446 -35.975 1.00 88.12 174 LEU A O 1
ATOM 1370 N N . GLY A 1 175 ? 27.962 1.064 -34.383 1.00 81.19 175 GLY A N 1
ATOM 1371 C CA . GLY A 1 175 ? 29.112 1.934 -34.649 1.00 81.19 175 GLY A CA 1
ATOM 1372 C C . GLY A 1 175 ? 29.190 2.426 -36.110 1.00 81.19 175 GLY A C 1
ATOM 1373 O O . GLY A 1 175 ? 28.326 3.173 -36.571 1.00 81.19 175 GLY A O 1
ATOM 1374 N N . PRO A 1 176 ? 30.220 2.070 -36.900 1.00 78.62 176 PRO A N 1
ATOM 1375 C CA . PRO A 1 176 ? 30.286 2.440 -38.317 1.00 78.62 176 PRO A CA 1
ATOM 1376 C C . PRO A 1 176 ? 29.146 1.894 -39.185 1.00 78.62 176 PRO A C 1
ATOM 1378 O O . PRO A 1 176 ? 28.933 2.413 -40.276 1.00 78.62 176 PRO A O 1
ATOM 1381 N N . ARG A 1 177 ? 28.434 0.858 -38.723 1.00 82.94 177 ARG A N 1
ATOM 1382 C CA . ARG A 1 177 ? 27.371 0.178 -39.477 1.00 82.94 177 ARG A CA 1
ATOM 1383 C C . ARG A 1 177 ? 25.958 0.649 -39.111 1.00 82.94 177 ARG A C 1
ATOM 1385 O O . ARG A 1 177 ? 25.003 0.047 -39.596 1.00 82.94 177 ARG A O 1
ATOM 1392 N N . VAL A 1 178 ? 25.816 1.680 -38.268 1.00 78.31 178 VAL A N 1
ATOM 1393 C CA . VAL A 1 178 ? 24.497 2.258 -37.955 1.00 78.31 178 VAL A CA 1
ATOM 1394 C C . VAL A 1 178 ? 23.825 2.718 -39.260 1.00 78.31 178 VAL A C 1
ATOM 1396 O O . VAL A 1 178 ? 24.474 3.412 -40.050 1.00 78.31 178 VAL A O 1
ATOM 1399 N N . PRO A 1 179 ? 22.565 2.322 -39.525 1.00 80.12 179 PRO A N 1
ATOM 1400 C CA . PRO A 1 179 ? 21.834 2.765 -40.707 1.00 80.12 179 PRO A CA 1
ATOM 1401 C C . PRO A 1 179 ? 21.646 4.286 -40.746 1.00 80.12 179 PRO A C 1
ATOM 1403 O O . PRO A 1 179 ? 21.753 4.972 -39.731 1.00 80.12 179 PRO A O 1
ATOM 1406 N N . ASP A 1 180 ? 21.300 4.814 -41.920 1.00 92.38 180 ASP A N 1
ATOM 1407 C CA . ASP A 1 180 ? 20.854 6.203 -42.045 1.00 92.38 180 ASP A CA 1
ATOM 1408 C C . ASP A 1 180 ? 19.714 6.510 -41.052 1.00 92.38 180 ASP A C 1
ATOM 1410 O O . ASP A 1 180 ? 18.737 5.757 -40.960 1.00 92.38 180 ASP A O 1
ATOM 1414 N N . VAL A 1 181 ? 19.844 7.620 -40.315 1.00 93.44 181 VAL A N 1
ATOM 1415 C CA . VAL A 1 181 ? 18.941 7.988 -39.212 1.00 93.44 181 VAL A CA 1
ATOM 1416 C C . VAL A 1 181 ? 17.505 8.115 -39.705 1.00 93.44 181 VAL A C 1
ATOM 1418 O O . VAL A 1 181 ? 16.598 7.570 -39.082 1.00 93.44 181 VAL A O 1
ATOM 1421 N N . GLN A 1 182 ? 17.287 8.780 -40.844 1.00 95.12 182 GLN A N 1
ATOM 1422 C CA . GLN A 1 182 ? 15.940 9.009 -41.376 1.00 95.12 182 GLN A CA 1
ATOM 1423 C C . GLN A 1 182 ? 15.266 7.690 -41.755 1.00 95.12 182 GLN A C 1
ATOM 1425 O O . GLN A 1 182 ? 14.128 7.423 -41.366 1.00 95.12 182 GLN A O 1
ATOM 1430 N N . SER A 1 183 ? 16.000 6.828 -42.456 1.00 94.81 183 SER A N 1
ATOM 1431 C CA . SER A 1 183 ? 15.525 5.505 -42.856 1.00 94.81 183 SER A CA 1
ATOM 1432 C C . SER A 1 183 ? 15.221 4.618 -41.644 1.00 94.81 183 SER A C 1
ATOM 1434 O O . SER A 1 183 ? 14.205 3.917 -41.620 1.00 94.81 183 SER A O 1
ATOM 1436 N N . ARG A 1 184 ? 16.067 4.668 -40.604 1.00 96.31 184 ARG A N 1
ATOM 1437 C CA . ARG A 1 184 ? 15.864 3.899 -39.369 1.00 96.31 184 ARG A CA 1
ATOM 1438 C C . ARG A 1 184 ? 14.661 4.405 -38.574 1.00 96.31 184 ARG A C 1
ATOM 1440 O O . ARG A 1 184 ? 13.830 3.587 -38.180 1.00 96.31 184 ARG A O 1
ATOM 1447 N N . VAL A 1 185 ? 14.528 5.721 -38.392 1.00 97.81 185 VAL A N 1
ATOM 1448 C CA . VAL A 1 185 ? 13.361 6.348 -37.748 1.00 97.81 185 VAL A CA 1
ATOM 1449 C C . VAL A 1 185 ? 12.083 5.950 -38.474 1.00 97.81 185 VAL A C 1
ATOM 1451 O O . VAL A 1 185 ? 11.162 5.449 -37.835 1.00 97.81 185 VAL A O 1
ATOM 1454 N N . ALA A 1 186 ? 12.036 6.083 -39.803 1.00 97.19 186 ALA A N 1
ATOM 1455 C CA . ALA A 1 186 ? 10.866 5.701 -40.589 1.00 97.19 186 ALA A CA 1
ATOM 1456 C C . ALA A 1 186 ? 10.505 4.217 -40.399 1.00 97.19 186 ALA A C 1
ATOM 1458 O O . ALA A 1 186 ? 9.334 3.881 -40.222 1.00 97.19 186 ALA A O 1
ATOM 1459 N N . GLY A 1 187 ? 11.503 3.327 -40.381 1.00 97.12 187 GLY A N 1
ATOM 1460 C CA . GLY A 1 187 ? 11.303 1.902 -40.115 1.00 97.12 187 GLY A CA 1
ATOM 1461 C C . GLY A 1 187 ? 10.697 1.626 -38.735 1.00 97.12 187 GLY A C 1
ATOM 1462 O O . GLY A 1 187 ? 9.718 0.886 -38.639 1.00 97.12 187 GLY A O 1
ATOM 1463 N N . MET A 1 188 ? 11.230 2.245 -37.678 1.00 97.56 188 MET A N 1
ATOM 1464 C CA . MET A 1 188 ? 10.721 2.081 -36.308 1.00 97.56 188 MET A CA 1
ATOM 1465 C C . MET A 1 188 ? 9.321 2.681 -36.146 1.00 97.56 188 MET A C 1
ATOM 1467 O O . MET A 1 188 ? 8.421 2.025 -35.623 1.00 97.56 188 MET A O 1
ATOM 1471 N N . VAL A 1 189 ? 9.104 3.892 -36.665 1.00 97.94 189 VAL A N 1
ATOM 1472 C CA . VAL A 1 189 ? 7.809 4.576 -36.602 1.00 97.94 189 VAL A CA 1
ATOM 1473 C C . VAL A 1 189 ? 6.743 3.789 -37.352 1.00 97.94 189 VAL A C 1
ATOM 1475 O O . VAL A 1 189 ? 5.647 3.665 -36.831 1.00 97.94 189 VAL A O 1
ATOM 1478 N N . ASN A 1 190 ? 7.031 3.203 -38.516 1.00 97.12 190 ASN A N 1
ATOM 1479 C CA . ASN A 1 190 ? 6.056 2.389 -39.257 1.00 97.12 190 ASN A CA 1
ATOM 1480 C C . ASN A 1 190 ? 5.852 0.990 -38.643 1.00 97.12 190 ASN A C 1
ATOM 1482 O O . ASN A 1 190 ? 4.752 0.424 -38.694 1.00 97.12 190 ASN A O 1
ATOM 1486 N N . GLY A 1 191 ? 6.911 0.425 -38.061 1.00 96.69 191 GLY A N 1
ATOM 1487 C CA . GLY A 1 191 ? 6.909 -0.894 -37.432 1.00 96.69 191 GLY A CA 1
ATOM 1488 C C . GLY A 1 191 ? 6.191 -0.939 -36.084 1.00 96.69 191 GLY A C 1
ATOM 1489 O O . GLY A 1 191 ? 5.614 -1.972 -35.755 1.00 96.69 191 GLY A O 1
ATOM 1490 N N . ALA A 1 192 ? 6.155 0.172 -35.341 1.00 97.00 192 ALA A N 1
ATOM 1491 C CA . ALA A 1 192 ? 5.611 0.204 -33.987 1.00 97.00 192 ALA A CA 1
ATOM 1492 C C . ALA A 1 192 ? 4.138 -0.231 -33.913 1.00 97.00 192 ALA A C 1
ATOM 1494 O O . ALA A 1 192 ? 3.296 0.164 -34.738 1.00 97.00 192 ALA A O 1
ATOM 1495 N N . ARG A 1 193 ? 3.847 -1.037 -32.892 1.00 94.50 193 ARG A N 1
ATOM 1496 C CA . ARG A 1 193 ? 2.529 -1.545 -32.476 1.00 94.50 193 ARG A CA 1
ATOM 1497 C C . ARG A 1 193 ? 2.323 -1.267 -30.986 1.00 94.50 193 ARG A C 1
ATOM 1499 O O . ARG A 1 193 ? 3.310 -1.051 -30.283 1.00 94.50 193 ARG A O 1
ATOM 1506 N N . ASP A 1 194 ? 1.078 -1.281 -30.514 1.00 90.44 194 ASP A N 1
ATOM 1507 C CA . ASP A 1 194 ? 0.813 -1.263 -29.068 1.00 90.44 194 ASP A CA 1
ATOM 1508 C C . ASP A 1 194 ? 1.600 -2.391 -28.379 1.00 90.44 194 ASP A C 1
ATOM 1510 O O . ASP A 1 194 ? 1.691 -3.497 -28.919 1.00 90.44 194 ASP A O 1
ATOM 1514 N N . GLY A 1 195 ? 2.238 -2.096 -27.246 1.00 88.25 195 GLY A N 1
ATOM 1515 C CA . GLY A 1 195 ? 3.115 -3.046 -26.556 1.00 88.25 195 GLY A CA 1
ATOM 1516 C C . GLY A 1 195 ? 4.577 -3.044 -27.019 1.00 88.25 195 GLY A C 1
ATOM 1517 O O . GLY A 1 195 ? 5.362 -3.857 -26.535 1.00 88.25 195 GLY A O 1
ATOM 1518 N N . SER A 1 196 ? 4.976 -2.184 -27.963 1.00 97.19 196 SER A N 1
ATOM 1519 C CA . SER A 1 196 ? 6.356 -2.202 -28.472 1.00 97.19 196 SER A CA 1
ATOM 1520 C C . SER A 1 196 ? 7.375 -1.760 -27.415 1.00 97.19 196 SER A C 1
ATOM 1522 O O . SER A 1 196 ? 7.171 -0.771 -26.715 1.00 97.19 196 SER A O 1
ATOM 1524 N N . ILE A 1 197 ? 8.516 -2.449 -27.366 1.00 98.50 197 ILE A N 1
ATOM 1525 C CA . ILE A 1 197 ? 9.687 -2.113 -26.544 1.00 98.50 197 ILE A CA 1
ATOM 1526 C C . ILE A 1 197 ? 10.834 -1.758 -27.490 1.00 98.50 197 ILE A C 1
ATOM 1528 O O . ILE A 1 197 ? 11.240 -2.592 -28.309 1.00 98.50 197 ILE A O 1
ATOM 1532 N N . ILE A 1 198 ? 11.327 -0.522 -27.397 1.00 98.44 198 ILE A N 1
ATOM 1533 C CA . ILE A 1 198 ? 12.387 0.006 -28.262 1.00 98.44 198 ILE A CA 1
ATOM 1534 C C . ILE A 1 198 ? 13.706 0.030 -27.499 1.00 98.44 198 ILE A C 1
ATOM 1536 O O . ILE A 1 198 ? 13.789 0.642 -26.434 1.00 98.44 198 ILE A O 1
ATOM 1540 N N . LEU A 1 199 ? 14.723 -0.630 -28.047 1.00 98.38 199 LEU A N 1
ATOM 1541 C CA . LEU A 1 199 ? 16.086 -0.617 -27.526 1.00 98.38 199 LEU A CA 1
ATOM 1542 C C . LEU A 1 199 ? 16.875 0.563 -28.102 1.00 98.38 199 LEU A C 1
ATOM 1544 O O . LEU A 1 199 ? 16.960 0.701 -29.322 1.00 98.38 199 LEU A O 1
ATOM 1548 N N . PHE A 1 200 ? 17.493 1.338 -27.214 1.00 97.94 200 PHE A N 1
ATOM 1549 C CA . PHE A 1 200 ? 18.537 2.325 -27.479 1.00 97.94 200 PHE A CA 1
ATOM 1550 C C . PHE A 1 200 ? 19.722 2.104 -26.532 1.00 97.94 200 PHE A C 1
ATOM 1552 O O . PHE A 1 200 ? 19.594 1.406 -25.528 1.00 97.94 200 PHE A O 1
ATOM 1559 N N . HIS A 1 201 ? 20.845 2.765 -26.799 1.00 96.69 201 HIS A N 1
ATOM 1560 C CA . HIS A 1 201 ? 21.992 2.821 -25.887 1.00 96.69 201 HIS A CA 1
ATOM 1561 C C . HIS A 1 201 ? 22.361 4.275 -25.599 1.00 96.69 201 HIS A C 1
ATOM 1563 O O . HIS A 1 201 ? 22.447 5.090 -26.524 1.00 96.69 201 HIS A O 1
ATOM 1569 N N . PHE A 1 202 ? 22.632 4.605 -24.332 1.00 89.25 202 PHE A N 1
ATOM 1570 C CA . PHE A 1 202 ? 22.919 5.985 -23.903 1.00 89.25 202 PHE A CA 1
ATOM 1571 C C . PHE A 1 202 ? 24.097 6.644 -24.635 1.00 89.25 202 PHE A C 1
ATOM 1573 O O . PHE A 1 202 ? 24.090 7.856 -24.837 1.00 89.25 202 PHE A O 1
ATOM 1580 N N . GLY A 1 203 ? 25.095 5.849 -25.026 1.00 87.56 203 GLY A N 1
ATOM 1581 C CA . GLY A 1 203 ? 26.269 6.283 -25.789 1.00 87.56 203 GLY A CA 1
ATOM 1582 C C . GLY A 1 203 ? 26.308 5.758 -27.225 1.00 87.56 203 GLY A C 1
ATOM 1583 O O . GLY A 1 203 ? 27.383 5.701 -27.827 1.00 87.56 203 GLY A O 1
ATOM 1584 N N . GLY A 1 204 ? 25.167 5.307 -27.752 1.00 90.56 204 GLY A N 1
ATOM 1585 C CA . GLY A 1 204 ? 25.041 4.821 -29.122 1.00 90.56 204 GLY A CA 1
ATOM 1586 C C . GLY A 1 204 ? 25.256 5.928 -30.157 1.00 90.56 204 GLY A C 1
ATOM 1587 O O . GLY A 1 204 ? 25.137 7.128 -29.891 1.00 90.56 204 GLY A O 1
ATOM 1588 N N . ARG A 1 205 ? 25.598 5.538 -31.387 1.00 90.94 205 ARG A N 1
ATOM 1589 C CA . ARG A 1 205 ? 25.822 6.509 -32.459 1.00 90.94 205 ARG A CA 1
ATOM 1590 C C . ARG A 1 205 ? 24.484 7.067 -32.945 1.00 90.94 205 ARG A C 1
ATOM 1592 O O . ARG A 1 205 ? 23.633 6.315 -33.408 1.00 90.94 205 ARG A O 1
ATOM 1599 N N . ASN A 1 206 ? 24.367 8.394 -32.938 1.00 93.69 206 ASN A N 1
ATOM 1600 C CA . ASN A 1 206 ? 23.169 9.144 -33.333 1.00 93.69 206 ASN A CA 1
ATOM 1601 C C . ASN A 1 206 ? 21.920 8.830 -32.479 1.00 93.69 206 ASN A C 1
ATOM 1603 O O . ASN A 1 206 ? 20.794 8.981 -32.959 1.00 93.69 206 ASN A O 1
ATOM 1607 N N . THR A 1 207 ? 22.091 8.349 -31.238 1.00 95.31 207 THR A N 1
ATOM 1608 C CA . THR A 1 207 ? 20.958 7.975 -30.375 1.00 95.31 207 THR A CA 1
ATOM 1609 C C . THR A 1 207 ? 19.998 9.141 -30.172 1.00 95.31 207 THR A C 1
ATOM 1611 O O . THR A 1 207 ? 18.791 8.951 -30.295 1.00 95.31 207 THR A O 1
ATOM 1614 N N . LEU A 1 208 ? 20.502 10.355 -29.925 1.00 95.88 208 LEU A N 1
ATOM 1615 C CA . LEU A 1 208 ? 19.656 11.533 -29.724 1.00 95.88 208 LEU A CA 1
ATOM 1616 C C . LEU A 1 208 ? 18.760 11.805 -30.940 1.00 95.88 208 LEU A C 1
ATOM 1618 O O . LEU A 1 208 ? 17.552 11.975 -30.791 1.00 95.88 208 LEU A O 1
ATOM 1622 N N . GLU A 1 209 ? 19.328 11.801 -32.146 1.00 96.56 209 GLU A N 1
ATOM 1623 C CA . GLU A 1 209 ? 18.584 12.053 -33.380 1.00 96.56 209 GLU A CA 1
ATOM 1624 C C . GLU A 1 209 ? 17.557 10.944 -33.660 1.00 96.56 209 GLU A C 1
ATOM 1626 O O . GLU A 1 209 ? 16.443 11.225 -34.115 1.00 96.56 209 GLU A O 1
ATOM 1631 N N . LEU A 1 210 ? 17.900 9.686 -33.357 1.00 97.81 210 LEU A N 1
ATOM 1632 C CA . LEU A 1 210 ? 16.975 8.556 -33.454 1.00 97.81 210 LEU A CA 1
ATOM 1633 C C . LEU A 1 210 ? 15.815 8.700 -32.457 1.00 97.81 210 LEU A C 1
ATOM 1635 O O . LEU A 1 210 ? 14.661 8.544 -32.855 1.00 97.81 210 LEU A O 1
ATOM 1639 N N . VAL A 1 211 ? 16.098 9.032 -31.193 1.00 98.06 211 VAL A N 1
ATOM 1640 C CA . VAL A 1 211 ? 15.087 9.241 -30.143 1.00 98.06 211 VAL A CA 1
ATOM 1641 C C . VAL A 1 211 ? 14.153 10.387 -30.525 1.00 98.06 211 VAL A C 1
ATOM 1643 O O . VAL A 1 211 ? 12.939 10.198 -30.521 1.00 98.06 211 VAL A O 1
ATOM 1646 N N . GLN A 1 212 ? 14.687 11.537 -30.942 1.00 98.19 212 GLN A N 1
ATOM 1647 C CA . GLN A 1 212 ? 13.886 12.687 -31.378 1.00 98.19 212 GLN A CA 1
ATOM 1648 C C . GLN A 1 212 ? 12.964 12.340 -32.551 1.00 98.19 212 GLN A C 1
ATOM 1650 O O . GLN A 1 212 ? 11.775 12.671 -32.541 1.00 98.19 212 GLN A O 1
ATOM 1655 N N . GLY A 1 213 ? 13.496 11.646 -33.562 1.00 98.19 213 GLY A N 1
ATOM 1656 C CA . GLY A 1 213 ? 12.721 11.225 -34.724 1.00 98.19 213 GLY A CA 1
ATOM 1657 C C . GLY A 1 213 ? 11.621 10.220 -34.374 1.00 98.19 213 GLY A C 1
ATOM 1658 O O . GLY A 1 213 ? 10.485 10.368 -34.831 1.00 98.19 213 GLY A O 1
ATOM 1659 N N . VAL A 1 214 ? 11.938 9.219 -33.546 1.00 98.44 214 VAL A N 1
ATOM 1660 C CA . VAL A 1 214 ? 10.978 8.199 -33.100 1.00 98.44 214 VAL A CA 1
ATOM 1661 C C . VAL A 1 214 ? 9.889 8.810 -32.235 1.00 98.44 21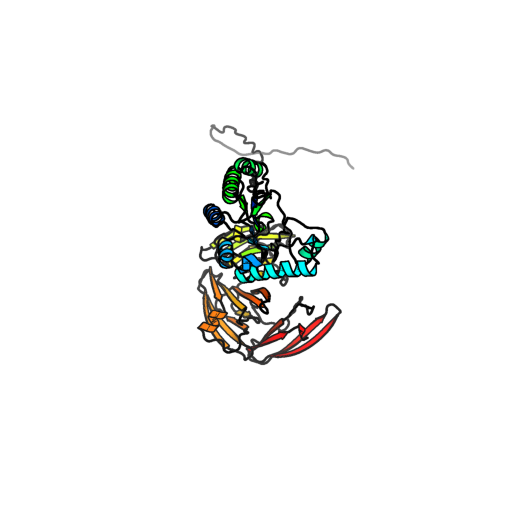4 VAL A C 1
ATOM 1663 O O . VAL A 1 214 ? 8.717 8.559 -32.507 1.00 98.44 214 VAL A O 1
ATOM 1666 N N . VAL A 1 215 ? 10.249 9.627 -31.241 1.00 98.25 215 VAL A N 1
ATOM 1667 C CA . VAL A 1 215 ? 9.281 10.279 -30.352 1.00 98.25 215 VAL A CA 1
ATOM 1668 C C . VAL A 1 215 ? 8.285 11.085 -31.175 1.00 98.25 215 VAL A C 1
ATOM 1670 O O . VAL A 1 215 ? 7.087 10.808 -31.137 1.00 98.25 215 VAL A O 1
ATOM 1673 N N . LYS A 1 216 ? 8.783 11.988 -32.025 1.00 96.94 216 LYS A N 1
ATOM 1674 C CA . LYS A 1 216 ? 7.933 12.826 -32.874 1.00 96.94 216 LYS A CA 1
ATOM 1675 C C . LYS A 1 216 ? 7.040 11.999 -33.802 1.00 96.94 216 LYS A C 1
ATOM 1677 O O . LYS A 1 216 ? 5.849 12.280 -33.931 1.00 96.94 216 LYS A O 1
ATOM 1682 N N . GLY A 1 217 ? 7.596 10.981 -34.460 1.00 97.69 217 GLY A N 1
ATOM 1683 C CA . GLY A 1 217 ? 6.841 10.138 -35.387 1.00 97.69 217 GLY A CA 1
ATOM 1684 C C . GLY A 1 217 ? 5.766 9.294 -34.696 1.00 97.69 217 GLY A C 1
ATOM 1685 O O . GLY A 1 217 ? 4.674 9.128 -35.235 1.00 97.69 217 GLY A O 1
ATOM 1686 N N . LEU A 1 218 ? 6.036 8.786 -33.493 1.00 97.00 218 LEU A N 1
ATOM 1687 C CA . LEU A 1 218 ? 5.075 7.991 -32.730 1.00 97.00 218 LEU A CA 1
ATOM 1688 C C . LEU A 1 218 ? 3.992 8.857 -32.070 1.00 97.00 218 LEU A C 1
ATOM 1690 O O . LEU A 1 218 ? 2.826 8.467 -32.118 1.00 97.00 218 LEU A O 1
ATOM 1694 N N . GLN A 1 219 ? 4.320 10.058 -31.578 1.00 90.62 219 GLN A N 1
ATOM 1695 C CA . GLN A 1 219 ? 3.319 11.044 -31.133 1.00 90.62 219 GLN A CA 1
ATOM 1696 C C . GLN A 1 219 ? 2.334 11.380 -32.264 1.00 90.62 219 GLN A C 1
ATOM 1698 O O . GLN A 1 219 ? 1.123 11.378 -32.057 1.00 90.62 219 GLN A O 1
ATOM 1703 N N . GLN A 1 220 ? 2.828 11.587 -33.493 1.00 93.44 220 GLN A N 1
ATOM 1704 C CA . GLN A 1 220 ? 1.978 11.823 -34.672 1.00 93.44 220 GLN A CA 1
ATOM 1705 C C . GLN A 1 220 ? 1.068 10.635 -35.011 1.00 93.44 220 GLN A C 1
ATOM 1707 O O . GLN A 1 220 ? -0.000 10.822 -35.592 1.00 93.44 220 GLN A O 1
ATOM 1712 N N . ARG A 1 221 ? 1.474 9.415 -34.644 1.00 92.38 221 ARG A N 1
ATOM 1713 C CA . ARG A 1 221 ? 0.665 8.195 -34.772 1.00 92.38 221 ARG A CA 1
ATOM 1714 C C . ARG A 1 221 ? -0.248 7.943 -33.563 1.00 92.38 221 ARG A C 1
ATOM 1716 O O . ARG A 1 221 ? -0.910 6.910 -33.536 1.00 92.38 221 ARG A O 1
ATOM 1723 N N . GLY A 1 222 ? -0.293 8.857 -32.591 1.00 80.31 222 GLY A N 1
ATOM 1724 C CA . GLY A 1 222 ? -1.149 8.765 -31.407 1.00 80.31 222 GLY A CA 1
ATOM 1725 C C . GLY A 1 222 ? -0.642 7.812 -30.324 1.00 80.31 222 GLY A C 1
ATOM 1726 O O . GLY A 1 222 ? -1.439 7.377 -29.499 1.00 80.31 222 GLY A O 1
ATOM 1727 N N . PHE A 1 223 ? 0.648 7.459 -30.327 1.00 89.06 223 PHE A N 1
ATOM 1728 C CA . PHE A 1 223 ? 1.222 6.614 -29.280 1.00 89.06 223 PHE A CA 1
ATOM 1729 C C . PHE A 1 223 ? 1.466 7.385 -27.983 1.00 89.06 223 PHE A C 1
ATOM 1731 O O . PHE A 1 223 ? 1.929 8.527 -27.999 1.00 89.06 223 PHE A O 1
ATOM 1738 N N . CYS A 1 224 ? 1.245 6.704 -26.863 1.00 84.88 224 CYS A N 1
ATOM 1739 C CA . CYS A 1 224 ? 1.687 7.124 -25.542 1.00 84.88 224 CYS A CA 1
ATOM 1740 C C . CYS A 1 224 ? 2.995 6.422 -25.167 1.00 84.88 224 CYS A C 1
ATOM 1742 O O . CYS A 1 224 ? 3.154 5.218 -25.377 1.00 84.88 224 CYS A O 1
ATOM 1744 N N . PHE A 1 225 ? 3.915 7.174 -24.571 1.00 88.44 225 PHE A N 1
ATOM 1745 C CA . PHE A 1 225 ? 5.162 6.637 -24.036 1.00 88.44 225 PHE A CA 1
ATOM 1746 C C . PHE A 1 225 ? 4.961 6.274 -22.577 1.00 88.44 225 PHE A C 1
ATOM 1748 O O . PHE A 1 225 ? 4.412 7.067 -21.813 1.00 88.44 225 PHE A O 1
ATOM 1755 N N . VAL A 1 226 ? 5.385 5.072 -22.221 1.00 86.38 226 VAL A N 1
ATOM 1756 C CA . VAL A 1 226 ? 5.219 4.502 -20.888 1.00 86.38 226 VAL A CA 1
ATOM 1757 C C . VAL A 1 226 ? 6.506 3.806 -20.460 1.00 86.38 226 VAL A C 1
ATOM 1759 O O . VAL A 1 226 ? 7.317 3.413 -21.304 1.00 86.38 226 VAL A O 1
ATOM 1762 N N . THR A 1 227 ? 6.702 3.623 -19.160 1.00 92.44 227 THR A N 1
ATOM 1763 C CA . THR A 1 227 ? 7.761 2.740 -18.652 1.00 92.44 227 THR A CA 1
ATOM 1764 C C . THR A 1 227 ? 7.413 1.265 -18.903 1.00 92.44 227 THR A C 1
ATOM 1766 O O . THR A 1 227 ? 6.292 0.932 -19.297 1.00 92.44 227 THR A O 1
ATOM 1769 N N . LEU A 1 228 ? 8.357 0.342 -18.689 1.00 92.94 228 LEU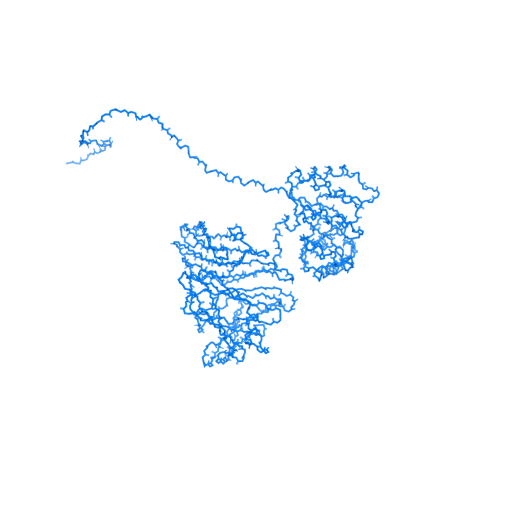 A N 1
ATOM 1770 C CA . LEU A 1 228 ? 8.072 -1.092 -18.802 1.00 92.94 228 LEU A CA 1
ATOM 1771 C C . LEU A 1 228 ? 7.042 -1.557 -17.773 1.00 92.94 228 LEU A C 1
ATOM 1773 O O . LEU A 1 228 ? 6.178 -2.366 -18.120 1.00 92.94 228 LEU A O 1
ATOM 1777 N N . GLY A 1 229 ? 7.090 -1.036 -16.546 1.00 86.38 229 GLY A N 1
ATOM 1778 C CA . GLY A 1 229 ? 6.087 -1.330 -15.528 1.00 86.38 229 GLY A CA 1
ATOM 1779 C C . GLY A 1 229 ? 4.692 -0.932 -15.998 1.00 86.38 229 GLY A C 1
ATOM 1780 O O . GLY A 1 229 ? 3.790 -1.765 -16.074 1.00 86.38 229 GLY A O 1
ATOM 1781 N N . GLU A 1 230 ? 4.531 0.310 -16.451 1.00 82.25 230 GLU A N 1
ATOM 1782 C CA . GLU A 1 230 ? 3.276 0.810 -17.020 1.00 82.25 230 GLU A CA 1
ATOM 1783 C C . GLU A 1 230 ? 2.822 0.005 -18.261 1.00 82.25 230 GLU A C 1
ATOM 1785 O O . GLU A 1 230 ? 1.626 -0.266 -18.422 1.00 82.25 230 GLU A O 1
ATOM 1790 N N . LEU A 1 231 ? 3.752 -0.424 -19.126 1.00 86.12 231 LEU A N 1
ATOM 1791 C CA . LEU A 1 231 ? 3.456 -1.222 -20.322 1.00 86.12 231 LEU A CA 1
ATOM 1792 C C . LEU A 1 231 ? 2.867 -2.592 -19.963 1.00 86.12 231 LEU A C 1
ATOM 1794 O O . LEU A 1 231 ? 1.813 -2.963 -20.487 1.00 86.12 231 LEU A O 1
ATOM 1798 N N . TYR A 1 232 ? 3.506 -3.308 -19.034 1.00 81.25 232 TYR A N 1
ATOM 1799 C CA . TYR A 1 232 ? 3.056 -4.617 -18.552 1.00 81.25 232 TYR A CA 1
ATOM 1800 C C . TYR A 1 232 ? 1.869 -4.543 -17.578 1.00 81.25 232 TYR A C 1
ATOM 1802 O O . TYR A 1 232 ? 1.445 -5.572 -17.056 1.00 81.25 232 TYR A O 1
ATOM 1810 N N . GLY A 1 233 ? 1.320 -3.350 -17.323 1.00 65.38 233 GLY A N 1
ATOM 1811 C CA . GLY A 1 233 ? 0.256 -3.161 -16.333 1.00 65.38 233 GLY A CA 1
ATOM 1812 C C . GLY A 1 233 ? 0.741 -3.340 -14.892 1.00 65.38 233 GLY A C 1
ATOM 1813 O O . GLY A 1 233 ? -0.069 -3.416 -13.976 1.00 65.38 233 GLY A O 1
ATOM 1814 N N . MET A 1 234 ? 2.058 -3.372 -14.687 1.00 60.56 234 MET A N 1
ATOM 1815 C CA . MET A 1 234 ? 2.724 -3.307 -13.394 1.00 60.56 234 MET A CA 1
ATOM 1816 C C . MET A 1 234 ? 2.840 -1.833 -12.991 1.00 60.56 234 MET A C 1
ATOM 1818 O O . MET A 1 234 ? 3.934 -1.273 -12.905 1.00 60.56 234 MET A O 1
ATOM 1822 N N . LYS A 1 235 ? 1.704 -1.159 -12.782 1.00 47.38 235 LYS A N 1
ATOM 1823 C CA . LYS A 1 235 ? 1.734 0.086 -12.011 1.00 47.38 235 LYS A CA 1
ATOM 1824 C C . LYS A 1 235 ? 2.215 -0.287 -10.618 1.00 47.38 235 LYS A C 1
ATOM 1826 O O . LYS A 1 235 ? 1.512 -1.026 -9.950 1.00 47.38 235 LYS A O 1
ATOM 1831 N N . ASN A 1 236 ? 3.404 0.197 -10.246 1.00 52.47 236 ASN A N 1
ATOM 1832 C CA . ASN A 1 236 ? 4.036 0.035 -8.936 1.00 52.47 236 ASN A CA 1
ATOM 1833 C C . ASN A 1 236 ? 4.035 -1.422 -8.457 1.00 52.47 236 ASN A C 1
ATOM 1835 O O . ASN A 1 236 ? 3.042 -1.903 -7.931 1.00 52.47 236 ASN A O 1
ATOM 1839 N N . ILE A 1 237 ? 5.145 -2.147 -8.588 1.00 50.47 237 ILE A N 1
ATOM 1840 C CA . ILE A 1 237 ? 5.249 -3.454 -7.924 1.00 50.47 237 ILE A CA 1
ATOM 1841 C C . ILE A 1 237 ? 5.116 -3.225 -6.429 1.00 50.47 237 ILE A C 1
ATOM 1843 O O . ILE A 1 237 ? 6.057 -2.785 -5.778 1.00 50.47 237 ILE A O 1
ATOM 1847 N N . MET A 1 238 ? 3.925 -3.501 -5.917 1.00 57.12 238 MET A N 1
ATOM 1848 C CA . MET A 1 238 ? 3.631 -3.485 -4.503 1.00 57.12 238 MET A CA 1
ATOM 1849 C C . MET A 1 238 ? 4.154 -4.805 -3.958 1.00 57.12 238 MET A C 1
ATOM 1851 O O . MET A 1 238 ? 3.616 -5.878 -4.245 1.00 57.12 238 MET A O 1
ATOM 1855 N N . ARG A 1 239 ? 5.265 -4.744 -3.229 1.00 57.56 239 ARG A N 1
ATOM 1856 C CA . ARG A 1 239 ? 5.824 -5.907 -2.545 1.00 57.56 239 ARG A CA 1
ATOM 1857 C C . ARG A 1 239 ? 5.115 -6.048 -1.207 1.00 57.56 239 ARG A C 1
ATOM 1859 O O . ARG A 1 239 ? 5.577 -5.561 -0.189 1.00 57.56 239 ARG A O 1
ATOM 1866 N N . GLY A 1 240 ? 3.956 -6.692 -1.212 1.00 63.47 240 GLY A N 1
ATOM 1867 C CA . GLY A 1 240 ? 3.218 -6.939 0.019 1.00 63.47 240 GLY A CA 1
ATOM 1868 C C . GLY A 1 240 ? 1.812 -7.440 -0.242 1.00 63.47 240 GLY A C 1
ATOM 1869 O O . GLY A 1 240 ? 1.207 -7.151 -1.271 1.00 63.47 240 GLY A O 1
ATOM 1870 N N . GLY A 1 241 ? 1.309 -8.214 0.704 1.00 72.06 241 GLY A N 1
ATOM 1871 C CA . GLY A 1 241 ? -0.079 -8.632 0.771 1.00 72.06 241 GLY A CA 1
ATOM 1872 C C . GLY A 1 241 ? -0.528 -8.501 2.213 1.00 72.06 241 GLY A C 1
ATOM 1873 O O . GLY A 1 241 ? 0.284 -8.642 3.123 1.00 72.06 241 GLY A O 1
ATOM 1874 N N . GLU A 1 242 ? -1.805 -8.217 2.395 1.00 82.44 242 GLU A N 1
ATOM 1875 C CA . GLU A 1 242 ? -2.427 -8.159 3.707 1.00 82.44 242 GLU A CA 1
ATOM 1876 C C . GLU A 1 242 ? -3.608 -9.126 3.733 1.00 82.44 242 GLU A C 1
ATOM 1878 O O . GLU A 1 242 ? -4.254 -9.390 2.713 1.00 82.44 242 GLU A O 1
ATOM 1883 N N . CYS A 1 243 ? -3.876 -9.648 4.916 1.00 80.75 243 CYS A N 1
ATOM 1884 C CA . CYS A 1 243 ? -5.049 -10.433 5.240 1.00 80.75 243 CYS A CA 1
ATOM 1885 C C . CYS A 1 243 ? -5.752 -9.776 6.427 1.00 80.75 243 CYS A C 1
ATOM 1887 O O . CYS A 1 243 ? -5.172 -8.995 7.173 1.00 80.75 243 CYS A O 1
ATOM 1889 N N . GLY A 1 244 ? -7.024 -10.077 6.635 1.00 79.12 244 GLY A N 1
ATOM 1890 C CA . GLY A 1 244 ? -7.651 -9.652 7.874 1.00 79.12 244 GLY A CA 1
ATOM 1891 C C . GLY A 1 244 ? -8.806 -10.540 8.269 1.00 79.12 244 GLY A C 1
ATOM 1892 O O . GLY A 1 244 ? -9.171 -11.472 7.545 1.00 79.12 244 GLY A O 1
ATOM 1893 N N . PRO A 1 245 ? -9.347 -10.296 9.469 1.00 80.94 245 PRO A N 1
ATOM 1894 C CA . PRO A 1 245 ? -10.396 -11.129 10.012 1.00 80.94 245 PRO A CA 1
ATOM 1895 C C . PRO A 1 245 ? -11.671 -10.945 9.192 1.00 80.94 245 PRO A C 1
ATOM 1897 O O . PRO A 1 245 ? -12.075 -9.824 8.890 1.00 80.94 245 PRO A O 1
ATOM 1900 N N . GLY A 1 246 ? -12.350 -12.051 8.894 1.00 85.19 246 GLY A N 1
ATOM 1901 C CA . GLY A 1 246 ? -13.683 -11.981 8.309 1.00 85.19 246 GLY A CA 1
ATOM 1902 C C . GLY A 1 246 ? -14.653 -11.231 9.229 1.00 85.19 246 GLY A C 1
ATOM 1903 O O . GLY A 1 246 ? -14.596 -11.349 10.457 1.00 85.19 246 GLY A O 1
ATOM 1904 N N . GLN A 1 247 ? -15.582 -10.483 8.636 1.00 89.50 247 GLN A N 1
ATOM 1905 C CA . GLN A 1 247 ? -16.676 -9.866 9.382 1.00 89.50 247 GLN A CA 1
ATOM 1906 C C . GLN A 1 247 ? -17.717 -10.923 9.753 1.00 89.50 247 GLN A C 1
ATOM 1908 O O . GLN A 1 247 ? -18.329 -11.544 8.886 1.00 89.50 247 GLN A O 1
ATOM 1913 N N . ALA A 1 248 ? -17.927 -11.113 11.057 1.00 88.31 248 ALA A N 1
ATOM 1914 C CA . ALA A 1 248 ? -18.907 -12.069 11.571 1.00 88.31 248 ALA A CA 1
ATOM 1915 C C . ALA A 1 248 ? -20.360 -11.671 11.247 1.00 88.31 248 ALA A C 1
ATOM 1917 O O . ALA A 1 248 ? -21.242 -12.527 11.232 1.00 88.31 248 ALA A O 1
ATOM 1918 N N . GLU A 1 249 ? -20.606 -10.383 10.991 1.00 91.81 249 GLU A N 1
ATOM 1919 C CA . GLU A 1 249 ? -21.925 -9.823 10.708 1.00 91.81 249 GLU A CA 1
ATOM 1920 C C . GLU A 1 249 ? -21.832 -8.777 9.592 1.00 91.81 249 GLU A C 1
ATOM 1922 O O . GLU A 1 249 ? -20.923 -7.945 9.581 1.00 91.81 249 GLU A O 1
ATOM 1927 N N . ALA A 1 250 ? -22.801 -8.807 8.676 1.00 95.38 250 ALA A N 1
ATOM 1928 C CA . ALA A 1 250 ? -23.025 -7.738 7.710 1.00 95.38 250 ALA A CA 1
ATOM 1929 C C . ALA A 1 250 ? -23.764 -6.560 8.373 1.00 95.38 250 ALA A C 1
ATOM 1931 O O . ALA A 1 250 ? -24.513 -6.754 9.331 1.00 95.38 250 ALA A O 1
ATOM 1932 N N . ALA A 1 251 ? -23.598 -5.348 7.845 1.00 97.12 251 ALA A N 1
ATOM 1933 C CA . ALA A 1 251 ? -24.211 -4.132 8.365 1.00 97.12 251 ALA A CA 1
ATOM 1934 C C . ALA A 1 251 ? -24.659 -3.183 7.248 1.00 97.12 251 ALA A C 1
ATOM 1936 O O . ALA A 1 251 ? -24.170 -3.230 6.127 1.00 97.12 251 ALA A O 1
ATOM 1937 N N . GLU A 1 252 ? -25.604 -2.302 7.564 1.00 97.75 252 GLU A N 1
ATOM 1938 C CA . GLU A 1 252 ? -26.081 -1.251 6.649 1.00 97.75 252 GLU A CA 1
ATOM 1939 C C . GLU A 1 252 ? -25.138 -0.041 6.601 1.00 97.75 252 GLU A C 1
ATOM 1941 O O . GLU A 1 252 ? -25.316 0.862 5.787 1.00 97.75 252 GLU A O 1
ATOM 1946 N N . ARG A 1 253 ? -24.161 0.017 7.517 1.00 97.75 253 ARG A N 1
ATOM 1947 C CA . ARG A 1 253 ? -23.213 1.123 7.648 1.00 97.75 253 ARG A CA 1
ATOM 1948 C C . ARG A 1 253 ? -21.807 0.617 7.890 1.00 97.75 253 ARG A C 1
ATOM 1950 O O . ARG A 1 253 ? -21.603 -0.228 8.759 1.00 97.75 253 ARG A O 1
ATOM 1957 N N . HIS A 1 254 ? -20.852 1.207 7.180 1.00 97.44 254 HIS A N 1
ATOM 1958 C CA . HIS A 1 254 ? -19.429 0.946 7.361 1.00 97.44 254 HIS A CA 1
ATOM 1959 C C . HIS A 1 254 ? -18.654 2.260 7.375 1.00 97.44 254 HIS A C 1
ATOM 1961 O O . HIS A 1 254 ? -18.721 3.035 6.420 1.00 97.44 254 HIS A O 1
ATOM 1967 N N . TYR A 1 255 ? -17.917 2.507 8.452 1.00 97.12 255 TYR A N 1
ATOM 1968 C CA . TYR A 1 255 ? -17.056 3.670 8.601 1.00 97.12 255 TYR A CA 1
ATOM 1969 C C . TYR A 1 255 ? -15.586 3.282 8.447 1.00 97.12 255 TYR A C 1
ATOM 1971 O O . TYR A 1 255 ? -15.129 2.295 9.026 1.00 97.12 255 TYR A O 1
ATOM 1979 N N . PHE A 1 256 ? -14.851 4.130 7.736 1.00 97.19 256 PHE A N 1
ATOM 1980 C CA . PHE A 1 256 ? -13.406 4.072 7.556 1.00 97.19 256 PHE A CA 1
ATOM 1981 C C . PHE A 1 256 ? -12.835 5.446 7.914 1.00 97.19 256 PHE A C 1
ATOM 1983 O O . PHE A 1 256 ? -13.165 6.446 7.275 1.00 97.19 256 PHE A O 1
ATOM 1990 N N . ALA A 1 257 ? -12.036 5.516 8.977 1.00 96.69 257 ALA A N 1
ATOM 1991 C CA . ALA A 1 257 ? -11.366 6.747 9.384 1.00 96.69 257 ALA A CA 1
ATOM 1992 C C . ALA A 1 257 ? -10.120 7.013 8.535 1.00 96.69 257 ALA A C 1
ATOM 1994 O O . ALA A 1 257 ? -9.884 8.156 8.154 1.00 96.69 257 ALA A O 1
ATOM 1995 N N . GLU A 1 258 ? -9.341 5.979 8.234 1.00 95.44 258 GLU A N 1
ATOM 1996 C CA . GLU A 1 258 ? -8.190 6.038 7.339 1.00 95.44 258 GLU A CA 1
ATOM 1997 C C . GLU A 1 258 ? -8.617 5.916 5.859 1.00 95.44 258 GLU A C 1
ATOM 1999 O O . GLU A 1 258 ? -9.693 5.409 5.535 1.00 95.44 258 GLU A O 1
ATOM 2004 N N . GLY A 1 259 ? -7.759 6.410 4.968 1.00 95.31 259 GLY A N 1
ATOM 2005 C CA . GLY A 1 259 ? -7.951 6.477 3.520 1.00 95.31 259 GLY A CA 1
ATOM 2006 C C . GLY A 1 259 ? -7.100 7.595 2.913 1.00 95.31 259 GLY A C 1
ATOM 2007 O O . GLY A 1 259 ? -6.797 8.587 3.588 1.00 95.31 259 GLY A O 1
ATOM 2008 N N . THR A 1 260 ? -6.653 7.450 1.672 1.00 94.31 260 THR A N 1
ATOM 2009 C CA . THR A 1 260 ? -5.906 8.485 0.958 1.00 94.31 260 THR A CA 1
ATOM 2010 C C . THR A 1 260 ? -5.902 8.249 -0.550 1.00 94.31 260 THR A C 1
ATOM 2012 O O . THR A 1 260 ? -5.737 7.132 -1.029 1.00 94.31 260 THR A O 1
ATOM 2015 N N . THR A 1 261 ? -6.008 9.337 -1.314 1.00 92.38 261 THR A N 1
ATOM 2016 C CA . THR A 1 261 ? -5.777 9.343 -2.770 1.00 92.38 261 THR A CA 1
ATOM 2017 C C . THR A 1 261 ? -4.457 10.005 -3.151 1.00 92.38 261 THR A C 1
ATOM 2019 O O . THR A 1 261 ? -4.218 10.317 -4.324 1.00 92.38 261 THR A O 1
ATOM 2022 N N . ARG A 1 262 ? -3.585 10.268 -2.167 1.00 86.12 262 ARG A N 1
ATOM 2023 C CA . ARG A 1 262 ? -2.260 10.856 -2.394 1.00 86.12 262 ARG A CA 1
ATOM 2024 C C . ARG A 1 262 ? -1.433 10.004 -3.373 1.00 86.12 262 ARG A C 1
ATOM 2026 O O . ARG A 1 262 ? -1.593 8.787 -3.436 1.00 86.12 262 ARG A O 1
ATOM 2033 N N . PRO A 1 263 ? -0.508 10.624 -4.130 1.00 79.81 263 PRO A N 1
ATOM 2034 C CA . PRO A 1 263 ? 0.421 9.884 -4.978 1.00 79.81 263 PRO A CA 1
ATOM 2035 C C . PRO A 1 263 ? 1.165 8.802 -4.195 1.00 79.81 263 PRO A C 1
ATOM 2037 O O . PRO A 1 263 ? 1.599 9.047 -3.071 1.00 79.81 263 PRO A O 1
ATOM 2040 N N . GLY A 1 264 ? 1.334 7.638 -4.817 1.00 77.12 264 GLY A N 1
ATOM 2041 C CA . GLY A 1 264 ? 1.952 6.477 -4.180 1.00 77.12 264 GLY A CA 1
ATOM 2042 C C . GLY A 1 264 ? 0.974 5.593 -3.408 1.00 77.12 264 GLY A C 1
ATOM 2043 O O . GLY A 1 264 ? 1.420 4.604 -2.851 1.00 77.12 264 GLY A O 1
ATOM 2044 N N . TYR A 1 265 ? -0.326 5.897 -3.394 1.00 86.38 265 TYR A N 1
ATOM 2045 C CA . TYR A 1 265 ? -1.357 5.064 -2.773 1.00 86.38 265 TYR A CA 1
ATOM 2046 C C . TYR A 1 265 ? -2.444 4.671 -3.773 1.00 86.38 265 TYR A C 1
ATOM 2048 O O . TYR A 1 265 ? -2.835 5.478 -4.619 1.00 86.38 265 TYR A O 1
ATOM 2056 N N . GLU A 1 266 ? -2.951 3.451 -3.634 1.00 90.19 266 GLU A N 1
ATOM 2057 C CA . GLU A 1 266 ? -4.121 2.922 -4.332 1.00 90.19 266 GLU A CA 1
ATOM 2058 C C . GLU A 1 266 ? -5.106 2.366 -3.298 1.00 90.19 266 GLU A C 1
ATOM 2060 O O . GLU A 1 266 ? -4.853 1.340 -2.664 1.00 90.19 266 GLU A O 1
ATOM 2065 N N . GLU A 1 267 ? -6.223 3.060 -3.112 1.00 94.81 267 GLU A N 1
ATOM 2066 C CA . GLU A 1 267 ? -7.274 2.703 -2.170 1.00 94.81 267 GLU A CA 1
ATOM 2067 C C . GLU A 1 267 ? -8.461 2.057 -2.888 1.00 94.81 267 GLU A C 1
ATOM 2069 O O . GLU A 1 267 ? -9.000 2.572 -3.871 1.00 94.81 267 GLU A O 1
ATOM 2074 N N . TRP A 1 268 ? -8.904 0.932 -2.336 1.00 96.25 268 TRP A N 1
ATOM 2075 C CA . TRP A 1 268 ? -10.014 0.144 -2.835 1.00 96.25 268 TRP A CA 1
ATOM 2076 C C . TRP A 1 268 ? -11.014 -0.136 -1.724 1.00 96.25 268 TRP A C 1
ATOM 2078 O O . TRP A 1 268 ? -10.649 -0.658 -0.671 1.00 96.25 268 TRP A O 1
ATOM 2088 N N . LEU A 1 269 ? -12.295 0.111 -1.986 1.00 98.12 269 LEU A N 1
ATOM 2089 C CA . LEU A 1 269 ? -13.374 -0.367 -1.121 1.00 98.12 269 LEU A CA 1
ATOM 2090 C C . LEU A 1 269 ? -13.933 -1.663 -1.700 1.00 98.12 269 LEU A C 1
ATOM 2092 O O . LEU A 1 269 ? -14.385 -1.716 -2.847 1.00 98.12 269 LEU A O 1
ATOM 2096 N N . LEU A 1 270 ? -13.882 -2.725 -0.908 1.00 97.25 270 LEU A N 1
ATOM 2097 C CA . LEU A 1 270 ? -14.380 -4.049 -1.245 1.00 97.25 270 LEU A CA 1
ATOM 2098 C C . LEU A 1 270 ? -15.730 -4.219 -0.563 1.00 97.25 270 LEU A C 1
ATOM 2100 O O . LEU A 1 270 ? -15.788 -4.261 0.660 1.00 97.25 270 LEU A O 1
ATOM 2104 N N . VAL A 1 271 ? -16.811 -4.309 -1.337 1.00 97.88 271 VAL A N 1
ATOM 2105 C CA . VAL A 1 271 ? -18.170 -4.376 -0.782 1.00 97.88 271 VAL A CA 1
ATOM 2106 C C . VAL A 1 271 ? -18.855 -5.648 -1.246 1.00 97.88 271 VAL A C 1
ATOM 2108 O O . VAL A 1 271 ? -19.122 -5.819 -2.437 1.00 97.88 271 VAL A O 1
ATOM 2111 N N . LEU A 1 272 ? -19.123 -6.542 -0.300 1.00 97.88 272 LEU A N 1
ATOM 2112 C CA . LEU A 1 272 ? -19.858 -7.784 -0.482 1.00 97.88 272 LEU A CA 1
ATOM 2113 C C . LEU A 1 272 ? -21.325 -7.571 -0.113 1.00 97.88 272 LEU A C 1
ATOM 2115 O O . LEU A 1 272 ? -21.650 -7.193 1.012 1.00 97.88 272 LEU A O 1
ATOM 2119 N N . ASN A 1 273 ? -22.211 -7.903 -1.044 1.00 97.69 273 ASN A N 1
ATOM 2120 C CA . ASN A 1 273 ? -23.627 -8.080 -0.780 1.00 97.69 273 ASN A CA 1
ATOM 2121 C C . ASN A 1 273 ? -23.918 -9.581 -0.598 1.00 97.69 273 ASN A C 1
ATOM 2123 O O . ASN A 1 273 ? -23.941 -10.320 -1.587 1.00 97.69 273 ASN A O 1
ATOM 2127 N N . PRO A 1 274 ? -24.138 -10.058 0.640 1.00 97.06 274 PRO A N 1
ATOM 2128 C CA . PRO A 1 274 ? -24.505 -11.449 0.890 1.00 97.06 274 PRO A CA 1
ATOM 2129 C C . PRO A 1 274 ? -25.987 -11.740 0.597 1.00 97.06 274 PRO A C 1
ATOM 2131 O O . PRO A 1 274 ? -26.391 -12.901 0.624 1.00 97.06 274 PRO A O 1
ATOM 2134 N N . GLY A 1 275 ? -26.801 -10.709 0.353 1.00 95.25 275 GLY A N 1
ATOM 2135 C CA . GLY A 1 275 ? -28.239 -10.815 0.145 1.00 95.25 275 GLY A CA 1
ATOM 2136 C C . GLY A 1 275 ? -28.641 -11.407 -1.207 1.00 95.25 275 GLY A C 1
ATOM 2137 O O . GLY A 1 275 ? -27.842 -11.552 -2.133 1.00 95.25 275 GLY A O 1
ATOM 2138 N N . GLU A 1 276 ? -29.930 -11.736 -1.311 1.00 97.00 276 GLU A N 1
ATOM 2139 C CA . GLU A 1 276 ? -30.557 -12.333 -2.501 1.00 97.00 276 GLU A CA 1
ATOM 2140 C C . GLU A 1 276 ? -30.971 -11.305 -3.563 1.00 97.00 276 GLU A C 1
ATOM 2142 O O . GLU A 1 276 ? -31.272 -11.674 -4.697 1.00 97.00 276 GLU A O 1
ATOM 2147 N N . GLU A 1 277 ? -30.980 -10.021 -3.212 1.00 96.81 277 GLU A N 1
ATOM 2148 C CA . GLU A 1 277 ? -31.345 -8.919 -4.100 1.00 96.81 277 GLU A CA 1
ATOM 2149 C C . GLU A 1 277 ? -30.168 -7.957 -4.260 1.00 96.81 277 GLU A C 1
ATOM 2151 O O . GLU A 1 277 ? -29.300 -7.869 -3.391 1.00 96.81 277 GLU A O 1
ATOM 2156 N N . ALA A 1 278 ? -30.108 -7.252 -5.392 1.00 97.00 278 ALA A N 1
ATOM 2157 C CA . ALA A 1 278 ? -29.111 -6.207 -5.584 1.00 97.00 278 ALA A CA 1
ATOM 2158 C C . ALA A 1 278 ? -29.360 -5.058 -4.597 1.00 97.00 278 ALA A C 1
ATOM 2160 O O . ALA A 1 278 ? -30.505 -4.663 -4.384 1.00 97.00 278 ALA A O 1
ATOM 2161 N N . VAL A 1 279 ? -28.288 -4.502 -4.039 1.00 97.94 279 VAL A N 1
ATOM 2162 C CA . VAL A 1 279 ? -28.349 -3.386 -3.089 1.00 97.94 279 VAL A CA 1
ATOM 2163 C C . VAL A 1 279 ? -27.640 -2.170 -3.673 1.00 97.94 279 VAL A C 1
ATOM 2165 O O . VAL A 1 279 ? -26.614 -2.294 -4.344 1.00 97.94 279 VAL A O 1
ATOM 2168 N N . GLU A 1 280 ? -28.198 -0.986 -3.446 1.00 98.31 280 GLU A N 1
ATOM 2169 C CA . GLU A 1 280 ? -27.485 0.267 -3.683 1.00 98.31 280 GLU A CA 1
ATOM 2170 C C . GLU A 1 280 ? -26.679 0.628 -2.431 1.00 98.31 280 GLU A C 1
ATOM 2172 O O . GLU A 1 280 ? -27.223 0.663 -1.324 1.00 98.31 280 GLU A O 1
ATOM 2177 N N . VAL A 1 281 ? -25.389 0.884 -2.625 1.00 98.56 281 VAL A N 1
ATOM 2178 C CA . VAL A 1 281 ? -24.463 1.362 -1.601 1.00 98.56 281 VAL A CA 1
ATOM 2179 C C . VAL A 1 281 ? -24.087 2.800 -1.936 1.00 98.56 281 VAL A C 1
ATOM 2181 O O . VAL A 1 281 ? -23.511 3.073 -2.989 1.00 98.56 281 VAL A O 1
ATOM 2184 N N . GLU A 1 282 ? -24.403 3.716 -1.033 1.00 98.69 282 GLU A N 1
ATOM 2185 C CA . GLU A 1 282 ? -24.007 5.116 -1.082 1.00 98.69 282 GLU A CA 1
ATOM 2186 C C . GLU A 1 282 ? -22.677 5.283 -0.336 1.00 98.69 282 GLU A C 1
ATOM 2188 O O . GLU A 1 282 ? -22.599 5.069 0.872 1.00 98.69 282 GLU A O 1
ATOM 2193 N N . ALA A 1 283 ? -21.621 5.677 -1.045 1.00 98.50 283 ALA A N 1
ATOM 2194 C CA . ALA A 1 283 ? -20.348 6.059 -0.452 1.00 98.50 283 ALA A CA 1
ATOM 2195 C C . ALA A 1 283 ? -20.281 7.577 -0.297 1.00 98.50 283 ALA A C 1
ATOM 2197 O O . ALA A 1 283 ? -20.426 8.322 -1.268 1.00 98.50 283 ALA A O 1
ATOM 2198 N N . THR A 1 284 ? -20.020 8.039 0.920 1.00 98.31 284 THR A N 1
ATOM 2199 C CA . THR A 1 284 ? -19.743 9.438 1.228 1.00 98.31 284 THR A CA 1
ATOM 2200 C C . THR A 1 284 ? -18.275 9.587 1.624 1.00 98.31 284 THR A C 1
ATOM 2202 O O . THR A 1 284 ? -17.843 9.024 2.630 1.00 98.31 284 THR A O 1
ATOM 2205 N N . PHE A 1 285 ? -17.528 10.368 0.846 1.00 98.12 285 PHE A N 1
ATOM 2206 C CA . PHE A 1 285 ? -16.111 10.671 1.039 1.00 98.12 285 PHE A CA 1
ATOM 2207 C C . PHE A 1 285 ? -15.950 12.028 1.724 1.00 98.12 285 PHE A C 1
ATOM 2209 O O . PHE A 1 285 ? -16.619 12.991 1.342 1.00 98.12 285 PHE A O 1
ATOM 2216 N N . PHE A 1 286 ? -15.054 12.115 2.706 1.00 97.06 286 PHE A N 1
ATOM 2217 C CA . PHE A 1 286 ? -14.762 13.326 3.479 1.00 97.06 286 PHE A CA 1
ATOM 2218 C C . PHE A 1 286 ? -13.269 13.645 3.388 1.00 97.06 286 PHE A C 1
ATOM 2220 O O . PHE A 1 286 ? -12.460 12.789 3.726 1.00 97.06 286 PHE A O 1
ATOM 2227 N N . SER A 1 287 ? -12.897 14.856 2.972 1.00 94.94 287 SER A N 1
ATOM 2228 C CA . SER A 1 287 ? -11.500 15.325 2.937 1.00 94.94 287 SER A CA 1
ATOM 2229 C C . SER A 1 287 ? -11.405 16.833 3.199 1.00 94.94 287 SER A C 1
ATOM 2231 O O . SER A 1 287 ? -12.415 17.492 3.464 1.00 94.94 287 SER A O 1
ATOM 2233 N N . SER A 1 288 ? -10.206 17.414 3.071 1.00 91.56 288 SER A N 1
ATOM 2234 C CA . SER A 1 288 ? -10.044 18.877 3.107 1.00 91.56 288 SER A CA 1
ATOM 2235 C C . SER A 1 288 ? -10.749 19.598 1.945 1.00 91.56 288 SER A C 1
ATOM 2237 O O . SER A 1 288 ? -11.043 20.788 2.045 1.00 91.56 288 SER A O 1
ATOM 2239 N N . HIS A 1 289 ? -11.093 18.875 0.873 1.00 89.44 289 HIS A N 1
ATOM 2240 C CA . HIS A 1 289 ? -11.851 19.391 -0.271 1.00 89.44 289 HIS A CA 1
ATOM 2241 C C . HIS A 1 289 ? -13.366 19.441 -0.010 1.00 89.44 289 HIS A C 1
ATOM 2243 O O . HIS A 1 289 ? -14.124 19.951 -0.837 1.00 89.44 289 HIS A O 1
ATOM 2249 N N . GLY A 1 290 ? -13.820 18.930 1.137 1.00 91.25 290 GLY A N 1
ATOM 2250 C CA . GLY A 1 290 ? -15.223 18.849 1.512 1.00 91.25 290 GLY A CA 1
ATOM 2251 C C . GLY A 1 290 ? -15.755 17.423 1.428 1.00 91.25 290 GLY A C 1
ATOM 2252 O O . GLY A 1 290 ? -15.076 16.466 1.800 1.00 91.25 290 GLY A O 1
ATOM 2253 N N . ARG A 1 291 ? -17.009 17.289 0.988 1.00 94.44 291 ARG A N 1
ATOM 2254 C CA . ARG A 1 291 ? -17.738 16.020 0.985 1.00 94.44 291 ARG A CA 1
ATOM 2255 C C . ARG A 1 291 ? -18.313 15.715 -0.387 1.00 94.44 291 ARG A C 1
ATOM 2257 O O . ARG A 1 291 ? -19.032 16.543 -0.944 1.00 94.44 291 ARG A O 1
ATOM 2264 N N . GLU A 1 292 ? -18.083 14.502 -0.870 1.00 96.88 292 GLU A N 1
ATOM 2265 C CA . GLU A 1 292 ? -18.635 14.000 -2.129 1.00 96.88 292 GLU A CA 1
ATOM 2266 C C . GLU A 1 292 ? -19.334 12.663 -1.913 1.00 96.88 292 GLU A C 1
ATOM 2268 O O . GLU A 1 292 ? -18.981 11.894 -1.023 1.00 96.88 292 GLU A O 1
ATOM 2273 N N . ARG A 1 293 ? -20.373 12.412 -2.707 1.00 98.06 293 ARG A N 1
ATOM 2274 C CA . ARG A 1 293 ? -21.232 11.241 -2.584 1.00 98.06 293 ARG A CA 1
ATOM 2275 C C . ARG A 1 293 ? -21.326 10.520 -3.919 1.00 98.06 293 ARG A C 1
ATOM 2277 O O . ARG A 1 293 ? -21.543 11.161 -4.947 1.00 98.06 293 ARG A O 1
ATOM 2284 N N . LYS A 1 294 ? -21.193 9.199 -3.886 1.00 98.06 294 LYS A N 1
ATOM 2285 C CA . LYS A 1 294 ? -21.285 8.304 -5.044 1.00 98.06 294 LYS A CA 1
ATOM 2286 C C . LYS A 1 294 ? -22.201 7.133 -4.706 1.00 98.06 294 LYS A C 1
ATOM 2288 O O . LYS A 1 294 ? -22.215 6.684 -3.566 1.00 98.06 294 LYS A O 1
ATOM 2293 N N . SER A 1 295 ? -22.919 6.624 -5.699 1.00 98.00 295 SER A N 1
ATOM 2294 C CA . SER A 1 295 ? -23.789 5.455 -5.551 1.00 98.00 295 SER A CA 1
ATOM 2295 C C . SER A 1 295 ? -23.269 4.305 -6.399 1.00 98.00 295 SER A C 1
ATOM 2297 O O . SER A 1 295 ? -22.955 4.489 -7.577 1.00 98.00 295 SER A O 1
ATOM 2299 N N . PHE A 1 296 ? -23.237 3.111 -5.817 1.00 97.12 296 PHE A N 1
ATOM 2300 C CA . PHE A 1 296 ? -22.773 1.892 -6.466 1.00 97.12 296 PHE A CA 1
ATOM 2301 C C . PHE A 1 296 ? -23.823 0.794 -6.318 1.00 97.12 296 PHE A C 1
ATOM 2303 O O . PHE A 1 296 ? -24.320 0.533 -5.225 1.00 97.12 296 PHE A O 1
ATOM 2310 N N . SER A 1 297 ? -24.158 0.120 -7.418 1.00 96.25 297 SER A N 1
ATOM 2311 C CA . SER A 1 297 ? -25.026 -1.057 -7.372 1.00 96.25 297 SER A CA 1
ATOM 2312 C C . SER A 1 297 ? -24.182 -2.305 -7.127 1.00 96.25 297 SER A C 1
ATOM 2314 O O . SER A 1 297 ? -23.278 -2.608 -7.908 1.00 96.25 297 SER A O 1
ATOM 2316 N N . VAL A 1 298 ? -24.485 -3.032 -6.053 1.00 96.44 298 VAL A N 1
ATOM 2317 C CA . VAL A 1 298 ? -23.838 -4.300 -5.705 1.00 96.44 298 VAL A CA 1
ATOM 2318 C C . VAL A 1 298 ? -24.824 -5.438 -5.980 1.00 96.44 298 VAL A C 1
ATOM 2320 O O . VAL A 1 298 ? -25.837 -5.551 -5.280 1.00 96.44 298 VAL A O 1
ATOM 2323 N N . PRO A 1 299 ? -24.573 -6.291 -6.990 1.00 97.00 299 PRO A N 1
ATOM 2324 C CA . PRO A 1 299 ? -25.467 -7.401 -7.305 1.00 97.00 299 PRO A CA 1
ATOM 2325 C C . PRO A 1 299 ? -25.649 -8.361 -6.123 1.00 97.00 299 PRO A C 1
ATOM 2327 O O . PRO A 1 299 ? -24.799 -8.442 -5.237 1.00 97.00 299 PRO A O 1
ATOM 2330 N N . ALA A 1 300 ? -26.752 -9.107 -6.133 1.00 94.38 300 ALA A N 1
ATOM 2331 C CA . ALA A 1 300 ? -27.012 -10.165 -5.161 1.00 94.38 300 ALA A CA 1
ATOM 2332 C C . ALA A 1 300 ? -25.876 -11.195 -5.137 1.00 94.38 300 ALA A C 1
ATOM 2334 O O . ALA A 1 300 ? -25.393 -11.606 -6.197 1.00 94.38 300 ALA A O 1
ATOM 2335 N N . ARG A 1 301 ? -25.489 -11.644 -3.938 1.00 93.75 301 ARG A N 1
ATOM 2336 C CA . ARG A 1 301 ? -24.429 -12.645 -3.715 1.00 93.75 301 ARG A CA 1
ATOM 2337 C C . ARG A 1 301 ? -23.127 -12.329 -4.458 1.00 93.75 301 ARG A C 1
ATOM 2339 O O . ARG A 1 301 ? -22.449 -13.228 -4.960 1.00 93.75 301 ARG A O 1
ATOM 2346 N N . TRP A 1 302 ? -22.798 -11.047 -4.560 1.00 95.75 302 TRP A N 1
ATOM 2347 C CA . TRP A 1 302 ? -21.654 -10.563 -5.320 1.00 95.75 302 TRP A CA 1
ATOM 2348 C C . TRP A 1 302 ? -20.854 -9.549 -4.517 1.00 95.75 302 TRP A C 1
ATOM 2350 O O . TRP A 1 302 ? -21.370 -8.888 -3.616 1.00 95.75 302 TRP A O 1
ATOM 2360 N N . ARG A 1 303 ? -19.580 -9.400 -4.879 1.00 96.25 303 ARG A N 1
ATOM 2361 C CA . ARG A 1 303 ? -18.697 -8.378 -4.323 1.00 96.25 303 ARG A CA 1
ATOM 2362 C C . ARG A 1 303 ? -18.135 -7.498 -5.428 1.00 96.25 303 ARG A C 1
ATOM 2364 O O . ARG A 1 303 ? -17.575 -8.013 -6.401 1.00 96.25 303 ARG A O 1
ATOM 2371 N N . ILE A 1 304 ? -18.230 -6.186 -5.248 1.00 95.06 304 ILE A N 1
ATOM 2372 C CA . ILE A 1 304 ? -17.586 -5.195 -6.117 1.00 95.06 304 ILE A CA 1
ATOM 2373 C C . ILE A 1 304 ? -16.303 -4.653 -5.475 1.00 95.06 304 ILE A C 1
ATOM 2375 O O . ILE A 1 304 ? -16.111 -4.752 -4.263 1.00 95.06 304 ILE A O 1
ATOM 2379 N N . SER A 1 305 ? -15.437 -4.086 -6.310 1.00 97.00 305 SER A N 1
ATOM 2380 C CA . SER A 1 305 ? -14.278 -3.289 -5.902 1.00 97.00 305 SER A CA 1
ATOM 2381 C C . SER A 1 305 ? -14.461 -1.882 -6.446 1.00 97.00 305 SER A C 1
ATOM 2383 O O . SER A 1 305 ? -14.668 -1.727 -7.649 1.00 97.00 305 SER A O 1
ATOM 2385 N N . ILE A 1 306 ? -14.392 -0.884 -5.575 1.00 96.25 306 ILE A N 1
ATOM 2386 C CA . ILE A 1 306 ? -14.491 0.533 -5.931 1.00 96.25 306 ILE A CA 1
ATOM 2387 C C . ILE A 1 306 ? -13.083 1.122 -5.859 1.00 96.25 306 ILE A C 1
ATOM 2389 O O . ILE A 1 306 ? -12.474 1.076 -4.793 1.00 96.25 306 ILE A O 1
ATOM 2393 N N . ASP A 1 307 ? -12.581 1.650 -6.976 1.00 94.94 307 ASP A N 1
ATOM 2394 C CA . ASP A 1 307 ? -11.306 2.377 -7.059 1.00 94.94 307 ASP A CA 1
ATOM 2395 C C . ASP A 1 307 ? -11.497 3.803 -6.530 1.00 94.94 307 ASP A C 1
ATOM 2397 O O . ASP A 1 307 ? -12.011 4.676 -7.234 1.00 94.94 307 ASP A O 1
ATOM 2401 N N . VAL A 1 308 ? -11.104 4.053 -5.283 1.00 97.62 308 VAL A N 1
ATOM 2402 C CA . VAL A 1 308 ? -11.323 5.354 -4.637 1.00 97.62 308 VAL A CA 1
ATOM 2403 C C . VAL A 1 308 ? -10.514 6.454 -5.328 1.00 97.62 308 VAL A C 1
ATOM 2405 O O . VAL A 1 308 ? -11.015 7.568 -5.492 1.00 97.62 308 VAL A O 1
ATOM 2408 N N . ASN A 1 309 ? -9.301 6.152 -5.803 1.00 91.88 309 ASN A N 1
ATOM 2409 C CA . ASN A 1 309 ? -8.448 7.113 -6.504 1.00 91.88 309 ASN A CA 1
ATOM 2410 C C . ASN A 1 309 ? -9.076 7.602 -7.811 1.00 91.88 309 ASN A C 1
ATOM 2412 O O . ASN A 1 309 ? -8.913 8.772 -8.161 1.00 91.88 309 ASN A O 1
ATOM 2416 N N . SER A 1 310 ? -9.792 6.730 -8.522 1.00 89.75 310 SER A N 1
ATOM 2417 C CA . SER A 1 310 ? -10.529 7.102 -9.733 1.00 89.75 310 SER A CA 1
ATOM 2418 C C . SER A 1 310 ? -11.818 7.874 -9.427 1.00 89.75 310 SER A C 1
ATOM 2420 O O . SER A 1 310 ? -12.180 8.782 -10.179 1.00 89.75 310 SER A O 1
ATOM 2422 N N . GLU A 1 311 ? -12.509 7.543 -8.333 1.00 93.56 311 GLU A N 1
ATOM 2423 C CA . GLU A 1 311 ? -13.792 8.164 -7.971 1.00 93.56 311 GLU A CA 1
ATOM 2424 C C . GLU A 1 311 ? -13.644 9.567 -7.365 1.00 93.56 311 GLU A C 1
ATOM 2426 O O . GLU A 1 311 ? -14.457 10.449 -7.663 1.00 93.56 311 GLU A O 1
ATOM 2431 N N . VAL A 1 312 ? -12.614 9.779 -6.537 1.00 93.81 312 VAL A N 1
ATOM 2432 C CA . VAL A 1 312 ? -12.310 11.050 -5.855 1.00 93.81 312 VAL A CA 1
ATOM 2433 C C . VAL A 1 312 ? -10.814 11.399 -5.966 1.00 93.81 312 VAL A C 1
ATOM 2435 O O . VAL A 1 312 ? -10.077 11.297 -4.988 1.00 93.81 312 VAL A O 1
ATOM 2438 N N . PRO A 1 313 ? -10.319 11.855 -7.136 1.00 90.50 313 PRO A N 1
ATOM 2439 C CA . PRO A 1 313 ? -8.888 12.066 -7.411 1.00 90.50 313 PRO A CA 1
ATOM 2440 C C . PRO A 1 313 ? -8.306 13.334 -6.747 1.00 90.50 313 PRO A C 1
ATOM 2442 O O . PRO A 1 313 ? -7.553 14.093 -7.360 1.00 90.50 313 PRO A O 1
ATOM 2445 N N . TRP A 1 314 ? -8.664 13.597 -5.491 1.00 88.56 314 TRP A N 1
ATOM 2446 C CA . TRP A 1 314 ? -8.303 14.802 -4.741 1.00 88.56 314 TRP A CA 1
ATOM 2447 C C . TRP A 1 314 ? -6.827 14.874 -4.357 1.00 88.56 314 TRP A C 1
ATOM 2449 O O . TRP A 1 314 ? -6.330 15.959 -4.065 1.00 88.56 314 TRP A O 1
ATOM 2459 N N . ARG A 1 315 ? -6.111 13.742 -4.381 1.00 88.69 315 ARG A N 1
ATOM 2460 C CA . ARG A 1 315 ? -4.712 13.642 -3.936 1.00 88.69 315 ARG A CA 1
ATOM 2461 C C . ARG A 1 315 ? -4.542 14.046 -2.470 1.00 88.69 315 ARG A C 1
ATOM 2463 O O . ARG A 1 315 ? -3.554 14.687 -2.110 1.00 88.69 315 ARG A O 1
ATOM 2470 N N . ASP A 1 316 ? -5.500 13.646 -1.641 1.00 91.62 316 ASP A N 1
ATOM 2471 C CA . ASP A 1 316 ? -5.594 14.011 -0.229 1.00 91.62 316 ASP A CA 1
ATOM 2472 C C . ASP A 1 316 ? -5.986 12.813 0.643 1.00 91.62 316 ASP A C 1
ATOM 2474 O O . ASP A 1 316 ? -6.439 11.786 0.133 1.00 91.62 316 ASP A O 1
ATOM 2478 N N . ASP A 1 317 ? -5.815 12.959 1.955 1.00 95.31 317 ASP A N 1
ATOM 2479 C CA . ASP A 1 317 ? -6.320 11.997 2.931 1.00 95.31 317 ASP A CA 1
ATOM 2480 C C . ASP A 1 317 ? -7.833 12.133 3.066 1.00 95.31 317 ASP A C 1
ATOM 2482 O O . ASP A 1 317 ? -8.391 13.232 2.987 1.00 95.31 317 ASP A O 1
ATOM 2486 N N . LEU A 1 318 ? -8.503 11.007 3.283 1.00 96.94 318 LEU A N 1
ATOM 2487 C CA . LEU A 1 318 ? -9.955 10.978 3.346 1.00 96.94 318 LEU A CA 1
ATOM 2488 C C . LEU A 1 318 ? -10.488 9.957 4.348 1.00 96.94 318 LEU A C 1
ATOM 2490 O O . LEU A 1 318 ? -9.775 9.067 4.804 1.00 96.94 318 LEU A O 1
ATOM 2494 N N . SER A 1 319 ? -11.756 10.117 4.696 1.00 98.06 319 SER A N 1
ATOM 2495 C CA . SER A 1 319 ? -12.547 9.129 5.428 1.00 98.06 319 SER A CA 1
ATOM 2496 C C . SER A 1 319 ? -13.771 8.759 4.602 1.00 98.06 319 SER A C 1
ATOM 2498 O O . SER A 1 319 ? -14.252 9.567 3.800 1.00 98.06 319 SER A O 1
ATOM 2500 N N . VAL A 1 320 ? -14.290 7.552 4.809 1.00 98.12 320 VAL A N 1
ATOM 2501 C CA . VAL A 1 320 ? -15.424 7.024 4.046 1.00 98.12 320 VAL A CA 1
ATOM 2502 C C . VAL A 1 320 ? -16.528 6.556 4.982 1.00 98.12 320 VAL A C 1
ATOM 2504 O O . VAL A 1 320 ? -16.281 5.881 5.981 1.00 98.12 320 VAL A O 1
ATOM 2507 N N . LEU A 1 321 ? -17.764 6.893 4.627 1.00 98.12 321 LEU A N 1
ATOM 2508 C CA . LEU A 1 321 ? -18.973 6.270 5.148 1.00 98.12 321 LEU A CA 1
ATOM 2509 C C . LEU A 1 321 ? -19.685 5.563 3.994 1.00 98.12 321 LEU A C 1
ATOM 2511 O O . LEU A 1 321 ? -20.067 6.217 3.027 1.00 98.12 321 LEU A O 1
ATOM 2515 N N . LEU A 1 322 ? -19.878 4.252 4.110 1.00 98.50 322 LEU A N 1
ATOM 2516 C CA . LEU A 1 322 ? -20.773 3.489 3.247 1.00 98.50 322 LEU A CA 1
ATOM 2517 C C . LEU A 1 322 ? -22.117 3.310 3.946 1.00 98.50 322 LEU A C 1
ATOM 2519 O O . LEU A 1 322 ? -22.146 2.867 5.093 1.00 98.50 322 LEU A O 1
ATOM 2523 N N . GLU A 1 323 ? -23.209 3.618 3.253 1.00 98.31 323 GLU A N 1
ATOM 2524 C CA . GLU A 1 323 ? -24.577 3.361 3.702 1.00 98.31 323 GLU A CA 1
ATOM 2525 C C . GLU A 1 323 ? -25.331 2.553 2.648 1.00 98.31 323 GLU A C 1
ATOM 2527 O O . GLU A 1 323 ? -25.205 2.796 1.450 1.00 98.31 323 GLU A O 1
ATOM 2532 N N . SER A 1 324 ? -26.136 1.593 3.080 1.00 97.88 324 SER A N 1
ATOM 2533 C CA . SER A 1 324 ? -26.930 0.748 2.193 1.00 97.88 324 SER A CA 1
ATOM 2534 C C . SER A 1 324 ? -28.302 0.463 2.794 1.00 97.88 324 SER A C 1
ATOM 2536 O O . SER A 1 324 ? -28.521 0.570 3.999 1.00 97.88 324 SER A O 1
ATOM 2538 N N . SER A 1 325 ? -29.262 0.110 1.940 1.00 94.88 325 SER A N 1
ATOM 2539 C CA . SER A 1 325 ? -30.622 -0.257 2.371 1.00 94.88 325 SER A CA 1
ATOM 2540 C C . SER A 1 325 ? -30.742 -1.706 2.856 1.00 94.88 325 SER A C 1
ATOM 2542 O O . SER A 1 325 ? -31.819 -2.136 3.265 1.00 94.88 325 SER A O 1
ATOM 2544 N N . SER A 1 326 ? -29.669 -2.491 2.768 1.00 96.56 326 SER A N 1
ATOM 2545 C CA . SER A 1 326 ? -29.616 -3.880 3.222 1.00 96.56 326 SER A CA 1
ATOM 2546 C C . SER A 1 326 ? -28.194 -4.237 3.657 1.00 96.56 326 SER A C 1
ATOM 2548 O O . SER A 1 326 ? -27.249 -3.731 3.051 1.00 96.56 326 SER A O 1
ATOM 2550 N N . PRO A 1 327 ? -28.015 -5.116 4.662 1.00 97.81 327 PRO A N 1
ATOM 2551 C CA . PRO A 1 327 ? -26.699 -5.408 5.219 1.00 97.81 327 PRO A CA 1
ATOM 2552 C C . PRO A 1 327 ? -25.664 -5.888 4.190 1.00 97.81 327 PRO A C 1
ATOM 2554 O O . PRO A 1 327 ? -25.893 -6.855 3.464 1.00 97.81 327 PRO A O 1
ATOM 2557 N N . THR A 1 328 ? -24.494 -5.253 4.195 1.00 98.12 328 THR A N 1
ATOM 2558 C CA . THR A 1 328 ? -23.303 -5.598 3.406 1.00 98.12 328 THR A CA 1
ATOM 2559 C C . THR A 1 328 ? -22.123 -5.943 4.314 1.00 98.12 328 THR A C 1
ATOM 2561 O O . THR A 1 328 ? -22.140 -5.650 5.504 1.00 98.12 328 THR A O 1
ATOM 2564 N N . ALA A 1 329 ? -21.083 -6.575 3.778 1.00 97.69 329 ALA A N 1
ATOM 2565 C CA . ALA A 1 329 ? -19.770 -6.593 4.422 1.00 97.69 329 ALA A CA 1
ATOM 2566 C C . ALA A 1 329 ? -18.834 -5.694 3.612 1.00 97.69 329 ALA A C 1
ATOM 2568 O O . ALA A 1 329 ? -18.865 -5.748 2.380 1.00 97.69 329 ALA A O 1
ATOM 2569 N N . ALA A 1 330 ? -18.025 -4.870 4.278 1.00 96.94 330 ALA A N 1
ATOM 2570 C CA . ALA A 1 330 ? -17.134 -3.948 3.580 1.00 96.94 330 ALA A CA 1
ATOM 2571 C C . ALA A 1 330 ? -15.745 -3.845 4.208 1.00 96.94 330 ALA A C 1
ATOM 2573 O O . ALA A 1 330 ? -15.611 -3.714 5.425 1.00 96.94 330 ALA A O 1
ATOM 2574 N N . GLU A 1 331 ? -14.724 -3.843 3.362 1.00 96.00 331 GLU A N 1
ATOM 2575 C CA . GLU A 1 331 ? -13.315 -3.703 3.730 1.00 96.00 331 GLU A CA 1
ATOM 2576 C C . GLU A 1 331 ? -12.670 -2.602 2.886 1.00 96.00 331 GLU A C 1
ATOM 2578 O O . GLU A 1 331 ? -13.057 -2.383 1.737 1.00 96.00 331 GLU A O 1
ATOM 2583 N N . ARG A 1 332 ? -11.668 -1.924 3.444 1.00 95.56 332 ARG A N 1
ATOM 2584 C CA . ARG A 1 332 ? -10.773 -1.031 2.707 1.00 95.56 332 ARG A CA 1
ATOM 2585 C C . ARG A 1 332 ? -9.450 -1.750 2.522 1.00 95.56 332 ARG A C 1
ATOM 2587 O O . ARG A 1 332 ? -8.827 -2.116 3.512 1.00 95.56 332 ARG A O 1
ATOM 2594 N N . MET A 1 333 ? -9.016 -1.893 1.277 1.00 93.94 333 MET A N 1
ATOM 2595 C CA . MET A 1 333 ? -7.665 -2.310 0.922 1.00 93.94 333 MET A CA 1
ATOM 2596 C C . MET A 1 333 ? -6.879 -1.088 0.456 1.00 93.94 333 MET A C 1
ATOM 2598 O O . MET A 1 333 ? -7.352 -0.335 -0.391 1.00 93.94 333 MET A O 1
ATOM 2602 N N . LEU A 1 334 ? -5.685 -0.900 0.997 1.00 92.44 334 LEU A N 1
ATOM 2603 C CA . LEU A 1 334 ? -4.784 0.181 0.636 1.00 92.44 334 LEU A CA 1
ATOM 2604 C C . LEU A 1 334 ? -3.460 -0.426 0.191 1.00 92.44 334 LEU A C 1
ATOM 2606 O O . LEU A 1 334 ? -2.767 -1.048 0.988 1.00 92.44 334 LEU A O 1
ATOM 2610 N N . TYR A 1 335 ? -3.095 -0.229 -1.067 1.00 88.81 335 TYR A N 1
ATOM 2611 C CA . TYR A 1 335 ? -1.751 -0.520 -1.550 1.00 88.81 335 TYR A CA 1
ATOM 2612 C C . TYR A 1 335 ? -0.942 0.764 -1.572 1.00 88.81 335 TYR A C 1
ATOM 2614 O O . TYR A 1 335 ? -1.468 1.824 -1.912 1.00 88.81 335 TYR A O 1
ATOM 2622 N N . PHE A 1 336 ? 0.337 0.691 -1.230 1.00 83.94 336 PHE A N 1
ATOM 2623 C CA . PHE A 1 336 ? 1.172 1.881 -1.197 1.00 83.94 336 PHE A CA 1
ATOM 2624 C C . PHE A 1 336 ? 2.614 1.603 -1.598 1.00 83.94 336 PHE A C 1
ATOM 2626 O O . PHE A 1 336 ? 3.179 0.553 -1.310 1.00 83.94 336 PHE A O 1
ATOM 2633 N N . ASN A 1 337 ? 3.221 2.609 -2.216 1.00 77.38 337 ASN A N 1
ATOM 2634 C CA . ASN A 1 337 ? 4.648 2.758 -2.420 1.00 77.38 337 ASN A CA 1
ATOM 2635 C C . ASN A 1 337 ? 5.014 4.206 -2.076 1.00 77.38 337 ASN A C 1
ATOM 2637 O O . ASN A 1 337 ? 4.768 5.139 -2.843 1.00 77.38 337 ASN A O 1
ATOM 2641 N N . ARG A 1 338 ? 5.592 4.389 -0.889 1.00 69.25 338 ARG A N 1
ATOM 2642 C CA . ARG A 1 338 ? 5.999 5.690 -0.338 1.00 69.25 338 ARG A CA 1
ATOM 2643 C C . ARG A 1 338 ? 7.460 6.029 -0.673 1.00 69.25 338 ARG A C 1
ATOM 2645 O O . ARG A 1 338 ? 7.984 7.030 -0.181 1.00 69.25 338 ARG A O 1
ATOM 2652 N N . GLY A 1 339 ? 8.128 5.214 -1.495 1.00 60.66 339 GLY A N 1
ATOM 2653 C CA . GLY A 1 339 ? 9.561 5.309 -1.767 1.00 60.66 339 GLY A CA 1
ATOM 2654 C C . GLY A 1 339 ? 10.433 4.876 -0.579 1.00 60.66 339 GLY A C 1
ATOM 2655 O O . GLY A 1 339 ? 9.940 4.482 0.476 1.00 60.66 339 GLY A O 1
ATOM 2656 N N . ARG A 1 340 ? 11.765 4.930 -0.752 1.00 53.16 340 ARG A N 1
ATOM 2657 C CA . ARG A 1 340 ? 12.772 4.561 0.276 1.00 53.16 340 ARG A CA 1
ATOM 2658 C C . ARG A 1 340 ? 12.607 3.148 0.863 1.00 53.16 340 ARG A C 1
ATOM 2660 O O . ARG A 1 340 ? 12.989 2.912 2.005 1.00 53.16 340 ARG A O 1
ATOM 2667 N N . GLY A 1 341 ? 12.039 2.231 0.083 1.00 55.59 341 GLY A N 1
ATOM 2668 C CA . GLY A 1 341 ? 11.771 0.859 0.506 1.00 55.59 341 GLY A CA 1
ATOM 2669 C C . GLY A 1 341 ? 10.480 0.665 1.303 1.00 55.59 341 GLY A C 1
ATOM 2670 O O . GLY A 1 341 ? 10.273 -0.443 1.759 1.00 55.59 341 GLY A O 1
ATOM 2671 N N . TYR A 1 342 ? 9.619 1.677 1.474 1.00 64.94 342 TYR A N 1
ATOM 2672 C CA . TYR A 1 342 ? 8.297 1.509 2.094 1.00 64.94 342 TYR A CA 1
ATOM 2673 C C . TYR A 1 342 ? 7.231 1.248 1.029 1.00 64.94 342 TYR A C 1
ATOM 2675 O O . TYR A 1 342 ? 6.564 2.174 0.559 1.00 64.94 342 TYR A O 1
ATOM 2683 N N . ASP A 1 343 ? 7.068 -0.013 0.655 1.00 75.38 343 ASP A N 1
ATOM 2684 C CA . ASP A 1 343 ? 5.949 -0.503 -0.138 1.00 75.38 343 ASP A CA 1
ATOM 2685 C C . ASP A 1 343 ? 5.188 -1.605 0.610 1.00 75.38 343 ASP A C 1
ATOM 2687 O O . ASP A 1 343 ? 5.680 -2.177 1.584 1.00 75.38 343 ASP A O 1
ATOM 2691 N N . GLY A 1 344 ? 3.939 -1.841 0.218 1.00 84.00 344 GLY A N 1
ATOM 2692 C CA . GLY A 1 344 ? 3.131 -2.881 0.833 1.00 84.00 344 GLY A CA 1
ATOM 2693 C C . GLY A 1 344 ? 1.636 -2.691 0.647 1.00 84.00 344 GLY A C 1
ATOM 2694 O O . GLY A 1 344 ? 1.172 -1.970 -0.240 1.00 84.00 344 GLY A O 1
ATOM 2695 N N . ALA A 1 345 ? 0.889 -3.377 1.504 1.00 89.31 345 ALA A N 1
ATOM 2696 C CA . ALA A 1 345 ? -0.554 -3.285 1.588 1.00 89.31 345 ALA A CA 1
ATOM 2697 C C . ALA A 1 345 ? -0.980 -3.185 3.055 1.00 89.31 345 ALA A C 1
ATOM 2699 O O . ALA A 1 345 ? -0.283 -3.678 3.939 1.00 89.31 345 ALA A O 1
ATOM 2700 N N . SER A 1 346 ? -2.119 -2.556 3.304 1.00 91.06 346 SER A N 1
ATOM 2701 C CA . SER A 1 346 ? -2.838 -2.627 4.570 1.00 91.06 346 SER A CA 1
ATOM 2702 C C . SER A 1 346 ? -4.330 -2.778 4.296 1.00 91.06 346 SER A C 1
ATOM 2704 O O . SER A 1 346 ? -4.840 -2.371 3.250 1.00 91.06 346 SER A O 1
ATOM 2706 N N . MET A 1 347 ? -5.040 -3.393 5.233 1.00 92.19 347 MET A N 1
ATOM 2707 C CA . MET A 1 347 ? -6.466 -3.649 5.121 1.00 92.19 347 MET A CA 1
ATOM 2708 C C . MET A 1 347 ? -7.151 -3.332 6.444 1.00 92.19 347 MET A C 1
ATOM 2710 O O . MET A 1 347 ? -6.565 -3.481 7.518 1.00 92.19 347 MET A O 1
ATOM 2714 N N . SER A 1 348 ? -8.395 -2.872 6.371 1.00 92.19 348 SER A N 1
ATOM 2715 C CA . SER A 1 348 ? -9.251 -2.718 7.542 1.00 92.19 348 SER A CA 1
ATOM 2716 C C . SER A 1 348 ? -10.703 -3.037 7.206 1.00 92.19 348 SER A C 1
ATOM 2718 O O . SER A 1 348 ? -11.208 -2.662 6.145 1.00 92.19 348 SER A O 1
ATOM 2720 N N . ALA A 1 349 ? -11.395 -3.708 8.125 1.00 93.25 349 ALA A N 1
ATOM 2721 C CA . ALA A 1 349 ? -12.836 -3.899 8.045 1.00 93.25 349 ALA A CA 1
ATOM 2722 C C . ALA A 1 349 ? -13.562 -2.618 8.477 1.00 93.25 349 ALA A C 1
ATOM 2724 O O . ALA A 1 349 ? -13.202 -1.988 9.473 1.00 93.25 349 ALA A O 1
ATOM 2725 N N . GLY A 1 350 ? -14.617 -2.248 7.753 1.00 93.44 350 GLY A N 1
ATOM 2726 C CA . GLY A 1 350 ? -15.394 -1.060 8.082 1.00 93.44 350 GLY A CA 1
ATOM 2727 C C . GLY A 1 350 ? -16.158 -1.234 9.389 1.00 93.44 350 GLY A C 1
ATOM 2728 O O . GLY A 1 350 ? -16.865 -2.226 9.583 1.00 93.44 350 GLY A O 1
ATOM 2729 N N . THR A 1 351 ? -16.053 -0.262 10.294 1.00 93.44 351 THR A N 1
ATOM 2730 C CA . THR A 1 351 ? -16.747 -0.343 11.584 1.00 93.44 351 THR A CA 1
ATOM 2731 C C . THR A 1 351 ? -18.228 -0.008 11.420 1.00 93.44 351 THR A C 1
ATOM 2733 O O . THR A 1 351 ? -18.601 0.831 10.606 1.00 93.44 351 THR A O 1
ATOM 2736 N N . GLN A 1 352 ? -19.101 -0.633 12.211 1.00 92.44 352 GLN A N 1
ATOM 2737 C CA . GLN A 1 352 ? -20.557 -0.437 12.092 1.00 92.44 352 GLN A CA 1
ATOM 2738 C C . GLN A 1 352 ? -21.050 0.903 12.672 1.00 92.44 352 GLN A C 1
ATOM 2740 O O . GLN A 1 352 ? -22.218 1.268 12.535 1.00 92.44 352 GLN A O 1
ATOM 2745 N N . GLY A 1 353 ? -20.180 1.641 13.363 1.00 92.50 353 GLY A N 1
ATOM 2746 C CA . GLY A 1 353 ? -20.554 2.873 14.037 1.00 92.50 353 GLY A CA 1
ATOM 2747 C C . GLY A 1 353 ? -19.393 3.559 14.736 1.00 92.50 353 GLY A C 1
ATOM 2748 O O . GLY A 1 353 ? -18.333 2.979 14.977 1.00 92.50 353 GLY A O 1
ATOM 2749 N N . ALA A 1 354 ? -19.638 4.811 15.105 1.00 94.50 354 ALA A N 1
ATOM 2750 C CA . ALA A 1 354 ? -18.741 5.581 15.946 1.00 94.50 354 ALA A CA 1
ATOM 2751 C C . ALA A 1 354 ? -18.827 5.124 17.413 1.00 94.50 354 ALA A C 1
ATOM 2753 O O . ALA A 1 354 ? -19.891 4.723 17.892 1.00 94.50 354 ALA A O 1
ATOM 2754 N N . ALA A 1 355 ? -17.722 5.229 18.150 1.00 96.00 355 ALA A N 1
ATOM 2755 C CA . ALA A 1 355 ? -17.656 4.893 19.567 1.00 96.00 355 ALA A CA 1
ATOM 2756 C C . ALA A 1 355 ? -16.989 6.007 20.380 1.00 96.00 355 ALA A C 1
ATOM 2758 O O . ALA A 1 355 ? -16.271 6.859 19.865 1.00 96.00 355 ALA A O 1
ATOM 2759 N N . THR A 1 356 ? -17.242 5.995 21.685 1.00 96.31 356 THR A N 1
ATOM 2760 C CA . THR A 1 356 ? -16.695 6.960 22.650 1.00 96.31 356 THR A CA 1
ATOM 2761 C C . THR A 1 356 ? -15.424 6.455 23.328 1.00 96.31 356 THR A C 1
ATOM 2763 O O . THR A 1 356 ? -14.823 7.157 24.144 1.00 96.31 356 THR A O 1
ATOM 2766 N N . ARG A 1 357 ? -15.014 5.214 23.042 1.00 96.94 357 ARG A N 1
ATOM 2767 C CA . ARG A 1 357 ? -13.843 4.592 23.653 1.00 96.94 357 ARG A CA 1
ATOM 2768 C C . ARG A 1 357 ? -13.240 3.531 22.747 1.00 96.94 357 ARG A C 1
ATOM 2770 O O . ARG A 1 357 ? -13.973 2.693 22.233 1.00 96.94 357 ARG A O 1
ATOM 2777 N N . PHE A 1 358 ? -11.915 3.541 22.639 1.00 96.94 358 PHE A N 1
ATOM 2778 C CA . PHE A 1 358 ? -11.148 2.540 21.903 1.00 96.94 358 PHE A CA 1
ATOM 2779 C C . PHE A 1 358 ? -9.929 2.086 22.707 1.00 96.94 358 PHE A C 1
ATOM 2781 O O . PHE A 1 358 ? -9.397 2.832 23.532 1.00 96.94 358 PHE A O 1
ATOM 2788 N N . TYR A 1 359 ? -9.496 0.857 22.451 1.00 96.06 359 TYR A N 1
ATOM 2789 C CA . TYR A 1 359 ? -8.320 0.230 23.037 1.00 96.06 359 TYR A CA 1
ATOM 2790 C C . TYR A 1 359 ? -7.441 -0.304 21.905 1.00 96.06 359 TYR A C 1
ATOM 2792 O O . TYR A 1 359 ? -7.892 -1.127 21.106 1.00 96.06 359 TYR A O 1
ATOM 2800 N N . PHE A 1 360 ? -6.191 0.146 21.866 1.00 95.94 360 PHE A N 1
ATOM 2801 C CA . PHE A 1 360 ? -5.160 -0.316 20.943 1.00 95.94 360 PHE A CA 1
ATOM 2802 C C . PHE A 1 360 ? -4.072 -1.003 21.766 1.00 95.94 360 PHE A C 1
ATOM 2804 O O . PHE A 1 360 ? -3.357 -0.349 22.525 1.00 95.94 360 PHE A O 1
ATOM 2811 N N . ALA A 1 361 ? -4.009 -2.334 21.689 1.00 94.19 361 ALA A N 1
ATOM 2812 C CA . ALA A 1 361 ? -3.004 -3.107 22.416 1.00 94.19 361 ALA A CA 1
ATOM 2813 C C . ALA A 1 361 ? -1.621 -2.998 21.756 1.00 94.19 361 ALA A C 1
ATOM 2815 O O . ALA A 1 361 ? -0.608 -2.945 22.450 1.00 94.19 361 ALA A O 1
ATOM 2816 N N . GLU A 1 362 ? -1.583 -2.946 20.429 1.00 92.25 362 GLU A N 1
ATOM 2817 C CA . GLU A 1 362 ? -0.362 -2.816 19.643 1.00 92.25 362 GLU A CA 1
ATOM 2818 C C . GLU A 1 362 ? -0.015 -1.346 19.364 1.00 92.25 362 GLU A C 1
ATOM 2820 O O . GLU A 1 362 ? -0.908 -0.508 19.235 1.00 92.25 362 GLU A O 1
ATOM 2825 N N . GLY A 1 363 ? 1.285 -1.079 19.249 1.00 92.75 363 GLY A N 1
ATOM 2826 C CA . GLY A 1 363 ? 1.880 0.205 18.900 1.00 92.75 363 GLY A CA 1
ATOM 2827 C C . GLY A 1 363 ? 3.396 0.164 19.099 1.00 92.75 363 GLY A C 1
ATOM 2828 O O . GLY A 1 363 ? 3.901 -0.492 20.019 1.00 92.75 363 GLY A O 1
ATOM 2829 N N . SER A 1 364 ? 4.143 0.834 18.228 1.00 91.56 364 SER A N 1
ATOM 2830 C CA . SER A 1 364 ? 5.593 0.957 18.339 1.00 91.56 364 SER A CA 1
ATOM 2831 C C . SER A 1 364 ? 6.092 2.225 17.665 1.00 91.56 364 SER A C 1
ATOM 2833 O O . SER A 1 364 ? 5.816 2.500 16.502 1.00 91.56 364 SER A O 1
ATOM 2835 N N . ILE A 1 365 ? 6.920 2.953 18.403 1.00 90.19 365 ILE A N 1
ATOM 2836 C CA . ILE A 1 365 ? 7.616 4.167 17.969 1.00 90.19 365 ILE A CA 1
ATOM 2837 C C . ILE A 1 365 ? 9.136 3.949 17.934 1.00 90.19 365 ILE A C 1
ATOM 2839 O O . ILE A 1 365 ? 9.922 4.897 18.022 1.00 90.19 365 ILE A O 1
ATOM 2843 N N . ARG A 1 366 ? 9.576 2.684 17.898 1.00 88.62 366 ARG A N 1
ATOM 2844 C CA . ARG A 1 366 ? 10.992 2.330 17.754 1.00 88.62 366 ARG A CA 1
ATOM 2845 C C . ARG A 1 366 ? 11.559 2.892 16.444 1.00 88.62 366 ARG A C 1
ATOM 2847 O O . ARG A 1 366 ? 10.813 3.085 15.484 1.00 88.62 366 ARG A O 1
ATOM 2854 N N . PRO A 1 367 ? 12.886 3.086 16.354 1.00 83.50 367 PRO A N 1
ATOM 2855 C CA . PRO A 1 367 ? 13.530 3.344 15.071 1.00 83.50 367 PRO A CA 1
ATOM 2856 C C . PRO A 1 367 ? 13.089 2.313 14.020 1.00 83.50 367 PRO A C 1
ATOM 2858 O O . PRO A 1 367 ? 13.101 1.114 14.295 1.00 83.50 367 PRO A O 1
ATOM 2861 N N . GLY A 1 368 ? 12.674 2.788 12.844 1.00 80.62 368 GLY A N 1
ATOM 2862 C CA . GLY A 1 368 ? 12.144 1.948 11.763 1.00 80.62 368 GLY A CA 1
ATOM 2863 C C . GLY A 1 368 ? 10.630 1.709 11.795 1.00 80.62 368 GLY A C 1
ATOM 2864 O O . GLY A 1 368 ? 10.134 1.044 10.893 1.00 80.62 368 GLY A O 1
ATOM 2865 N N . PHE A 1 369 ? 9.902 2.255 12.778 1.00 88.00 369 PHE A N 1
ATOM 2866 C CA . PHE A 1 369 ? 8.442 2.177 12.883 1.00 88.00 369 PHE A CA 1
ATOM 2867 C C . PHE A 1 369 ? 7.807 3.575 12.857 1.00 88.00 369 PHE A C 1
ATOM 2869 O O . PHE A 1 369 ? 8.169 4.453 13.644 1.00 88.00 369 PHE A O 1
ATOM 2876 N N . GLU A 1 370 ? 6.839 3.774 11.965 1.00 90.12 370 GLU A N 1
ATOM 2877 C CA . GLU A 1 370 ? 5.972 4.949 11.906 1.00 90.12 370 GLU A CA 1
ATOM 2878 C C . GLU A 1 370 ? 4.543 4.558 12.272 1.00 90.12 370 GLU A C 1
ATOM 2880 O O . GLU A 1 370 ? 3.846 3.919 11.483 1.00 90.12 370 GLU A O 1
ATOM 2885 N N . GLU A 1 371 ? 4.093 4.971 13.449 1.00 93.81 371 GLU A N 1
ATOM 2886 C CA . GLU A 1 371 ? 2.723 4.764 13.894 1.00 93.81 371 GLU A CA 1
ATOM 2887 C C . GLU A 1 371 ? 1.890 6.022 13.642 1.00 93.81 371 GLU A C 1
ATOM 2889 O O . GLU A 1 371 ? 2.318 7.144 13.916 1.00 93.81 371 GLU A O 1
ATOM 2894 N N . TRP A 1 372 ? 0.683 5.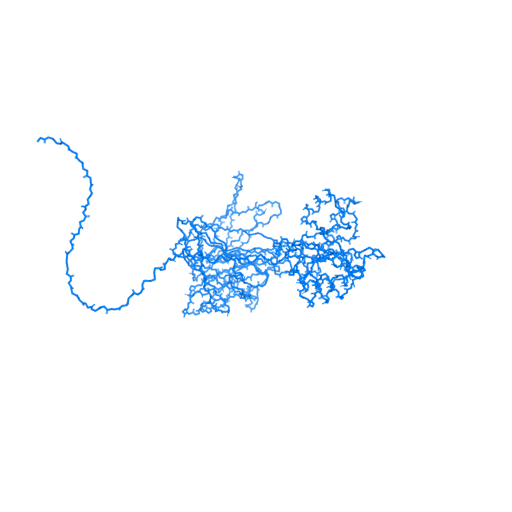834 13.120 1.00 95.12 372 TRP A N 1
ATOM 2895 C CA . TRP A 1 372 ? -0.257 6.895 12.791 1.00 95.12 372 TRP A CA 1
ATOM 2896 C C . TRP A 1 372 ? -1.640 6.570 13.342 1.00 95.12 372 TRP A C 1
ATOM 2898 O O . TRP A 1 372 ? -2.064 5.413 13.364 1.00 95.12 372 TRP A O 1
ATOM 2908 N N . LEU A 1 373 ? -2.359 7.611 13.749 1.00 97.44 373 LEU A N 1
ATOM 2909 C CA . LEU A 1 373 ? -3.728 7.527 14.240 1.00 97.44 373 LEU A CA 1
ATOM 2910 C C . LEU A 1 373 ? -4.626 8.425 13.389 1.00 97.44 373 LEU A C 1
ATOM 2912 O O . LEU A 1 373 ? -4.445 9.644 13.367 1.00 97.44 373 LEU A O 1
ATOM 2916 N N . ALA A 1 374 ? -5.605 7.823 12.716 1.00 97.25 374 ALA A N 1
ATOM 2917 C CA . ALA A 1 374 ? -6.662 8.515 11.991 1.00 97.25 374 ALA A CA 1
ATOM 2918 C C . ALA A 1 374 ? -7.926 8.585 12.857 1.00 97.25 374 ALA A C 1
ATOM 2920 O O . ALA A 1 374 ? -8.471 7.560 13.270 1.00 97.25 374 ALA A O 1
ATOM 2921 N N . LEU A 1 375 ? -8.399 9.804 13.118 1.00 97.31 375 LEU A N 1
ATOM 2922 C CA . LEU A 1 375 ? -9.599 10.095 13.896 1.00 97.31 375 LEU A CA 1
ATOM 2923 C C . LEU A 1 375 ? -10.620 10.793 13.017 1.00 97.31 375 LEU A C 1
ATOM 2925 O O . LEU A 1 375 ? -10.411 11.932 12.608 1.00 97.31 375 LEU A O 1
ATOM 2929 N N . PHE A 1 376 ? -11.735 10.125 12.759 1.00 97.50 376 PHE A N 1
ATOM 2930 C CA . PHE A 1 376 ? -12.839 10.673 11.987 1.00 97.50 376 PHE A CA 1
ATOM 2931 C C . PHE A 1 376 ? -14.019 10.996 12.900 1.00 97.50 376 PHE A C 1
ATOM 2933 O O . PHE A 1 376 ? -14.496 10.142 13.652 1.00 97.50 376 PHE A O 1
ATOM 2940 N N . ASN A 1 377 ? -14.505 12.233 12.826 1.00 96.94 377 ASN A N 1
ATOM 2941 C CA . ASN A 1 377 ? -15.727 12.663 13.489 1.00 96.94 377 ASN A CA 1
ATOM 2942 C C . ASN A 1 377 ? -16.876 12.687 12.466 1.00 96.94 377 ASN A C 1
ATOM 2944 O O . ASN A 1 377 ? -17.032 13.670 11.740 1.00 96.94 377 ASN A O 1
ATOM 2948 N N . PRO A 1 378 ? -17.720 11.640 12.401 1.00 94.31 378 PRO A N 1
ATOM 2949 C CA . PRO A 1 378 ? -18.828 11.603 11.448 1.00 94.31 378 PRO A CA 1
ATOM 2950 C C . PRO A 1 378 ? -19.980 12.549 11.820 1.00 94.31 378 PRO A C 1
ATOM 2952 O O . PRO A 1 378 ? -20.890 12.763 11.016 1.00 94.31 378 PRO A O 1
ATOM 2955 N N . SER A 1 379 ? -19.987 13.105 13.037 1.00 90.38 379 SER A N 1
ATOM 2956 C CA . SER A 1 379 ? -21.040 14.011 13.494 1.00 90.38 379 SER A CA 1
ATOM 2957 C C . SER A 1 379 ? -20.916 15.373 12.821 1.00 90.38 379 SER A C 1
ATOM 2959 O O . SER A 1 379 ? -19.838 15.950 12.772 1.00 90.38 379 SER A O 1
ATOM 2961 N N . GLY A 1 380 ? -22.038 15.928 12.358 1.00 84.94 380 GLY A N 1
ATOM 2962 C CA . GLY A 1 380 ? -22.117 17.319 11.892 1.00 84.94 380 GLY A CA 1
ATOM 2963 C C . GLY A 1 380 ? -22.426 18.335 12.995 1.00 84.94 380 GLY A C 1
ATOM 2964 O O . GLY A 1 380 ? -22.580 19.513 12.694 1.00 84.94 380 GLY A O 1
ATOM 2965 N N . ALA A 1 381 ? -22.583 17.897 14.250 1.00 85.00 381 ALA A N 1
ATOM 2966 C CA . ALA A 1 381 ? -23.140 18.738 15.310 1.00 85.00 381 ALA A CA 1
ATOM 2967 C C . ALA A 1 381 ? -22.087 19.500 16.127 1.00 85.00 381 ALA A C 1
ATOM 2969 O O . ALA A 1 381 ? -22.274 20.680 16.411 1.00 85.00 381 ALA A O 1
ATOM 2970 N N . ALA A 1 382 ? -21.016 18.825 16.551 1.00 90.25 382 ALA A N 1
ATOM 2971 C CA . ALA A 1 382 ? -20.020 19.392 17.455 1.00 90.25 382 ALA A CA 1
ATOM 2972 C C . ALA A 1 382 ? -18.640 18.774 17.226 1.00 90.25 382 ALA A C 1
ATOM 2974 O O . ALA A 1 382 ? -18.521 17.621 16.799 1.00 90.25 382 ALA A O 1
ATOM 2975 N N . GLU A 1 383 ? -17.612 19.562 17.524 1.00 95.75 383 GLU A N 1
ATOM 2976 C CA . GLU A 1 383 ? -16.231 19.102 17.589 1.00 95.75 383 GLU A CA 1
ATOM 2977 C C . GLU A 1 383 ? -16.085 18.005 18.648 1.00 95.75 383 GLU A C 1
ATOM 2979 O O . GLU A 1 383 ? -16.693 18.061 19.724 1.00 95.75 383 GLU A O 1
ATOM 2984 N N . ALA A 1 384 ? -15.295 16.986 18.322 1.00 96.56 384 ALA A N 1
ATOM 2985 C CA . ALA A 1 384 ? -14.980 15.902 19.229 1.00 96.56 384 ALA A CA 1
ATOM 2986 C C . ALA A 1 384 ? -13.642 16.172 19.914 1.00 96.56 384 ALA A C 1
ATOM 2988 O O . ALA A 1 384 ? -12.607 16.251 19.255 1.00 96.56 384 ALA A O 1
ATOM 2989 N N . ARG A 1 385 ? -13.652 16.256 21.249 1.00 97.25 385 ARG A N 1
ATOM 2990 C CA . ARG A 1 385 ? -12.416 16.274 22.040 1.00 97.25 385 ARG A CA 1
ATOM 2991 C C . ARG A 1 385 ? -12.038 14.843 22.393 1.00 97.25 385 ARG A C 1
ATOM 2993 O O . ARG A 1 385 ? -12.806 14.131 23.042 1.00 97.25 385 ARG A O 1
ATOM 3000 N N . VAL A 1 386 ? -10.866 14.416 21.958 1.00 98.00 386 VAL A N 1
ATOM 3001 C CA . VAL A 1 386 ? -10.381 13.044 22.082 1.00 98.00 386 VAL A CA 1
ATOM 3002 C C . VAL A 1 386 ? -9.214 13.022 23.066 1.00 98.00 386 VAL A C 1
ATOM 3004 O O . VAL A 1 386 ? -8.156 13.556 22.765 1.00 98.00 386 VAL A O 1
ATOM 3007 N N . GLU A 1 387 ? -9.396 12.423 24.245 1.00 98.38 387 GLU A N 1
ATOM 3008 C CA . GLU A 1 387 ? -8.313 12.138 25.197 1.00 98.38 387 GLU A CA 1
ATOM 3009 C C . GLU A 1 387 ? -7.605 10.844 24.780 1.00 98.38 387 GLU A C 1
ATOM 3011 O O . GLU A 1 387 ? -8.252 9.806 24.608 1.00 98.38 387 GLU A O 1
ATOM 3016 N N . LEU A 1 388 ? -6.280 10.901 24.677 1.00 97.50 388 LEU A N 1
ATOM 3017 C CA . LEU A 1 388 ? -5.415 9.752 24.438 1.00 97.50 388 LEU A CA 1
ATOM 3018 C C . LEU A 1 388 ? -4.588 9.491 25.694 1.00 97.50 388 LEU A C 1
ATOM 3020 O O . LEU A 1 388 ? -3.975 10.407 26.237 1.00 97.50 388 LEU A O 1
ATOM 3024 N N . GLU A 1 389 ? -4.583 8.248 26.159 1.00 95.81 389 GLU A N 1
ATOM 3025 C CA . GLU A 1 389 ? -3.801 7.780 27.302 1.00 95.81 389 GLU A CA 1
ATOM 3026 C C . GLU A 1 389 ? -2.865 6.664 26.836 1.00 95.81 389 GLU A C 1
ATOM 3028 O O . GLU A 1 389 ? -3.334 5.658 26.300 1.00 95.81 389 GLU A O 1
ATOM 3033 N N . PHE A 1 390 ? -1.560 6.852 27.026 1.00 94.94 390 PHE A N 1
ATOM 3034 C CA . PHE A 1 390 ? -0.513 5.953 26.538 1.00 94.94 390 PHE A CA 1
ATOM 3035 C C . PHE A 1 390 ? 0.050 5.076 27.654 1.00 94.94 390 PHE A C 1
ATOM 3037 O O . PHE A 1 390 ? 0.139 5.497 28.810 1.00 94.94 390 PHE A O 1
ATOM 3044 N N . PHE A 1 391 ? 0.455 3.860 27.293 1.00 93.75 391 PHE A N 1
ATOM 3045 C CA . PHE A 1 391 ? 0.963 2.837 28.204 1.00 93.75 391 PHE A CA 1
ATOM 3046 C C . PHE A 1 391 ? 2.173 2.118 27.600 1.00 93.75 391 PHE A C 1
ATOM 3048 O O . PHE A 1 391 ? 2.182 1.830 26.407 1.00 93.75 391 PHE A O 1
ATOM 3055 N N . GLY A 1 392 ? 3.165 1.799 28.427 1.00 91.62 392 GLY A N 1
ATOM 3056 C CA . GLY A 1 392 ? 4.357 1.020 28.097 1.00 91.62 392 GLY A CA 1
ATOM 3057 C C . GLY A 1 392 ? 4.439 -0.280 28.903 1.00 91.62 392 GLY A C 1
ATOM 3058 O O . GLY A 1 392 ? 3.489 -0.685 29.584 1.00 91.62 392 GLY A O 1
ATOM 3059 N N . GLY A 1 393 ? 5.590 -0.948 28.843 1.00 87.50 393 GLY A N 1
ATOM 3060 C CA . GLY A 1 393 ? 5.878 -2.148 29.637 1.00 87.50 393 GLY A CA 1
ATOM 3061 C C . GLY A 1 393 ? 5.888 -1.871 31.144 1.00 87.50 393 GLY A C 1
ATOM 3062 O O . GLY A 1 393 ? 5.521 -2.745 31.934 1.00 87.50 393 GLY A O 1
ATOM 3063 N N . GLY A 1 394 ? 6.231 -0.639 31.534 1.00 86.94 394 GLY A N 1
ATOM 3064 C CA . GLY A 1 394 ? 6.172 -0.145 32.913 1.00 86.94 394 GLY A CA 1
ATOM 3065 C C . GLY A 1 394 ? 4.801 0.364 33.387 1.00 86.94 394 GLY A C 1
ATOM 3066 O O . GLY A 1 394 ? 4.674 0.720 34.558 1.00 86.94 394 GLY A O 1
ATOM 3067 N N . GLY A 1 395 ? 3.776 0.403 32.526 1.00 88.56 395 GLY A N 1
ATOM 3068 C CA . GLY A 1 395 ? 2.448 0.939 32.851 1.00 88.56 395 GLY A CA 1
ATOM 3069 C C . GLY A 1 395 ? 2.143 2.275 32.165 1.00 88.56 395 GLY A C 1
ATOM 3070 O O . GLY A 1 395 ? 2.597 2.522 31.053 1.00 88.56 395 GLY A O 1
ATOM 3071 N N . ALA A 1 396 ? 1.337 3.133 32.798 1.00 91.44 396 ALA A N 1
ATOM 3072 C CA . ALA A 1 396 ? 0.901 4.400 32.203 1.00 91.44 396 ALA A CA 1
ATOM 3073 C C . ALA A 1 396 ? 2.074 5.364 31.955 1.00 91.44 396 ALA A C 1
ATOM 3075 O O . ALA A 1 396 ? 2.894 5.593 32.842 1.00 91.44 396 ALA A O 1
ATOM 3076 N N . LEU A 1 397 ? 2.103 5.955 30.762 1.00 91.56 397 LEU A N 1
ATOM 3077 C CA . LEU A 1 397 ? 3.144 6.880 30.318 1.00 91.56 397 LEU A CA 1
ATOM 3078 C C . LEU A 1 397 ? 2.682 8.343 30.339 1.00 91.56 397 LEU A C 1
ATOM 3080 O O . LEU A 1 397 ? 3.470 9.242 30.607 1.00 91.56 397 LEU A O 1
ATOM 3084 N N . GLY A 1 398 ? 1.388 8.583 30.118 1.00 92.12 398 GLY A N 1
ATOM 3085 C CA . GLY A 1 398 ? 0.787 9.909 30.224 1.00 92.12 398 GLY A CA 1
ATOM 3086 C C . GLY A 1 398 ? -0.394 10.097 29.280 1.00 92.12 398 GLY A C 1
ATOM 3087 O O . GLY A 1 398 ? -0.937 9.130 28.739 1.00 92.12 398 GLY A O 1
ATOM 3088 N N . LYS A 1 399 ? -0.832 11.350 29.130 1.00 95.69 399 LYS A N 1
ATOM 3089 C CA . LYS A 1 399 ? -2.035 11.706 28.376 1.00 95.69 399 LYS A CA 1
ATOM 3090 C C . LYS A 1 399 ? -1.838 12.945 27.524 1.00 95.69 399 LYS A C 1
ATOM 3092 O O . LYS A 1 399 ? -1.145 13.867 27.931 1.00 95.69 399 LYS A O 1
ATOM 3097 N N . THR A 1 400 ? -2.560 12.997 26.414 1.00 96.69 400 THR A N 1
ATOM 3098 C CA . THR A 1 400 ? -2.733 14.205 25.603 1.00 96.69 400 THR A CA 1
ATOM 3099 C C . THR A 1 400 ? -4.164 14.277 25.063 1.00 96.69 400 THR A C 1
ATOM 3101 O O . THR A 1 400 ? -5.007 13.427 25.373 1.00 96.69 400 THR A O 1
ATOM 3104 N N . SER A 1 401 ? -4.499 15.327 24.322 1.00 96.88 401 SER A N 1
ATOM 3105 C CA . SER A 1 401 ? -5.816 15.484 23.707 1.00 96.88 401 SER A CA 1
ATOM 3106 C C . SER A 1 401 ? -5.718 16.037 22.295 1.00 96.88 401 SER A C 1
ATOM 3108 O O . SER A 1 401 ? -4.861 16.865 22.013 1.00 96.88 401 SER A O 1
ATOM 3110 N N . LEU A 1 402 ? -6.642 15.608 21.442 1.00 97.25 402 LEU A N 1
ATOM 3111 C CA . LEU A 1 402 ? -6.815 16.100 20.080 1.00 97.25 402 LEU A CA 1
ATOM 3112 C C . LEU A 1 402 ? -8.239 16.629 19.900 1.00 97.25 402 LEU A C 1
ATOM 3114 O O . LEU A 1 402 ? -9.181 16.129 20.520 1.00 97.25 402 LEU A O 1
ATOM 3118 N N . GLU A 1 403 ? -8.393 17.624 19.039 1.00 97.50 403 GLU A N 1
ATOM 3119 C CA . GLU A 1 403 ? -9.685 18.182 18.640 1.00 97.50 403 GLU A CA 1
ATOM 3120 C C . GLU A 1 403 ? -9.979 17.753 17.205 1.00 97.50 403 GLU A C 1
ATOM 3122 O O . GLU A 1 403 ? -9.131 17.891 16.326 1.00 97.50 403 GLU A O 1
ATOM 3127 N N . VAL A 1 404 ? -11.163 17.184 16.972 1.00 97.50 404 VAL A N 1
ATOM 3128 C CA . VAL A 1 404 ? -11.585 16.686 15.657 1.00 97.50 404 VAL A CA 1
ATOM 3129 C C . VAL A 1 404 ? -12.868 17.411 15.250 1.00 97.50 404 VAL A C 1
ATOM 3131 O O . VAL A 1 404 ? -13.938 17.115 15.805 1.00 97.50 404 VAL A O 1
ATOM 3134 N N . PRO A 1 405 ? -12.796 18.369 14.308 1.00 96.06 405 PRO A N 1
ATOM 3135 C CA . PRO A 1 405 ? -13.962 19.140 13.889 1.00 96.06 405 PRO A CA 1
ATOM 3136 C C . PRO A 1 405 ? -15.117 18.263 13.363 1.00 96.06 405 PRO A C 1
ATOM 3138 O O . PRO A 1 405 ? -14.913 17.101 13.014 1.00 96.06 405 PRO A O 1
ATOM 3141 N N . PRO A 1 406 ? -16.354 18.786 13.306 1.00 94.88 406 PRO A N 1
ATOM 3142 C CA . PRO A 1 406 ? -17.485 18.058 12.734 1.00 94.88 406 PRO A CA 1
ATOM 3143 C C . PRO A 1 406 ? -17.231 17.638 11.280 1.00 94.88 406 PRO A C 1
ATOM 3145 O O . PRO A 1 406 ? -16.726 18.434 10.490 1.00 94.88 406 PRO A O 1
ATOM 3148 N N . GLN A 1 407 ? -17.642 16.421 10.911 1.00 94.25 407 GLN A N 1
ATOM 3149 C CA . GLN A 1 407 ? -17.528 15.867 9.551 1.00 94.25 407 GLN A CA 1
ATOM 3150 C C . GLN A 1 407 ? -16.117 15.948 8.957 1.00 94.25 407 GLN A C 1
ATOM 3152 O O . GLN A 1 407 ? -15.954 16.087 7.745 1.00 94.25 407 GLN A O 1
ATOM 3157 N N . SER A 1 408 ? -15.098 15.855 9.806 1.00 94.88 408 SER A N 1
ATOM 3158 C CA . SER A 1 408 ? -13.707 15.939 9.394 1.00 94.88 408 SER A CA 1
ATOM 3159 C C . SER A 1 408 ? -12.865 14.843 10.031 1.00 94.88 408 SER A C 1
ATOM 3161 O O . SER A 1 408 ? -13.285 14.133 10.954 1.00 94.88 408 SER A O 1
ATOM 3163 N N . ARG A 1 409 ? -11.656 14.707 9.493 1.00 95.44 409 ARG A N 1
ATOM 3164 C CA . ARG A 1 409 ? -10.637 13.785 9.962 1.00 95.44 409 ARG A CA 1
ATOM 3165 C C . ARG A 1 409 ? -9.432 14.567 10.460 1.00 95.44 409 ARG A C 1
ATOM 3167 O O . ARG A 1 409 ? -8.999 15.519 9.817 1.00 95.44 409 ARG A O 1
ATOM 3174 N N . VAL A 1 410 ? -8.849 14.095 11.554 1.00 96.25 410 VAL A N 1
ATOM 3175 C CA . VAL A 1 410 ? -7.504 14.465 11.997 1.00 96.25 410 VAL A CA 1
ATOM 3176 C C . VAL A 1 410 ? -6.625 13.223 11.948 1.00 96.25 410 VAL A C 1
ATOM 3178 O O . VAL A 1 410 ? -7.012 12.165 12.441 1.00 96.25 410 VAL A O 1
ATOM 3181 N N . THR A 1 411 ? -5.446 13.351 11.345 1.00 96.00 411 THR A N 1
ATOM 3182 C CA . THR A 1 411 ? -4.430 12.292 11.315 1.00 96.00 411 THR A CA 1
ATOM 3183 C C . THR A 1 411 ? -3.182 12.799 11.998 1.00 96.00 411 THR A C 1
ATOM 3185 O O . THR A 1 411 ? -2.702 13.879 11.660 1.00 96.00 411 THR A O 1
ATOM 3188 N N . VAL A 1 412 ? -2.647 12.021 12.930 1.00 96.12 412 VAL A N 1
ATOM 3189 C CA . VAL A 1 412 ? -1.416 12.364 13.646 1.00 96.12 412 VAL A CA 1
ATOM 3190 C C . VAL A 1 412 ? -0.411 11.231 13.539 1.00 96.12 412 VAL A C 1
ATOM 3192 O O . VAL A 1 412 ? -0.789 10.058 13.597 1.00 96.12 412 VAL A O 1
ATOM 3195 N N . LYS A 1 413 ? 0.871 11.579 13.408 1.00 95.06 413 LYS A N 1
ATOM 3196 C CA . LYS A 1 413 ? 1.964 10.631 13.609 1.00 95.06 413 LYS A CA 1
ATOM 3197 C C . LYS A 1 413 ? 2.158 10.464 15.110 1.00 95.06 413 LYS A C 1
ATOM 3199 O O . LYS A 1 413 ? 2.482 11.420 15.811 1.00 95.06 413 LYS A O 1
ATOM 3204 N N . VAL A 1 414 ? 1.919 9.261 15.616 1.00 95.56 414 VAL A N 1
ATOM 3205 C CA . VAL A 1 414 ? 1.980 8.966 17.050 1.00 95.56 414 VAL A CA 1
ATOM 3206 C C . VAL A 1 414 ? 3.400 9.155 17.576 1.00 95.56 414 VAL A C 1
ATOM 3208 O O . VAL A 1 414 ? 3.540 9.658 18.683 1.00 95.56 414 VAL A O 1
ATOM 3211 N N . ASN A 1 415 ? 4.436 8.841 16.783 1.00 92.38 415 ASN A N 1
ATOM 3212 C CA . ASN A 1 415 ? 5.839 9.098 17.135 1.00 92.38 415 ASN A CA 1
ATOM 3213 C C . ASN A 1 415 ? 6.081 10.561 17.538 1.00 92.38 415 ASN A C 1
ATOM 3215 O O . ASN A 1 415 ? 6.671 10.815 18.584 1.00 92.38 415 ASN A O 1
ATOM 3219 N N . ASP A 1 416 ? 5.598 11.497 16.721 1.00 93.00 416 ASP A N 1
ATOM 3220 C CA . ASP A 1 416 ? 5.808 12.928 16.935 1.00 93.00 416 ASP A CA 1
ATOM 3221 C C . ASP A 1 416 ? 4.961 13.389 18.129 1.00 93.00 416 ASP A C 1
ATOM 3223 O O . ASP A 1 416 ? 5.460 14.036 19.044 1.00 93.00 416 ASP A O 1
ATOM 3227 N N . LEU A 1 417 ? 3.700 12.942 18.190 1.00 93.06 417 LEU A N 1
ATOM 3228 C CA . LEU A 1 417 ? 2.774 13.289 19.267 1.00 93.06 417 LEU A CA 1
ATOM 3229 C C . LEU A 1 417 ? 3.319 12.919 20.654 1.00 93.06 417 LEU A C 1
ATOM 3231 O O . LEU A 1 417 ? 3.210 13.708 21.594 1.00 93.06 417 LEU A O 1
ATOM 3235 N N . VAL A 1 418 ? 3.880 11.719 20.812 1.00 90.94 418 VAL A N 1
ATOM 3236 C CA . VAL A 1 418 ? 4.416 11.276 22.108 1.00 90.94 418 VAL A CA 1
ATOM 3237 C C . VAL A 1 418 ? 5.753 11.928 22.450 1.00 90.94 418 VAL A C 1
ATOM 3239 O O . VAL A 1 418 ? 6.029 12.115 23.632 1.00 90.94 418 VAL A O 1
ATOM 3242 N N . GLU A 1 419 ? 6.566 12.291 21.456 1.00 88.88 419 GLU A N 1
ATOM 3243 C CA . GLU A 1 419 ? 7.819 13.024 21.666 1.00 88.88 419 GLU A CA 1
ATOM 3244 C C . GLU A 1 419 ? 7.551 14.475 22.085 1.00 88.88 419 GLU A C 1
ATOM 3246 O O . GLU A 1 419 ? 8.048 14.914 23.119 1.00 88.88 419 GLU A O 1
ATOM 3251 N N . GLU A 1 420 ? 6.690 15.187 21.355 1.00 90.06 420 GLU A N 1
ATOM 3252 C CA . GLU A 1 420 ? 6.323 16.584 21.626 1.00 90.06 420 GLU A CA 1
ATOM 3253 C C . GLU A 1 420 ? 5.653 16.783 22.991 1.00 90.06 420 GLU A C 1
ATOM 3255 O O . GLU A 1 420 ? 5.772 17.845 23.599 1.00 90.06 420 GLU A O 1
ATOM 3260 N N . ASN A 1 421 ? 4.941 15.765 23.479 1.00 87.56 421 ASN A N 1
ATOM 3261 C CA . ASN A 1 421 ? 4.279 15.792 24.784 1.00 87.56 421 ASN A CA 1
ATOM 3262 C C . ASN A 1 421 ? 5.135 15.151 25.897 1.00 87.56 421 ASN A C 1
ATOM 3264 O O . ASN A 1 421 ? 4.628 14.949 27.000 1.00 87.56 421 ASN A O 1
ATOM 3268 N N . GLU A 1 422 ? 6.398 14.799 25.618 1.00 87.50 422 GLU A N 1
ATOM 3269 C CA . GLU A 1 422 ? 7.331 14.159 26.562 1.00 87.50 422 GLU A CA 1
ATOM 3270 C C . GLU A 1 422 ? 6.753 12.884 27.220 1.00 87.50 422 GLU A C 1
ATOM 3272 O O . GLU A 1 422 ? 7.031 12.558 28.375 1.00 87.50 422 GLU A O 1
ATOM 3277 N N . LEU A 1 423 ? 5.930 12.137 26.474 1.00 82.19 423 LEU A N 1
ATOM 3278 C CA . LEU A 1 423 ? 5.157 10.991 26.968 1.00 82.19 423 LEU A CA 1
ATOM 3279 C C . LEU A 1 423 ? 5.924 9.673 26.902 1.00 82.19 423 LEU A C 1
ATOM 3281 O O . LEU A 1 423 ? 5.366 8.634 27.230 1.00 82.19 423 LEU A O 1
ATOM 3285 N N . VAL A 1 424 ? 7.172 9.662 26.437 1.00 71.31 424 VAL A N 1
ATOM 3286 C CA . VAL A 1 424 ? 7.939 8.423 26.263 1.00 71.31 424 VAL A CA 1
ATOM 3287 C C . VAL A 1 424 ? 9.369 8.574 26.762 1.00 71.31 424 VAL A C 1
ATOM 3289 O O . VAL A 1 424 ? 10.105 9.467 26.354 1.00 71.31 424 VAL A O 1
ATOM 3292 N N . GLY A 1 425 ? 9.776 7.654 27.638 1.00 63.88 425 GLY A N 1
ATOM 3293 C CA . GLY A 1 425 ? 11.166 7.488 28.063 1.00 63.88 425 GLY A CA 1
ATOM 3294 C C . GLY A 1 425 ? 11.952 6.572 27.114 1.00 63.88 425 GLY A C 1
ATOM 3295 O O . GLY A 1 425 ? 11.826 6.640 25.890 1.00 63.88 425 GLY A O 1
ATOM 3296 N N . GLY A 1 426 ? 12.763 5.677 27.691 1.00 64.12 426 GLY A N 1
ATOM 3297 C CA . GLY A 1 426 ? 13.491 4.645 26.941 1.00 64.12 426 GLY A CA 1
ATOM 3298 C C . GLY A 1 426 ? 12.604 3.542 26.339 1.00 64.12 426 GLY A C 1
ATOM 3299 O O . GLY A 1 426 ? 13.030 2.880 25.397 1.00 64.12 426 GLY A O 1
ATOM 3300 N N . GLU A 1 427 ? 11.376 3.348 26.840 1.00 70.69 427 GLU A N 1
ATOM 3301 C CA . GLU A 1 427 ? 10.404 2.412 26.257 1.00 70.69 427 GLU A CA 1
ATOM 3302 C C . GLU A 1 427 ? 9.752 3.015 25.005 1.00 70.69 427 GLU A C 1
ATOM 3304 O O . GLU A 1 427 ? 9.212 4.119 25.038 1.00 70.69 427 GLU A O 1
ATOM 3309 N N . LYS A 1 428 ? 9.803 2.279 23.891 1.00 83.25 428 LYS A N 1
ATOM 3310 C CA . LYS A 1 428 ? 9.357 2.737 22.561 1.00 83.25 428 LYS A CA 1
ATOM 3311 C C . LYS A 1 428 ? 8.229 1.886 21.980 1.00 83.25 428 LYS A C 1
ATOM 3313 O O . LYS A 1 428 ? 7.993 1.881 20.781 1.00 83.25 428 LYS A O 1
ATOM 3318 N N . ASP A 1 429 ? 7.565 1.138 22.842 1.00 92.31 429 ASP A N 1
ATOM 3319 C CA . ASP A 1 429 ? 6.616 0.096 22.497 1.00 92.31 429 ASP A CA 1
ATOM 3320 C C . ASP A 1 429 ? 5.365 0.360 23.325 1.00 92.31 429 ASP A C 1
ATOM 3322 O O . ASP A 1 429 ? 5.429 0.288 24.555 1.00 92.31 429 ASP A O 1
ATOM 3326 N N . ILE A 1 430 ? 4.273 0.749 22.671 1.00 93.81 430 ILE A N 1
ATOM 3327 C CA . ILE A 1 430 ? 3.181 1.479 23.319 1.00 93.81 430 ILE A CA 1
ATOM 3328 C C . ILE A 1 430 ? 1.817 0.826 23.083 1.00 93.81 430 ILE A C 1
ATOM 3330 O O . ILE A 1 430 ? 1.592 0.124 22.106 1.00 93.81 430 ILE A O 1
ATOM 3334 N N . SER A 1 431 ? 0.902 1.058 24.016 1.00 95.31 431 SER A N 1
ATOM 3335 C CA . SER A 1 431 ? -0.531 0.804 23.883 1.00 95.31 431 SER A CA 1
ATOM 3336 C C . SER A 1 431 ? -1.277 2.100 24.167 1.00 95.31 431 SER A C 1
ATOM 3338 O O . SER A 1 431 ? -0.768 2.980 24.866 1.00 95.31 431 SER A O 1
ATOM 3340 N N . MET A 1 432 ? -2.502 2.213 23.667 1.00 95.44 432 MET A N 1
ATOM 3341 C CA . MET A 1 432 ? -3.281 3.441 23.784 1.00 95.44 432 MET A CA 1
ATOM 3342 C C . MET A 1 432 ? -4.734 3.159 24.153 1.00 95.44 432 MET A C 1
ATOM 3344 O O . MET A 1 432 ? -5.388 2.272 23.599 1.00 95.44 432 MET A O 1
ATOM 3348 N N . ILE A 1 433 ? -5.265 3.964 25.072 1.00 97.00 433 ILE A N 1
ATOM 3349 C CA . ILE A 1 433 ? -6.701 4.090 25.311 1.00 97.00 433 ILE A CA 1
ATOM 3350 C C . ILE A 1 433 ? -7.143 5.450 24.793 1.00 97.00 433 ILE A C 1
ATOM 3352 O O . ILE A 1 433 ? -6.647 6.484 25.232 1.00 97.00 433 ILE A O 1
ATOM 3356 N N . LEU A 1 434 ? -8.139 5.438 23.918 1.00 97.31 434 LEU A N 1
ATOM 3357 C CA . LEU A 1 434 ? -8.808 6.635 23.433 1.00 97.31 434 LEU A CA 1
ATOM 3358 C C . LEU A 1 434 ? -10.145 6.800 24.149 1.00 97.31 434 LEU A C 1
ATOM 3360 O O . LEU A 1 434 ? -10.885 5.824 24.305 1.00 97.31 434 LEU A O 1
ATOM 3364 N N . LYS A 1 435 ? -10.484 8.027 24.550 1.00 97.62 435 LYS A N 1
ATOM 3365 C CA . LYS A 1 435 ? -11.799 8.392 25.096 1.00 97.62 435 LYS A CA 1
ATOM 3366 C C . LYS A 1 435 ? -12.294 9.679 24.453 1.00 97.62 435 LYS A C 1
ATOM 3368 O O . LYS A 1 435 ? -11.550 10.647 24.354 1.00 97.62 435 LYS A O 1
ATOM 3373 N N . SER A 1 436 ? -13.564 9.721 24.083 1.00 96.00 436 SER A N 1
ATOM 3374 C CA . SER A 1 436 ? -14.214 10.935 23.599 1.00 96.00 436 SER A CA 1
ATOM 3375 C C . SER A 1 436 ? -15.646 11.009 24.127 1.00 96.00 436 SER A C 1
ATOM 3377 O O . SER A 1 436 ? -16.316 9.977 24.195 1.00 96.00 436 SER A O 1
ATOM 3379 N N . PRO A 1 437 ? -16.144 12.191 24.534 1.00 92.75 437 PRO A N 1
ATOM 3380 C CA . PRO A 1 437 ? -17.553 12.344 24.875 1.00 92.75 437 PRO A CA 1
ATOM 3381 C C . PRO A 1 437 ? -18.459 12.208 23.642 1.00 92.75 437 PRO A C 1
ATOM 3383 O O . PRO A 1 437 ? -19.625 11.840 23.783 1.00 92.75 437 PRO A O 1
ATOM 3386 N N . GLN A 1 438 ? -17.933 12.478 22.445 1.00 94.19 438 GLN A N 1
ATOM 3387 C CA . GLN A 1 438 ? -18.608 12.279 21.169 1.00 94.19 438 GLN A CA 1
ATOM 3388 C C . GLN A 1 438 ? -18.222 10.926 20.561 1.00 94.19 438 GLN A C 1
ATOM 3390 O O . GLN A 1 438 ? -17.146 10.389 20.814 1.00 94.19 438 GLN A O 1
ATOM 3395 N N . GLY A 1 439 ? -19.110 10.360 19.744 1.00 94.94 439 GLY A N 1
ATOM 3396 C CA . GLY A 1 439 ? -18.761 9.192 18.942 1.00 94.94 439 GLY A CA 1
ATOM 3397 C C . GLY A 1 439 ? -17.782 9.587 17.840 1.00 94.94 439 GLY A C 1
ATOM 3398 O O . GLY A 1 439 ? -18.123 10.413 16.997 1.00 94.94 439 GLY A O 1
ATOM 3399 N N . VAL A 1 440 ? -16.609 8.956 17.818 1.00 96.62 440 VAL A N 1
ATOM 3400 C CA . VAL A 1 440 ? -15.623 9.059 16.732 1.00 96.62 440 VAL A CA 1
ATOM 3401 C C . VAL A 1 440 ? -15.347 7.683 16.135 1.00 96.62 440 VAL A C 1
ATOM 3403 O O . VAL A 1 440 ? -15.704 6.658 16.717 1.00 96.62 440 VAL A O 1
ATOM 3406 N N . VAL A 1 441 ? -14.713 7.652 14.972 1.00 96.94 441 VAL A N 1
ATOM 3407 C CA . VAL A 1 441 ? -14.159 6.445 14.358 1.00 96.94 441 VAL A CA 1
ATOM 3408 C C . VAL A 1 441 ? -12.642 6.576 14.419 1.00 96.94 441 VAL A C 1
ATOM 3410 O O . VAL A 1 441 ? -12.110 7.638 14.102 1.00 96.94 441 VAL A O 1
ATOM 3413 N N . ALA A 1 442 ? -11.955 5.530 14.872 1.00 96.50 442 ALA A N 1
ATOM 3414 C CA . ALA A 1 442 ? -10.515 5.559 15.089 1.00 96.50 442 ALA A CA 1
ATOM 3415 C C . ALA A 1 442 ? -9.843 4.331 14.473 1.00 96.50 442 ALA A C 1
ATOM 3417 O O . ALA A 1 442 ? -10.197 3.193 14.797 1.00 96.50 442 ALA A O 1
ATOM 3418 N N . GLU A 1 443 ? -8.842 4.577 13.636 1.00 96.31 443 GLU A N 1
ATOM 3419 C CA . GLU A 1 443 ? -7.983 3.552 13.048 1.00 96.31 443 GLU A CA 1
ATOM 3420 C C . GLU A 1 443 ? -6.520 3.891 13.308 1.00 96.31 443 GLU A C 1
ATOM 3422 O O . GLU A 1 443 ? -6.114 5.052 13.216 1.00 96.31 443 GLU A O 1
ATOM 3427 N N . ARG A 1 444 ? -5.735 2.868 13.646 1.00 95.12 444 ARG A N 1
ATOM 3428 C CA . ARG A 1 444 ? -4.287 2.974 13.808 1.00 95.12 444 ARG A CA 1
ATOM 3429 C C . ARG A 1 444 ? -3.618 2.224 12.669 1.00 95.12 444 ARG A C 1
ATOM 3431 O O . ARG A 1 444 ? -3.883 1.034 12.498 1.00 95.12 444 ARG A O 1
ATOM 3438 N N . SER A 1 445 ? -2.717 2.895 11.968 1.00 93.62 445 SER A N 1
ATOM 3439 C CA . SER A 1 445 ? -1.850 2.299 10.955 1.00 93.62 445 SER A CA 1
ATOM 3440 C C . SER A 1 445 ? -0.396 2.368 11.391 1.00 93.62 445 SER A C 1
ATOM 3442 O O . SER A 1 445 ? 0.032 3.371 11.961 1.00 93.62 445 SER A O 1
ATOM 3444 N N . GLN A 1 446 ? 0.378 1.342 11.076 1.00 91.56 446 GLN A N 1
ATOM 3445 C CA . GLN A 1 446 ? 1.812 1.313 11.317 1.00 91.56 446 GLN A CA 1
ATOM 3446 C C . GLN A 1 446 ? 2.521 0.972 10.014 1.00 91.56 446 GLN A C 1
ATOM 3448 O O . GLN A 1 446 ? 2.136 0.014 9.357 1.00 91.56 446 GLN A O 1
ATOM 3453 N N . TYR A 1 447 ? 3.556 1.728 9.664 1.00 88.38 447 TYR A N 1
ATOM 3454 C CA . TYR A 1 447 ? 4.436 1.468 8.525 1.00 88.38 447 TYR A CA 1
ATOM 3455 C C . TYR A 1 447 ? 5.833 1.214 9.068 1.00 88.38 447 TYR A C 1
ATOM 3457 O O . TYR A 1 447 ? 6.303 1.970 9.920 1.00 88.38 447 TYR A O 1
ATOM 3465 N N . PHE A 1 448 ? 6.504 0.160 8.625 1.00 86.56 448 PHE A N 1
ATOM 3466 C CA . PHE A 1 448 ? 7.773 -0.227 9.227 1.00 86.56 448 PHE A CA 1
ATOM 3467 C C . PHE A 1 448 ? 8.709 -0.928 8.250 1.00 86.56 448 PHE A C 1
ATOM 3469 O O . PHE A 1 448 ? 8.271 -1.477 7.244 1.00 86.56 448 PHE A O 1
ATOM 3476 N N . VAL A 1 449 ? 10.002 -0.928 8.581 1.00 77.69 449 VAL A N 1
ATOM 3477 C CA . VAL A 1 449 ? 10.991 -1.837 7.988 1.00 77.69 449 VAL A CA 1
ATOM 3478 C C . VAL A 1 449 ? 11.547 -2.719 9.098 1.00 77.69 449 VAL A C 1
ATOM 3480 O O . VAL A 1 449 ? 12.409 -2.308 9.876 1.00 77.69 449 VAL A O 1
ATOM 3483 N N . TYR A 1 450 ? 11.033 -3.940 9.184 1.00 76.38 450 TYR A N 1
ATOM 3484 C CA . TYR A 1 450 ? 11.435 -4.909 10.192 1.00 76.38 450 TYR A CA 1
ATOM 3485 C C . TYR A 1 450 ? 12.848 -5.429 9.897 1.00 76.38 450 TYR A C 1
ATOM 3487 O O . TYR A 1 450 ? 13.169 -5.787 8.760 1.00 76.38 450 TYR A O 1
ATOM 3495 N N . ASP A 1 451 ? 13.713 -5.392 10.916 1.00 74.12 451 ASP A N 1
ATOM 3496 C CA . ASP A 1 451 ? 15.144 -5.723 10.850 1.00 74.12 451 ASP A CA 1
ATOM 3497 C C . ASP A 1 451 ? 15.916 -5.055 9.695 1.00 74.12 451 ASP A C 1
ATOM 3499 O O . ASP A 1 451 ? 16.925 -5.573 9.219 1.00 74.12 451 ASP A O 1
ATOM 3503 N N . ASN A 1 452 ? 15.471 -3.872 9.248 1.00 67.06 452 ASN A N 1
ATOM 3504 C CA . ASN A 1 452 ? 16.002 -3.157 8.076 1.00 67.06 452 ASN A CA 1
ATOM 3505 C C . ASN A 1 452 ? 15.931 -3.957 6.757 1.00 67.06 452 ASN A C 1
ATOM 3507 O O . ASN A 1 452 ? 16.640 -3.631 5.804 1.00 67.06 452 ASN A O 1
ATOM 3511 N N . LEU A 1 453 ? 15.099 -5.001 6.698 1.00 65.88 453 LEU A N 1
ATOM 3512 C CA . LEU A 1 453 ? 15.015 -5.925 5.566 1.00 65.88 453 LEU A CA 1
ATOM 3513 C C . LEU A 1 453 ? 13.599 -6.080 5.015 1.00 65.88 453 LEU A C 1
ATOM 3515 O O . LEU A 1 453 ? 13.438 -6.195 3.802 1.00 65.88 453 LEU A O 1
ATOM 3519 N N . VAL A 1 454 ? 12.590 -6.117 5.888 1.00 68.44 454 VAL A N 1
ATOM 3520 C CA . VAL A 1 454 ? 11.213 -6.448 5.507 1.00 68.44 454 VAL A CA 1
ATOM 3521 C C . VAL A 1 454 ? 10.334 -5.214 5.672 1.00 68.44 454 VAL A C 1
ATOM 3523 O O . VAL A 1 454 ? 9.949 -4.898 6.801 1.00 68.44 454 VAL A O 1
ATOM 3526 N N . PRO A 1 455 ? 10.027 -4.485 4.589 1.00 75.62 455 PRO A N 1
ATOM 3527 C CA . PRO A 1 455 ? 9.035 -3.433 4.662 1.00 75.62 455 PRO A CA 1
ATOM 3528 C C . PRO A 1 455 ? 7.639 -4.021 4.836 1.00 75.62 455 PRO A C 1
ATOM 3530 O O . PRO A 1 455 ? 7.342 -5.121 4.367 1.00 75.62 455 PRO A O 1
ATOM 3533 N N . GLY A 1 456 ? 6.787 -3.288 5.535 1.00 81.31 456 GLY A N 1
ATOM 3534 C CA . GLY A 1 456 ? 5.407 -3.680 5.727 1.00 81.31 456 GLY A CA 1
ATOM 3535 C C . GLY A 1 456 ? 4.572 -2.569 6.330 1.00 81.31 456 GLY A C 1
ATOM 3536 O O . GLY A 1 456 ? 5.071 -1.523 6.761 1.00 81.31 456 GLY A O 1
ATOM 3537 N N . ALA A 1 457 ? 3.276 -2.823 6.369 1.00 87.94 457 ALA A N 1
ATOM 3538 C CA . ALA A 1 457 ? 2.352 -2.055 7.168 1.00 87.94 457 ALA A CA 1
ATOM 3539 C C . ALA A 1 457 ? 1.270 -2.965 7.726 1.00 87.94 457 ALA A C 1
ATOM 3541 O O . ALA A 1 457 ? 1.128 -4.106 7.306 1.00 87.94 457 ALA A O 1
ATOM 3542 N N . HIS A 1 458 ? 0.512 -2.429 8.667 1.00 87.62 458 HIS A N 1
ATOM 3543 C CA . HIS A 1 458 ? -0.789 -2.961 9.034 1.00 87.62 458 HIS A CA 1
ATOM 3544 C C . HIS A 1 458 ? -1.677 -1.799 9.469 1.00 87.62 458 HIS A C 1
ATOM 3546 O O . HIS A 1 458 ? -1.189 -0.758 9.923 1.00 87.62 458 HIS A O 1
ATOM 3552 N N . SER A 1 459 ? -2.987 -1.983 9.374 1.00 89.56 459 SER A N 1
ATOM 3553 C CA . SER A 1 459 ? -3.978 -1.058 9.921 1.00 89.56 459 SER A CA 1
ATOM 3554 C C . SER A 1 459 ? -5.018 -1.822 10.721 1.00 89.56 459 SER A C 1
ATOM 3556 O O . SER A 1 459 ? -5.297 -2.983 10.442 1.00 89.56 459 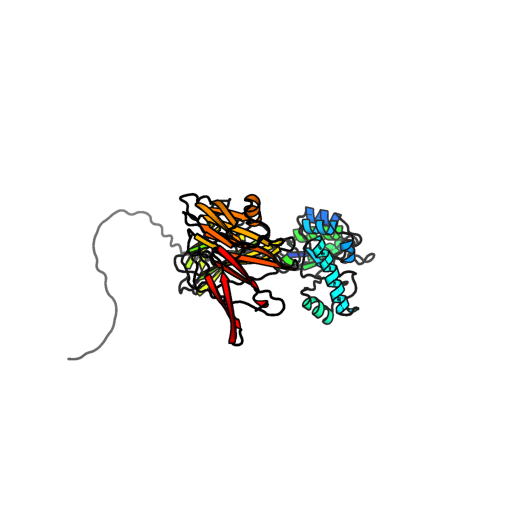SER A O 1
ATOM 3558 N N . GLY A 1 460 ? -5.608 -1.180 11.722 1.00 85.94 460 GLY A N 1
ATOM 3559 C CA . GLY A 1 460 ? -6.702 -1.783 12.466 1.00 85.94 460 GLY A CA 1
ATOM 3560 C C . GLY A 1 460 ? -7.556 -0.758 13.187 1.00 85.94 460 GLY A C 1
ATOM 3561 O O . GLY A 1 460 ? -7.058 0.223 13.749 1.00 85.94 460 GLY A O 1
ATOM 3562 N N . SER A 1 461 ? -8.862 -1.014 13.211 1.00 85.75 461 SER A N 1
ATOM 3563 C CA . SER A 1 461 ? -9.783 -0.303 14.089 1.00 85.75 461 SER A CA 1
ATOM 3564 C C . SER A 1 461 ? -9.501 -0.658 15.546 1.00 85.75 461 SER A C 1
ATOM 3566 O O . SER A 1 461 ? -9.289 -1.828 15.878 1.00 85.75 461 SER A O 1
ATOM 3568 N N . GLY A 1 462 ? -9.553 0.331 16.433 1.00 83.00 462 GLY A N 1
ATOM 3569 C CA . GLY A 1 462 ? -9.414 0.069 17.861 1.00 83.00 462 GLY A CA 1
ATOM 3570 C C . GLY A 1 462 ? -10.533 -0.834 18.378 1.00 83.00 462 GLY A C 1
ATOM 3571 O O . GLY A 1 462 ? -11.678 -0.774 17.928 1.00 83.00 462 GLY A O 1
ATOM 3572 N N . CYS A 1 463 ? -10.229 -1.653 19.379 1.00 87.44 463 CYS A N 1
ATOM 3573 C CA . CYS A 1 463 ? -11.254 -2.437 20.046 1.00 87.44 463 CYS A CA 1
ATOM 3574 C C . CYS A 1 463 ? -12.164 -1.504 20.858 1.00 87.44 463 CYS A C 1
ATOM 3576 O O . CYS A 1 463 ? -11.671 -0.763 21.702 1.00 87.44 463 CYS A O 1
ATOM 3578 N N . CYS A 1 464 ? -13.485 -1.539 20.664 1.00 88.62 464 CYS A N 1
ATOM 3579 C CA . CYS A 1 464 ? -14.405 -0.677 21.425 1.00 88.62 464 CYS A CA 1
ATOM 3580 C C . CYS A 1 464 ? -14.692 -1.193 22.849 1.00 88.62 464 CYS A C 1
ATOM 3582 O O . CYS A 1 464 ? -15.193 -0.449 23.697 1.00 88.62 464 CYS A O 1
ATOM 3584 N N . ARG A 1 465 ? -14.428 -2.481 23.126 1.00 87.31 465 ARG A N 1
ATOM 3585 C CA . ARG A 1 465 ? -14.706 -3.135 24.419 1.00 87.31 465 ARG A CA 1
ATOM 3586 C C . ARG A 1 465 ? -13.719 -4.274 24.708 1.00 87.31 465 ARG A C 1
ATOM 3588 O O . ARG A 1 465 ? -13.730 -5.250 23.960 1.00 87.31 465 ARG A O 1
ATOM 3595 N N . PRO A 1 466 ? -12.952 -4.231 25.814 1.00 87.44 466 PRO A N 1
ATOM 3596 C CA . PRO A 1 466 ? -12.100 -5.343 26.216 1.00 87.44 466 PRO A CA 1
ATOM 3597 C C . PRO A 1 466 ? -12.930 -6.610 26.422 1.00 87.44 466 PRO A C 1
ATOM 3599 O O . PRO A 1 466 ? -14.074 -6.544 26.882 1.00 87.44 466 PRO A O 1
ATOM 3602 N N . ARG A 1 467 ? -12.344 -7.762 26.103 1.00 90.62 467 ARG A N 1
ATOM 3603 C CA . ARG A 1 467 ? -12.961 -9.077 26.297 1.00 90.62 467 ARG A CA 1
ATOM 3604 C C . ARG A 1 467 ? -12.053 -9.988 27.104 1.00 90.62 467 ARG A C 1
ATOM 3606 O O . ARG A 1 467 ? -10.846 -9.770 27.150 1.00 90.62 467 ARG A O 1
ATOM 3613 N N . GLN A 1 468 ? -12.669 -10.988 27.730 1.00 90.94 468 GLN A N 1
ATOM 3614 C CA . GLN A 1 468 ? -11.969 -12.029 28.486 1.00 90.94 468 GLN A CA 1
ATOM 3615 C C . GLN A 1 468 ? -11.385 -13.115 27.575 1.00 90.94 468 GLN A C 1
ATOM 3617 O O . GLN A 1 468 ? -10.446 -13.794 27.969 1.00 90.94 468 GLN A O 1
ATOM 3622 N N . GLU A 1 469 ? -11.915 -13.253 26.358 1.00 93.25 469 GLU A N 1
ATOM 3623 C CA . GLU A 1 469 ? -11.524 -14.284 25.399 1.00 93.25 469 GLU A CA 1
ATOM 3624 C C . GLU A 1 469 ? -11.298 -13.657 24.023 1.00 93.25 469 GLU A C 1
ATOM 3626 O O . GLU A 1 469 ? -12.073 -12.799 23.583 1.00 93.25 469 GLU A O 1
ATOM 3631 N N . TRP A 1 470 ? -10.225 -14.095 23.367 1.00 91.88 470 TRP A N 1
ATOM 3632 C CA . TRP A 1 470 ? -9.786 -13.647 22.050 1.00 91.88 470 TRP A CA 1
ATOM 3633 C C . TRP A 1 470 ? -9.323 -14.854 21.241 1.00 91.88 470 TRP A C 1
ATOM 3635 O O . TRP A 1 470 ? -8.650 -15.733 21.775 1.00 91.88 470 TRP A O 1
ATOM 3645 N N . TYR A 1 471 ? -9.666 -14.873 19.955 1.00 90.19 471 TYR A N 1
ATOM 3646 C CA . TYR A 1 471 ? -9.267 -15.920 19.021 1.00 90.19 471 TYR A CA 1
ATOM 3647 C C . TYR A 1 471 ? -8.523 -15.292 17.852 1.00 90.19 471 TYR A C 1
ATOM 3649 O O . TYR A 1 471 ? -8.990 -14.312 17.272 1.00 90.19 471 TYR A O 1
ATOM 3657 N N . PHE A 1 472 ? -7.393 -15.891 17.496 1.00 90.06 472 PHE A N 1
ATOM 3658 C CA . PHE A 1 472 ? -6.595 -15.525 16.334 1.00 90.06 472 PHE A CA 1
ATOM 3659 C C . PHE A 1 472 ? -6.509 -16.768 15.455 1.00 90.06 472 PHE A C 1
ATOM 3661 O O . PHE A 1 472 ? -5.946 -17.780 15.865 1.00 90.06 472 PHE A O 1
ATOM 3668 N N . ALA A 1 473 ? -7.158 -16.725 14.291 1.00 87.88 473 ALA A N 1
ATOM 3669 C CA . ALA A 1 473 ? -7.231 -17.875 13.389 1.00 87.88 473 ALA A CA 1
ATOM 3670 C C . ALA A 1 473 ? -5.942 -18.074 12.576 1.00 87.88 473 ALA A C 1
ATOM 3672 O O . ALA A 1 473 ? -5.727 -19.147 12.017 1.00 87.88 473 ALA A O 1
ATOM 3673 N N . GLU A 1 474 ? -5.097 -17.047 12.514 1.00 83.44 474 GLU A N 1
ATOM 3674 C CA . GLU A 1 474 ? -3.860 -17.041 11.749 1.00 83.44 474 GLU A CA 1
ATOM 3675 C C . GLU A 1 474 ? -2.639 -16.878 12.658 1.00 83.44 474 GLU A C 1
ATOM 3677 O O . GLU A 1 474 ? -2.675 -16.183 13.675 1.00 83.44 474 GLU A O 1
ATOM 3682 N N . GLY A 1 475 ? -1.554 -17.546 12.272 1.00 85.00 475 GLY A N 1
ATOM 3683 C CA . GLY A 1 475 ? -0.252 -17.509 12.921 1.00 85.00 475 GLY A CA 1
ATOM 3684 C C . GLY A 1 475 ? 0.678 -18.547 12.295 1.00 85.00 475 GLY A C 1
ATOM 3685 O O . GLY A 1 475 ? 0.232 -19.576 11.786 1.00 85.00 475 GLY A O 1
ATOM 3686 N N . THR A 1 476 ? 1.984 -18.290 12.301 1.00 84.06 476 THR A N 1
ATOM 3687 C CA . THR A 1 476 ? 2.977 -19.228 11.767 1.00 84.06 476 THR A CA 1
ATOM 3688 C C . THR A 1 476 ? 4.298 -19.106 12.513 1.00 84.06 476 THR A C 1
ATOM 3690 O O . THR A 1 476 ? 4.786 -18.010 12.763 1.00 84.06 476 THR A O 1
ATOM 3693 N N . THR A 1 477 ? 4.893 -20.253 12.834 1.00 85.38 477 THR A N 1
ATOM 3694 C CA . THR A 1 477 ? 6.261 -20.380 13.364 1.00 85.38 477 THR A CA 1
ATOM 3695 C C . THR A 1 477 ? 7.220 -20.954 12.316 1.00 85.38 477 THR A C 1
ATOM 3697 O O . THR A 1 477 ? 8.336 -21.372 12.628 1.00 85.38 477 THR A O 1
ATOM 3700 N N . ARG A 1 478 ? 6.793 -21.011 11.043 1.00 81.50 478 ARG A N 1
ATOM 3701 C CA . ARG A 1 478 ? 7.629 -21.508 9.944 1.00 81.50 478 ARG A CA 1
ATOM 3702 C C . ARG A 1 478 ? 8.899 -20.674 9.822 1.00 81.50 478 ARG A C 1
ATOM 3704 O O . ARG A 1 478 ? 8.928 -19.481 10.116 1.00 81.50 478 ARG A O 1
ATOM 3711 N N . ARG A 1 479 ? 9.951 -21.311 9.306 1.00 74.75 479 ARG A N 1
ATOM 3712 C CA . ARG A 1 479 ? 11.212 -20.639 8.983 1.00 74.75 479 ARG A CA 1
ATOM 3713 C C . ARG A 1 479 ? 10.934 -19.384 8.140 1.00 74.75 479 ARG A C 1
ATOM 3715 O O . ARG A 1 479 ? 10.192 -19.474 7.166 1.00 74.75 479 ARG A O 1
ATOM 3722 N N . PHE A 1 480 ? 11.580 -18.275 8.508 1.00 72.88 480 PHE A N 1
ATOM 3723 C CA . PHE A 1 480 ? 11.449 -16.938 7.903 1.00 72.88 480 PHE A CA 1
ATOM 3724 C C . PHE A 1 480 ? 10.192 -16.133 8.277 1.00 72.88 480 PHE A C 1
ATOM 3726 O O . PHE A 1 480 ? 9.971 -15.083 7.685 1.00 72.88 480 PHE A O 1
ATOM 3733 N N . PHE A 1 481 ? 9.407 -16.575 9.263 1.00 78.56 481 PHE A N 1
ATOM 3734 C CA . PHE A 1 481 ? 8.333 -15.775 9.857 1.00 78.56 481 PHE A CA 1
ATOM 3735 C C . PHE A 1 481 ? 8.659 -15.434 11.308 1.00 78.56 481 PHE A C 1
ATOM 3737 O O . PHE A 1 481 ? 9.136 -16.304 12.033 1.00 78.56 481 PHE A O 1
ATOM 3744 N N . ASP A 1 482 ? 8.340 -14.211 11.729 1.00 84.75 482 ASP A N 1
ATOM 3745 C CA . ASP A 1 482 ? 8.329 -13.791 13.131 1.00 84.75 482 ASP A CA 1
ATOM 3746 C C . ASP A 1 482 ? 6.898 -13.400 13.524 1.00 84.75 482 ASP A C 1
ATOM 3748 O O . ASP A 1 482 ? 6.349 -12.411 13.042 1.00 84.75 482 ASP A O 1
ATOM 3752 N N . GLY A 1 483 ? 6.279 -14.205 14.383 1.00 88.62 483 GLY A N 1
ATOM 3753 C CA . GLY A 1 483 ? 4.958 -13.961 14.942 1.00 88.62 483 GLY A CA 1
ATOM 3754 C C . GLY A 1 483 ? 5.048 -13.287 16.306 1.00 88.62 483 GLY A C 1
ATOM 3755 O O . GLY A 1 483 ? 5.841 -13.690 17.162 1.00 88.62 483 GLY A O 1
ATOM 3756 N N . TYR A 1 484 ? 4.183 -12.303 16.541 1.00 90.56 484 TYR A N 1
ATOM 3757 C CA . TYR A 1 484 ? 4.075 -11.608 17.819 1.00 90.56 484 TYR A CA 1
ATOM 3758 C C . TYR A 1 484 ? 2.624 -11.548 18.287 1.00 90.56 484 TYR A C 1
ATOM 3760 O O . TYR A 1 484 ? 1.720 -11.278 17.502 1.00 90.56 484 TYR A O 1
ATOM 3768 N N . LEU A 1 485 ? 2.412 -11.761 19.584 1.00 93.06 485 LEU A N 1
ATOM 3769 C CA . LEU A 1 485 ? 1.136 -11.529 20.250 1.00 93.06 485 LEU A CA 1
ATOM 3770 C C . LEU A 1 485 ? 1.300 -10.381 21.242 1.00 93.06 485 LEU A C 1
ATOM 3772 O O . LEU A 1 485 ? 2.131 -10.448 22.149 1.00 93.06 485 LEU A O 1
ATOM 3776 N N . VAL A 1 486 ? 0.502 -9.329 21.085 1.00 93.56 486 VAL A N 1
ATOM 3777 C CA . VAL A 1 486 ? 0.541 -8.171 21.979 1.00 93.56 486 VAL A CA 1
ATOM 3778 C C . VAL A 1 486 ? -0.646 -8.194 22.927 1.00 93.56 486 VAL A C 1
ATOM 3780 O O . VAL A 1 486 ? -1.802 -8.182 22.512 1.00 93.56 486 VAL A O 1
ATOM 3783 N N . LEU A 1 487 ? -0.344 -8.189 24.222 1.00 94.56 487 LEU A N 1
ATOM 3784 C CA . LEU A 1 487 ? -1.321 -8.151 25.296 1.00 94.56 487 LEU A CA 1
ATOM 3785 C C . LEU A 1 487 ? -1.282 -6.790 25.982 1.00 94.56 487 LEU A C 1
ATOM 3787 O O . LEU A 1 487 ? -0.209 -6.260 26.261 1.00 94.56 487 LEU A O 1
ATOM 3791 N N . PHE A 1 488 ? -2.452 -6.254 26.312 1.00 95.00 488 PHE A N 1
ATOM 3792 C CA . PHE A 1 488 ? -2.586 -5.023 27.082 1.00 95.00 488 PHE A CA 1
ATOM 3793 C C . PHE A 1 488 ? -3.670 -5.195 28.142 1.00 95.00 488 PHE A C 1
ATOM 3795 O O . PHE A 1 488 ? -4.800 -5.566 27.823 1.00 95.00 488 PHE A O 1
ATOM 3802 N N . ASN A 1 489 ? -3.324 -4.924 29.402 1.00 94.62 489 ASN A N 1
ATOM 3803 C CA . ASN A 1 489 ? -4.248 -4.941 30.527 1.00 94.62 489 ASN A CA 1
ATOM 3804 C C . ASN A 1 489 ? -4.699 -3.506 30.864 1.00 94.62 489 ASN A C 1
ATOM 3806 O O . ASN A 1 489 ? -4.023 -2.817 31.629 1.00 94.62 489 ASN A O 1
ATOM 3810 N N . PRO A 1 490 ? -5.862 -3.042 30.369 1.00 92.38 490 PRO A N 1
ATOM 3811 C CA . PRO A 1 490 ? -6.376 -1.713 30.694 1.00 92.38 490 PRO A CA 1
ATOM 3812 C C . PRO A 1 490 ? -7.008 -1.622 32.097 1.00 92.38 490 PRO A C 1
ATOM 3814 O O . PRO A 1 490 ? -7.563 -0.576 32.452 1.00 92.38 490 PRO A O 1
ATOM 3817 N N . CYS A 1 491 ? -7.020 -2.707 32.880 1.00 90.75 491 CYS A N 1
ATOM 3818 C CA . CYS A 1 491 ? -7.613 -2.729 34.213 1.00 90.75 491 CYS A CA 1
ATOM 3819 C C . CYS A 1 491 ? -6.706 -2.047 35.245 1.00 90.75 491 CYS A C 1
ATOM 3821 O O . CYS A 1 491 ? -5.503 -1.877 35.061 1.00 90.75 491 CYS A O 1
ATOM 3823 N N . ARG A 1 492 ? -7.298 -1.688 36.390 1.00 90.00 492 ARG A N 1
ATOM 3824 C CA . ARG A 1 492 ? -6.583 -1.107 37.545 1.00 90.00 492 ARG A CA 1
ATOM 3825 C C . ARG A 1 492 ? -5.983 -2.157 38.486 1.00 90.00 492 ARG A C 1
ATOM 3827 O O . ARG A 1 492 ? -5.512 -1.812 39.563 1.00 90.00 492 ARG A O 1
ATOM 3834 N N . TYR A 1 493 ? -6.041 -3.424 38.104 1.00 93.31 493 TYR A N 1
ATOM 3835 C CA . TYR A 1 493 ? -5.544 -4.561 38.869 1.00 93.31 493 TYR A CA 1
ATOM 3836 C C . TYR A 1 493 ? -4.801 -5.519 37.937 1.00 93.31 493 TYR A C 1
ATOM 3838 O O . TYR A 1 493 ? -4.999 -5.485 36.719 1.00 93.31 493 TYR A O 1
ATOM 3846 N N . ALA A 1 494 ? -3.927 -6.339 38.520 1.00 94.62 494 ALA A N 1
ATOM 3847 C CA . ALA A 1 494 ? -3.220 -7.377 37.786 1.00 94.62 494 ALA A CA 1
ATOM 3848 C C . ALA A 1 494 ? -4.206 -8.431 37.264 1.00 94.62 494 ALA A C 1
ATOM 3850 O O . ALA A 1 494 ? -5.185 -8.753 37.940 1.00 94.62 494 ALA A O 1
ATOM 3851 N N . THR A 1 495 ? -3.963 -8.915 36.050 1.00 94.38 495 THR A N 1
ATOM 3852 C CA . THR A 1 495 ? -4.821 -9.885 35.374 1.00 94.38 495 THR A CA 1
ATOM 3853 C C . THR A 1 495 ? -3.965 -11.049 34.875 1.00 94.38 495 THR A C 1
ATOM 3855 O O . THR A 1 495 ? -3.089 -10.817 34.034 1.00 94.38 495 THR A O 1
ATOM 3858 N N . PRO A 1 496 ? -4.221 -12.287 35.334 1.00 95.50 496 PRO A N 1
ATOM 3859 C CA . PRO A 1 496 ? -3.630 -13.470 34.731 1.00 95.50 496 PRO A CA 1
ATOM 3860 C C . PRO A 1 496 ? -4.257 -13.708 33.356 1.00 95.50 496 PRO A C 1
ATOM 3862 O O . PRO A 1 496 ? -5.480 -13.718 33.206 1.00 95.50 496 PRO A O 1
ATOM 3865 N N . VAL A 1 497 ? -3.416 -13.925 32.352 1.00 95.75 497 VAL A N 1
ATOM 3866 C CA . VAL A 1 497 ? -3.816 -14.262 30.987 1.00 95.75 497 VAL A CA 1
ATOM 3867 C C . VAL A 1 497 ? -3.262 -15.631 30.646 1.00 95.75 497 VAL A C 1
ATOM 3869 O O . VAL A 1 497 ? -2.059 -15.865 30.739 1.00 95.75 497 VAL A O 1
ATOM 3872 N N . LYS A 1 498 ? -4.144 -16.532 30.222 1.00 96.44 498 LYS A N 1
ATOM 3873 C CA . LYS A 1 498 ? -3.748 -17.811 29.645 1.00 96.44 498 LYS A CA 1
ATOM 3874 C C . LYS A 1 498 ? -3.722 -17.684 28.128 1.00 96.44 498 LYS A C 1
ATOM 3876 O O . LYS A 1 498 ? -4.729 -17.313 27.530 1.00 96.44 498 LYS A O 1
ATOM 3881 N N . VAL A 1 499 ? -2.585 -17.997 27.521 1.00 95.56 499 VAL A N 1
ATOM 3882 C CA . VAL A 1 499 ? -2.393 -18.016 26.070 1.00 95.56 499 VAL A CA 1
ATOM 3883 C C . VAL A 1 499 ? -2.265 -19.466 25.628 1.00 95.56 499 VAL A C 1
ATOM 3885 O O . VAL A 1 499 ? -1.401 -20.180 26.129 1.00 95.56 499 VAL A O 1
ATOM 3888 N N . SER A 1 500 ? -3.116 -19.899 24.701 1.00 94.19 500 SER A N 1
ATOM 3889 C CA . SER A 1 500 ? -3.088 -21.251 24.137 1.00 94.19 500 SER A CA 1
ATOM 3890 C C . SER A 1 500 ? -2.694 -21.178 22.659 1.00 94.19 500 SER A C 1
ATOM 3892 O O . SER A 1 500 ? -3.423 -20.606 21.851 1.00 94.19 500 SER A O 1
ATOM 3894 N N . PHE A 1 501 ? -1.548 -21.756 22.307 1.00 92.75 501 PHE A N 1
ATOM 3895 C CA . PHE A 1 501 ? -1.069 -21.915 20.935 1.00 92.75 501 PHE A CA 1
ATOM 3896 C C . PHE A 1 501 ? -1.547 -23.261 20.394 1.00 92.75 501 PHE A C 1
ATOM 3898 O O . PHE A 1 501 ? -1.308 -24.289 21.026 1.00 92.75 501 PHE A O 1
ATOM 3905 N N . LEU A 1 502 ? -2.228 -23.254 19.247 1.00 91.62 502 LEU A N 1
ATOM 3906 C CA . LEU A 1 502 ? -2.829 -24.443 18.637 1.00 91.62 502 LEU A CA 1
ATOM 3907 C C . LEU A 1 502 ? -2.163 -24.713 17.280 1.00 91.62 502 LEU A C 1
ATOM 3909 O O . LEU A 1 502 ? -2.273 -23.901 16.361 1.00 91.62 502 LEU A O 1
ATOM 3913 N N . GLY A 1 503 ? -1.450 -25.832 17.175 1.00 88.69 503 GLY A N 1
ATOM 3914 C CA . GLY A 1 503 ? -0.763 -26.293 15.972 1.00 88.69 503 GLY A CA 1
ATOM 3915 C C . GLY A 1 503 ? -1.711 -26.950 14.969 1.00 88.69 503 GLY A C 1
ATOM 3916 O O . GLY A 1 503 ? -2.737 -27.533 15.323 1.00 88.69 503 GLY A O 1
ATOM 3917 N N . SER A 1 504 ? -1.363 -26.878 13.682 1.00 86.94 504 SER A N 1
ATOM 3918 C CA . SER A 1 504 ? -2.166 -27.465 12.595 1.00 86.94 504 SER A CA 1
ATOM 3919 C C . SER A 1 504 ? -2.210 -28.999 12.606 1.00 86.94 504 SER A C 1
ATOM 3921 O O . SER A 1 504 ? -3.058 -29.599 11.953 1.00 86.94 504 SER A O 1
ATOM 3923 N N . ASP A 1 505 ? -1.274 -29.629 13.306 1.00 87.06 505 ASP A N 1
ATOM 3924 C CA . ASP A 1 505 ? -1.175 -31.069 13.560 1.00 87.06 505 ASP A CA 1
ATOM 3925 C C . ASP A 1 505 ? -1.990 -31.526 14.782 1.00 87.06 505 ASP A C 1
ATOM 3927 O O . ASP A 1 505 ? -2.055 -32.722 15.063 1.00 87.06 505 ASP A O 1
ATOM 3931 N N . GLY A 1 506 ? -2.665 -30.595 15.465 1.00 87.00 506 GLY A N 1
ATOM 3932 C CA . GLY A 1 506 ? -3.428 -30.861 16.681 1.00 87.00 506 GLY A CA 1
ATOM 3933 C C . GLY A 1 506 ? -2.610 -30.727 17.965 1.00 87.00 506 GLY A C 1
ATOM 3934 O O . GLY A 1 506 ? -3.183 -30.891 19.044 1.00 87.00 506 GLY A O 1
ATOM 3935 N N . ASP A 1 507 ? -1.317 -30.398 17.874 1.00 87.94 507 ASP A N 1
ATOM 3936 C CA . ASP A 1 507 ? -0.510 -30.083 19.049 1.00 87.94 507 ASP A CA 1
ATOM 3937 C C . ASP A 1 507 ? -0.987 -28.775 19.690 1.00 87.94 507 ASP A C 1
ATOM 3939 O O . ASP A 1 507 ? -1.520 -27.875 19.037 1.00 87.94 507 ASP A O 1
ATOM 3943 N N . SER A 1 508 ? -0.808 -28.652 21.003 1.00 91.06 508 SER A N 1
ATOM 3944 C CA . SER A 1 508 ? -1.147 -27.423 21.716 1.00 91.06 508 SER A CA 1
ATOM 3945 C C . SER A 1 508 ? -0.150 -27.131 22.822 1.00 91.06 508 SER A C 1
ATOM 3947 O O . SER A 1 508 ? 0.333 -28.048 23.490 1.00 91.06 508 SER A O 1
ATOM 3949 N N . ARG A 1 509 ? 0.114 -25.846 23.049 1.00 89.88 509 ARG A N 1
ATOM 3950 C CA . ARG A 1 509 ? 0.929 -25.360 24.163 1.00 89.88 509 ARG A CA 1
ATOM 3951 C C . ARG A 1 509 ? 0.212 -24.230 24.877 1.00 89.88 509 ARG A C 1
ATOM 3953 O O . ARG A 1 509 ? -0.450 -23.416 24.243 1.00 89.88 509 ARG A O 1
ATOM 3960 N N . GLU A 1 510 ? 0.373 -24.161 26.192 1.00 94.00 510 GLU A N 1
ATOM 3961 C CA . GLU A 1 510 ? -0.163 -23.071 27.003 1.00 94.00 510 GLU A CA 1
ATOM 3962 C C . GLU A 1 510 ? 0.958 -22.286 27.691 1.00 94.00 510 GLU A C 1
ATOM 3964 O O . GLU A 1 510 ? 1.934 -22.860 28.177 1.00 94.00 510 GLU A O 1
ATOM 3969 N N . GLU A 1 511 ? 0.786 -20.972 27.771 1.00 93.06 511 GLU A N 1
ATOM 3970 C CA . GLU A 1 511 ? 1.609 -20.060 28.559 1.00 93.06 511 GLU A CA 1
ATOM 3971 C C . GLU A 1 511 ? 0.704 -19.236 29.483 1.00 93.06 511 GLU A C 1
ATOM 3973 O O . GLU A 1 511 ? -0.346 -18.745 29.069 1.00 93.06 511 GLU A O 1
ATOM 3978 N N . ASN A 1 512 ? 1.109 -19.077 30.745 1.00 94.94 512 ASN A N 1
ATOM 3979 C CA . ASN A 1 512 ? 0.435 -18.186 31.686 1.00 94.94 512 ASN A CA 1
ATOM 3980 C C . ASN A 1 512 ? 1.253 -16.906 31.845 1.00 94.94 512 ASN A C 1
ATOM 3982 O O . ASN A 1 512 ? 2.435 -16.946 32.187 1.00 94.94 512 ASN A O 1
ATOM 3986 N N . VAL A 1 513 ? 0.600 -15.772 31.628 1.00 94.50 513 VAL A N 1
ATOM 3987 C CA . VAL A 1 513 ? 1.199 -14.444 31.656 1.00 94.50 513 VAL A CA 1
ATOM 3988 C C . VAL A 1 513 ? 0.476 -13.605 32.694 1.00 94.50 513 VAL A C 1
ATOM 3990 O O . VAL A 1 513 ? -0.707 -13.319 32.551 1.00 94.50 513 VAL A O 1
ATOM 3993 N N . GLU A 1 514 ? 1.191 -13.164 33.723 1.00 94.88 514 GLU A N 1
ATOM 3994 C CA . GLU A 1 514 ? 0.664 -12.164 34.649 1.00 94.88 514 GLU A CA 1
ATOM 3995 C C . GLU A 1 514 ? 0.890 -10.766 34.060 1.00 94.88 514 GLU A C 1
ATOM 3997 O O . GLU A 1 514 ? 2.032 -10.394 33.777 1.00 94.88 514 GLU A O 1
ATOM 4002 N N . LEU A 1 515 ? -0.183 -9.995 33.866 1.00 94.44 515 LEU A N 1
ATOM 4003 C CA . LEU A 1 515 ? -0.104 -8.601 33.424 1.00 94.44 515 LEU A CA 1
ATOM 4004 C C . LEU A 1 515 ? -0.484 -7.676 34.569 1.00 94.44 515 LEU A C 1
ATOM 4006 O O . LEU A 1 515 ? -1.636 -7.671 35.008 1.00 94.44 515 LEU A O 1
ATOM 4010 N N . ALA A 1 516 ? 0.445 -6.834 35.013 1.00 95.31 516 ALA A N 1
ATOM 4011 C CA . ALA A 1 516 ? 0.147 -5.797 35.992 1.00 95.31 516 ALA A CA 1
ATOM 4012 C C . ALA A 1 516 ? -0.912 -4.800 35.471 1.00 95.31 516 ALA A C 1
ATOM 4014 O O . ALA A 1 516 ? -1.237 -4.747 34.282 1.00 95.31 516 ALA A O 1
ATOM 4015 N N . ALA A 1 517 ? -1.476 -4.001 36.376 1.00 93.44 517 ALA A N 1
ATOM 4016 C CA . ALA A 1 517 ? -2.445 -2.966 36.027 1.00 93.44 517 ALA A CA 1
ATOM 4017 C C . ALA A 1 517 ? -1.851 -1.952 35.032 1.00 93.44 517 ALA A C 1
ATOM 4019 O O . ALA A 1 517 ? -0.793 -1.382 35.295 1.00 93.44 517 ALA A O 1
ATOM 4020 N N . GLY A 1 518 ? -2.532 -1.706 33.910 1.00 92.00 518 GLY A N 1
ATOM 4021 C CA . GLY A 1 518 ? -2.066 -0.781 32.872 1.00 92.00 518 GLY A CA 1
ATOM 4022 C C . GLY A 1 518 ? -0.850 -1.270 32.080 1.00 92.00 518 GLY A C 1
ATOM 4023 O O . GLY A 1 518 ? -0.301 -0.500 31.299 1.00 92.00 518 GLY A O 1
ATOM 4024 N N . GLN A 1 519 ? -0.400 -2.509 32.278 1.00 93.75 519 GLN A N 1
ATOM 4025 C CA . GLN A 1 519 ? 0.779 -3.038 31.604 1.00 93.75 519 GLN A CA 1
ATOM 4026 C C . GLN A 1 519 ? 0.433 -3.582 30.219 1.00 93.75 519 GLN A C 1
ATOM 4028 O O . GLN A 1 519 ? -0.597 -4.240 30.031 1.00 93.75 519 GLN A O 1
ATOM 4033 N N . ARG A 1 520 ? 1.351 -3.386 29.269 1.00 93.81 520 ARG A N 1
ATOM 4034 C CA . ARG A 1 520 ? 1.399 -4.163 28.028 1.00 93.81 520 ARG A CA 1
ATOM 4035 C C . ARG A 1 520 ? 2.572 -5.139 28.001 1.00 93.81 520 ARG A C 1
ATOM 4037 O O . ARG A 1 520 ? 3.586 -4.922 28.662 1.00 93.81 520 ARG A O 1
ATOM 4044 N N . ARG A 1 521 ? 2.454 -6.192 27.193 1.00 93.31 521 ARG A N 1
ATOM 4045 C CA . ARG A 1 521 ? 3.519 -7.168 26.942 1.00 93.31 521 ARG A CA 1
ATOM 4046 C C . ARG A 1 521 ? 3.450 -7.685 25.507 1.00 93.31 521 ARG A C 1
ATOM 4048 O O . ARG A 1 521 ? 2.377 -8.045 25.035 1.00 93.31 521 ARG A O 1
ATOM 4055 N N . THR A 1 522 ? 4.599 -7.755 24.840 1.00 92.94 522 THR A N 1
ATOM 4056 C CA . THR A 1 522 ? 4.763 -8.463 23.562 1.00 92.94 522 THR A CA 1
ATOM 4057 C C . THR A 1 522 ? 5.295 -9.864 23.846 1.00 92.94 522 THR A C 1
ATOM 4059 O O . THR A 1 522 ? 6.307 -10.007 24.532 1.00 92.94 522 THR A O 1
ATOM 4062 N N . LEU A 1 523 ? 4.634 -10.890 23.323 1.00 92.19 523 LEU A N 1
ATOM 4063 C CA . LEU A 1 523 ? 5.109 -12.271 23.322 1.00 92.19 523 LEU A CA 1
ATOM 4064 C C . LEU A 1 523 ? 5.567 -12.618 21.909 1.00 92.19 523 LEU A C 1
ATOM 4066 O O . LEU A 1 523 ? 4.834 -12.369 20.953 1.00 92.19 523 LEU A O 1
ATOM 4070 N N . ARG A 1 524 ? 6.759 -13.194 21.766 1.00 90.88 524 ARG A N 1
ATOM 4071 C CA . ARG A 1 524 ? 7.223 -13.724 20.483 1.00 90.88 524 ARG A CA 1
ATOM 4072 C C . ARG A 1 524 ? 6.735 -15.161 20.343 1.00 90.88 524 ARG A C 1
ATOM 4074 O O . ARG A 1 524 ? 7.121 -16.026 21.117 1.00 90.88 524 ARG A O 1
ATOM 4081 N N . VAL A 1 525 ? 5.884 -15.406 19.354 1.00 88.69 525 VAL A N 1
ATOM 4082 C CA . VAL A 1 525 ? 5.233 -16.703 19.114 1.00 88.69 525 VAL A CA 1
ATOM 4083 C C . VAL A 1 525 ? 6.243 -17.763 18.662 1.00 88.69 525 VAL A C 1
ATOM 4085 O O . VAL A 1 525 ? 6.039 -18.943 18.892 1.00 88.69 525 VAL A O 1
ATOM 4088 N N . ASN A 1 526 ? 7.358 -17.366 18.051 1.00 84.62 526 ASN A N 1
ATOM 4089 C CA . ASN A 1 526 ? 8.408 -18.293 17.612 1.00 84.62 526 ASN A CA 1
ATOM 4090 C C . ASN A 1 526 ? 9.263 -18.865 18.743 1.00 84.62 526 ASN A C 1
ATOM 4092 O O . ASN A 1 526 ? 9.915 -19.886 18.541 1.00 84.62 526 ASN A O 1
ATOM 4096 N N . ASP A 1 527 ? 9.292 -18.200 19.898 1.00 81.25 527 ASP A N 1
ATOM 4097 C CA . ASP A 1 527 ? 10.008 -18.700 21.075 1.00 81.25 527 ASP A CA 1
ATOM 4098 C C . ASP A 1 527 ? 9.158 -19.734 21.836 1.00 81.25 527 ASP A C 1
ATOM 4100 O O . ASP A 1 527 ? 9.582 -20.259 22.873 1.00 81.25 527 ASP A O 1
ATOM 4104 N N . SER A 1 528 ? 7.947 -19.992 21.324 1.00 61.22 528 SER A N 1
ATOM 4105 C CA . SER A 1 528 ? 6.926 -20.809 21.945 1.00 61.22 528 SER A CA 1
ATOM 4106 C C . SER A 1 528 ? 6.826 -22.227 21.405 1.00 61.22 528 SER A C 1
ATOM 4108 O O . SER A 1 528 ? 7.019 -22.450 20.197 1.00 61.22 528 SER A O 1
#

Radius of gyration: 31.89 Å; chains: 1; bounding box: 112×57×82 Å

Secondary structure (DSSP, 8-state):
-------------------------------------------PPPPPEEEEEEEE-TT--THHHHHHHHTT---EEEE-HHHHHH-HHHHHHHHHTT-EEEE--SS---GGGS-HHHHHHHHHHHHHHHHHHH----SEE--GGG---HHHHHHHHHTT-EE---SEE--GGGGGGPPPHHHHHHHHHHH--TTEEEEEETT-TTHHHHHHHHHHHHHHTTPEEE-HHHHTT-SS--------PPPSS-EEEEEES--B-STTEEEEEEEEE-SSS-EEEEEEEEETTEEEEEEEEE-TTEEEEEEHHHH----SB-EEEEEEEEEEEEEEEEEEE-STT-EEEEEEEPBSS-EEEEEE---B-STTEEEEEEEEE--SSSPEEEEEEEEETTEEEEEEEEEE-TTEEEEEEHHHHHHHTT--SS--B-EEEEEEEEEEEEEEEEEEEETTTEEEEEEEEPBSS--S---------STT---EEEEE--SSS-EEEEEEEE-TTS-EEEEEEEE-TT-EEEEEGGG-

Foldseek 3Di:
DDDDDDDDDDDDDDDDDDDDDDDDDDDDDPPPPDVPDDPPPPPPPPFFAEAEEAEEQPQFDCVLVVVCLVVLFEHEYAYAQCNLLVVLVVLQVSVVSVHHYHHAFNHQDQPVPDDLVNLVVRRVSSQVSSCVRRVHDDLEYEHRVNRDDPVSVVSSVVVSHDYDDFPEEQCLQVVVPRDDLVVSLVCCLVPDGRLGYYYDYSNGHCRSSNSVSNVVSNVVVRYDYDYPCVSVVNPDPFPADDDDDDDPWFAQKFKFLWDFLAPFKWKKKKKFAQAPAKKKKKKWKQWPVGIDIDIDIAGHRGIDIDGVCVVCVPNTIIMIMIGIPDTMWMKMKMFGDPGPNATYIEMETTDNWFAQKFKFLWDFLPVFKWKKKKKFAQAQPAKKKKKKWKAFQVFTQGIDIDIAGHRGMDMDGVNVVCVVVVSDDPTGIMIMMMGIPGGMWMKMKMWGCPVVHRTYMYMYTGDRDDDLDDDDPDDDLDPPDKDKDKDFAQAQAKDKHKDWDADPVRDIDIDIDIAGHRHMDMDTPNVD

pLDDT: mean 86.04, std 18.19, range [26.27, 98.69]